Protein AF-A0A924Y2N8-F1 (afdb_monomer_lite)

Sequence (508 aa):
LATGGPGIVYGKSTNSTINTGTAAGAVYRQGAWYANGEFVQVHPTAVPGEDKLRLISESVRGEGGRVWVPKKAGDTRQGQDIPEGEREYFLEEKYPKYGNLVPRDIATREIFAKCVDEKRGVFGQNQVYLDVTHIDRRQLDLKLRGVLEIYEKFVGDDPRDVPMRIFPAVHYSMGGLWVNNGLDSSVPRHMTNIEGLFAAGECDYQYHGANRLGANSLLSCLTTGQLAGPEICKYADGLESHPDGTDPEFAKQEAVRTKEYEHIKGMNGSENPFEIWRELGTVMTENMTVVRYNDRLENTLSKLDELDARYEKSSVSDAAGWTNQTIPFTRQLKNMLTLARVMTKGALLRDESRGAHYKPAFPDRDDANYLKTTVAEHSSEGPTIRYEEVDISQVTPRQRKYTTDTPAKKAEPVQISLNGHKNGTNGHSNGHANGHANGYANGTNGYSNGAVPISVPGEEVLVGGGTGENDPLTTAPSAPPRDGGGGTAQSEKSPNMADIKPGMGGAN

Structure (mmCIF, N/CA/C/O backbone):
data_AF-A0A924Y2N8-F1
#
_entry.id   AF-A0A924Y2N8-F1
#
loop_
_atom_site.group_PDB
_atom_site.id
_atom_site.type_symbol
_atom_site.label_atom_id
_atom_site.label_alt_id
_atom_site.label_comp_id
_atom_site.label_asym_id
_atom_site.label_entity_id
_atom_site.label_seq_id
_atom_site.pdbx_PDB_ins_code
_atom_site.Cartn_x
_atom_site.Cartn_y
_atom_site.Cartn_z
_atom_site.occupancy
_atom_site.B_iso_or_equiv
_atom_site.auth_seq_id
_atom_site.auth_comp_id
_atom_site.auth_asym_id
_atom_site.auth_atom_id
_atom_site.pdbx_PDB_model_num
ATOM 1 N N . LEU A 1 1 ? 10.412 -10.629 -11.865 1.00 97.75 1 LEU A N 1
ATOM 2 C CA . LEU A 1 1 ? 10.396 -9.690 -10.722 1.00 97.75 1 LEU A CA 1
ATOM 3 C C . LEU A 1 1 ? 9.519 -10.257 -9.615 1.00 97.75 1 LEU A C 1
ATOM 5 O O . LEU A 1 1 ? 8.433 -10.731 -9.909 1.00 97.75 1 LEU A O 1
ATOM 9 N N . ALA A 1 2 ? 9.999 -10.234 -8.371 1.00 97.44 2 ALA A N 1
ATOM 10 C CA . ALA A 1 2 ? 9.260 -10.682 -7.183 1.00 97.44 2 ALA A CA 1
ATOM 11 C C . ALA A 1 2 ? 9.586 -9.777 -5.979 1.00 97.44 2 ALA A C 1
ATOM 13 O O . ALA A 1 2 ? 10.074 -10.219 -4.945 1.00 97.44 2 ALA A O 1
ATOM 14 N N . THR A 1 3 ? 9.423 -8.463 -6.158 1.00 97.56 3 THR A N 1
ATOM 15 C CA . THR A 1 3 ? 10.052 -7.431 -5.308 1.00 97.56 3 THR A CA 1
ATOM 16 C C . THR A 1 3 ? 9.145 -6.847 -4.222 1.00 97.56 3 THR A C 1
ATOM 18 O O . THR A 1 3 ? 9.501 -5.846 -3.604 1.00 97.56 3 THR A O 1
ATOM 21 N N . GLY A 1 4 ? 7.968 -7.437 -3.996 1.00 97.31 4 GLY A N 1
ATOM 22 C CA . GLY A 1 4 ? 6.973 -6.923 -3.050 1.00 97.31 4 GLY A CA 1
ATOM 23 C C . GLY A 1 4 ? 6.252 -5.651 -3.525 1.00 97.31 4 GLY A C 1
ATOM 24 O O . GLY A 1 4 ? 6.492 -5.163 -4.632 1.00 97.31 4 GLY A O 1
ATOM 25 N N . GLY A 1 5 ? 5.364 -5.119 -2.677 1.00 96.88 5 GLY A N 1
ATOM 26 C CA . GLY A 1 5 ? 4.555 -3.930 -2.979 1.00 96.88 5 GLY A CA 1
ATOM 27 C C . GLY A 1 5 ? 5.225 -2.579 -2.654 1.00 96.88 5 GLY A C 1
ATOM 28 O O . GLY A 1 5 ? 6.220 -2.542 -1.923 1.00 96.88 5 GLY A O 1
ATOM 29 N N . PRO A 1 6 ? 4.676 -1.451 -3.156 1.00 97.81 6 PRO A N 1
ATOM 30 C CA . PRO A 1 6 ? 5.147 -0.076 -2.918 1.00 97.81 6 PRO A CA 1
ATOM 31 C C . PRO A 1 6 ? 4.654 0.549 -1.594 1.00 97.81 6 PRO A C 1
ATOM 33 O O . PRO A 1 6 ? 4.263 1.716 -1.548 1.00 97.81 6 PRO A O 1
ATOM 36 N N . GLY A 1 7 ? 4.658 -0.201 -0.489 1.00 97.38 7 GLY A N 1
ATOM 37 C CA . GLY A 1 7 ? 4.086 0.253 0.788 1.00 97.38 7 GLY A CA 1
ATOM 38 C C . GLY A 1 7 ? 4.710 1.525 1.384 1.00 97.38 7 GLY A C 1
ATOM 39 O O . GLY A 1 7 ? 4.066 2.196 2.189 1.00 97.38 7 GLY A O 1
ATOM 40 N N . ILE A 1 8 ? 5.942 1.861 1.000 1.00 96.56 8 ILE A N 1
ATOM 41 C CA . ILE A 1 8 ? 6.696 3.027 1.492 1.00 96.56 8 ILE A CA 1
ATOM 42 C C . ILE A 1 8 ? 6.362 4.322 0.729 1.00 96.56 8 ILE A C 1
ATOM 44 O O . ILE A 1 8 ? 6.705 5.408 1.190 1.00 96.56 8 ILE A O 1
ATOM 48 N N . VAL A 1 9 ? 5.579 4.250 -0.356 1.00 98.38 9 VAL A N 1
ATOM 49 C CA . VAL A 1 9 ? 4.967 5.442 -0.983 1.00 98.38 9 VAL A CA 1
ATOM 50 C C . VAL A 1 9 ? 4.051 6.188 -0.002 1.00 98.38 9 VAL A C 1
ATOM 52 O O . VAL A 1 9 ? 3.904 7.400 -0.089 1.00 98.38 9 VAL A O 1
ATOM 55 N N . TYR A 1 10 ? 3.486 5.478 0.976 1.00 98.06 10 TYR A N 1
ATOM 56 C CA . TYR A 1 10 ? 2.621 6.023 2.026 1.00 98.06 10 TYR A CA 1
ATOM 57 C C . TYR A 1 10 ? 3.399 6.424 3.293 1.00 98.06 10 TYR A C 1
ATOM 59 O O . TYR A 1 10 ? 2.823 6.573 4.366 1.00 98.06 10 TYR A O 1
ATOM 67 N N . GLY A 1 11 ? 4.727 6.562 3.212 1.00 96.12 11 GLY A N 1
ATOM 68 C CA . GLY A 1 11 ? 5.559 6.852 4.376 1.00 96.12 11 GLY A CA 1
ATOM 69 C C . GLY A 1 11 ? 5.599 5.668 5.345 1.00 96.12 11 GLY A C 1
ATOM 70 O O . GLY A 1 11 ? 6.003 4.560 4.979 1.00 96.12 11 GLY A O 1
ATOM 71 N N . LYS A 1 12 ? 5.173 5.885 6.596 1.00 95.12 12 LYS A N 1
ATOM 72 C CA . LYS A 1 12 ? 5.093 4.811 7.594 1.00 95.12 12 LYS A CA 1
ATOM 73 C C . LYS A 1 12 ? 3.901 3.903 7.299 1.00 95.12 12 LYS A C 1
ATOM 75 O O . LYS A 1 12 ? 2.748 4.302 7.415 1.00 95.12 12 LYS A O 1
ATOM 80 N N . SER A 1 13 ? 4.185 2.640 7.006 1.00 96.50 13 SER A N 1
ATOM 81 C CA . SER A 1 13 ? 3.173 1.599 6.823 1.00 96.50 13 SER A CA 1
ATOM 82 C C . SER A 1 13 ? 3.551 0.328 7.581 1.00 96.50 13 SER A C 1
ATOM 84 O O . SER A 1 13 ? 4.582 0.273 8.256 1.00 96.50 13 SER A O 1
ATOM 86 N N . THR A 1 14 ? 2.714 -0.709 7.502 1.00 96.88 14 THR A N 1
ATOM 87 C CA . THR A 1 14 ? 3.050 -2.013 8.103 1.00 96.88 14 THR A CA 1
ATOM 88 C C . THR A 1 14 ? 4.091 -2.800 7.296 1.00 96.88 14 THR A C 1
ATOM 90 O O . THR A 1 14 ? 4.603 -3.820 7.770 1.00 96.88 14 THR A O 1
ATOM 93 N N . ASN A 1 15 ? 4.448 -2.318 6.102 1.00 96.81 15 ASN A N 1
ATOM 94 C CA . ASN A 1 15 ? 5.445 -2.925 5.223 1.00 96.81 15 ASN A CA 1
ATOM 95 C C . ASN A 1 15 ? 6.866 -2.766 5.777 1.00 96.81 15 ASN A C 1
ATOM 97 O O . ASN A 1 15 ? 7.114 -1.989 6.700 1.00 96.81 15 ASN A O 1
ATOM 101 N N . SER A 1 16 ? 7.814 -3.554 5.268 1.00 95.38 16 SER A N 1
ATOM 102 C CA . SER A 1 16 ? 9.229 -3.315 5.565 1.00 95.38 16 SER A CA 1
ATOM 103 C C . SER A 1 16 ? 9.684 -2.000 4.927 1.00 95.38 16 SER A C 1
ATOM 105 O O . SER A 1 16 ? 9.137 -1.579 3.910 1.00 95.38 16 SER A O 1
ATOM 107 N N . THR A 1 17 ? 10.707 -1.358 5.488 1.00 94.69 17 THR A N 1
ATOM 108 C CA . THR A 1 17 ? 11.260 -0.095 4.962 1.00 94.69 17 THR A CA 1
ATOM 109 C C . THR A 1 17 ? 11.869 -0.244 3.563 1.00 94.69 17 THR A C 1
ATOM 111 O O . THR A 1 17 ? 12.031 0.742 2.854 1.00 94.69 17 THR A O 1
ATOM 114 N N . ILE A 1 18 ? 12.136 -1.477 3.125 1.00 95.31 18 ILE A N 1
ATOM 115 C CA . ILE A 1 18 ? 12.630 -1.799 1.778 1.00 95.31 18 ILE A CA 1
ATOM 116 C C . ILE A 1 18 ? 11.519 -1.905 0.715 1.00 95.31 18 ILE A C 1
ATOM 118 O O . ILE A 1 18 ? 11.816 -2.018 -0.473 1.00 95.31 18 ILE A O 1
ATOM 122 N N . ASN A 1 19 ? 10.238 -1.865 1.104 1.00 97.69 19 ASN A N 1
ATOM 123 C CA . ASN A 1 19 ? 9.084 -1.982 0.202 1.00 97.69 19 ASN A CA 1
ATOM 124 C C . ASN A 1 19 ? 8.782 -0.660 -0.531 1.00 97.69 19 ASN A C 1
ATOM 126 O O . ASN A 1 19 ? 7.714 -0.065 -0.387 1.00 97.69 19 ASN A O 1
ATOM 130 N N . THR A 1 20 ? 9.741 -0.182 -1.322 1.00 97.81 20 THR A N 1
ATOM 131 C CA . THR A 1 20 ? 9.647 1.094 -2.055 1.00 97.81 20 THR A CA 1
ATOM 132 C C . THR A 1 20 ? 8.954 0.969 -3.409 1.00 97.81 20 THR A C 1
ATOM 134 O O . THR A 1 20 ? 8.624 1.972 -4.032 1.00 97.81 20 THR A O 1
ATOM 137 N N . GLY A 1 21 ? 8.754 -0.257 -3.906 1.00 97.94 21 GLY A N 1
ATOM 138 C CA . GLY A 1 21 ? 8.247 -0.497 -5.260 1.00 97.94 21 GLY A CA 1
ATOM 139 C C . GLY A 1 21 ? 9.227 -0.103 -6.368 1.00 97.94 21 GLY A C 1
ATOM 140 O O . GLY A 1 21 ? 8.851 -0.087 -7.537 1.00 97.94 21 GLY A O 1
ATOM 141 N N . THR A 1 22 ? 10.489 0.196 -6.036 1.00 97.88 22 THR A N 1
ATOM 142 C CA . THR A 1 22 ? 11.454 0.763 -6.988 1.00 97.88 22 THR A CA 1
ATOM 143 C C . THR A 1 22 ? 11.669 -0.081 -8.242 1.00 97.88 22 THR A C 1
ATOM 145 O O . THR A 1 22 ? 11.878 0.490 -9.305 1.00 97.88 22 THR A O 1
ATOM 148 N N . ALA A 1 23 ? 11.634 -1.414 -8.149 1.00 97.88 23 ALA A N 1
ATOM 149 C CA . ALA A 1 23 ? 11.826 -2.275 -9.313 1.00 97.88 23 ALA A CA 1
ATOM 150 C C . ALA A 1 23 ? 10.631 -2.186 -10.271 1.00 97.88 23 ALA A C 1
ATOM 152 O O . ALA A 1 23 ? 10.827 -1.989 -11.465 1.00 97.88 23 ALA A O 1
ATOM 153 N N . ALA A 1 24 ? 9.406 -2.243 -9.734 1.00 98.31 24 ALA A N 1
ATOM 154 C CA . ALA A 1 24 ? 8.182 -2.067 -10.510 1.00 98.31 24 ALA A CA 1
ATOM 155 C C . ALA A 1 24 ? 8.110 -0.666 -11.136 1.00 98.31 24 ALA A C 1
ATOM 157 O O . ALA A 1 24 ? 7.835 -0.541 -12.324 1.00 98.31 24 ALA A O 1
ATOM 158 N N . GLY A 1 25 ? 8.438 0.381 -10.372 1.00 98.06 25 GLY A N 1
ATOM 159 C CA . GLY A 1 25 ? 8.488 1.750 -10.890 1.00 98.06 25 GLY A CA 1
ATOM 160 C C . GLY A 1 25 ? 9.553 1.943 -11.976 1.00 98.06 25 GLY A C 1
ATOM 161 O O . GLY A 1 25 ? 9.305 2.641 -12.955 1.00 98.06 25 GLY A O 1
ATOM 162 N N . ALA A 1 26 ? 10.712 1.289 -11.851 1.00 97.31 26 ALA A N 1
ATOM 163 C CA . ALA A 1 26 ? 11.774 1.368 -12.850 1.00 97.31 26 ALA A CA 1
ATOM 164 C C . ALA A 1 26 ? 11.371 0.725 -14.185 1.00 97.31 26 ALA A C 1
ATOM 166 O O . ALA A 1 26 ? 11.562 1.352 -15.223 1.00 97.31 26 ALA A O 1
ATOM 167 N N . VAL A 1 27 ? 10.789 -0.482 -14.173 1.00 98.12 27 VAL A N 1
ATOM 168 C CA . VAL A 1 27 ? 10.334 -1.128 -15.420 1.00 98.12 27 VAL A CA 1
ATOM 169 C C . VAL A 1 27 ? 9.072 -0.476 -15.981 1.00 98.12 27 VAL A C 1
ATOM 171 O O . VAL A 1 27 ? 8.928 -0.399 -17.196 1.00 98.12 27 VAL A O 1
ATOM 174 N N . TYR A 1 28 ? 8.206 0.087 -15.130 1.00 98.56 28 TYR A N 1
ATOM 175 C CA . TYR A 1 28 ? 7.072 0.898 -15.582 1.00 98.56 28 TYR A CA 1
ATOM 176 C C . TYR A 1 28 ? 7.543 2.089 -16.424 1.00 98.56 28 TYR A C 1
ATOM 178 O O . TYR A 1 28 ? 7.062 2.303 -17.532 1.00 98.56 28 TYR A O 1
ATOM 186 N N . ARG A 1 29 ? 8.577 2.804 -15.962 1.00 96.62 29 ARG A N 1
ATOM 187 C CA . ARG A 1 29 ? 9.219 3.892 -16.726 1.00 96.62 29 ARG A CA 1
ATOM 188 C C . ARG A 1 29 ? 9.881 3.430 -18.030 1.00 96.62 29 ARG A C 1
ATOM 190 O O . ARG A 1 29 ? 10.204 4.266 -18.865 1.00 96.62 29 ARG A O 1
ATOM 197 N N . GLN A 1 30 ? 10.096 2.128 -18.202 1.00 95.69 30 GLN A N 1
ATOM 198 C CA . GLN A 1 30 ? 10.613 1.517 -19.431 1.00 95.69 30 GLN A CA 1
ATOM 199 C C . GLN A 1 30 ? 9.498 0.946 -20.323 1.00 95.69 30 GLN A C 1
ATOM 201 O O . GLN A 1 30 ? 9.792 0.316 -21.332 1.00 95.69 30 GLN A O 1
ATOM 206 N N . GLY A 1 31 ? 8.228 1.174 -19.975 1.00 97.50 31 GLY A N 1
ATOM 207 C CA . GLY A 1 31 ? 7.075 0.758 -20.772 1.00 97.50 31 GLY A CA 1
ATOM 208 C C . GLY A 1 31 ? 6.345 -0.476 -20.248 1.00 97.50 31 GLY A C 1
ATOM 209 O O . GLY A 1 31 ? 5.371 -0.894 -20.872 1.00 97.50 31 GLY A O 1
ATOM 210 N N . ALA A 1 32 ? 6.748 -1.054 -19.109 1.00 98.50 32 ALA A N 1
ATOM 211 C CA . ALA A 1 32 ? 5.931 -2.080 -18.468 1.00 98.50 32 ALA A CA 1
ATOM 212 C C . ALA A 1 32 ? 4.605 -1.460 -18.011 1.00 98.50 32 ALA A C 1
ATOM 214 O O . ALA A 1 32 ? 4.573 -0.336 -17.512 1.00 98.50 32 ALA A O 1
ATOM 215 N N . TRP A 1 33 ? 3.506 -2.183 -18.154 1.00 98.69 33 TRP A N 1
ATOM 216 C CA . TRP A 1 33 ? 2.199 -1.720 -17.707 1.00 98.69 33 TRP A CA 1
ATOM 217 C C . TRP A 1 33 ? 2.013 -1.957 -16.205 1.00 98.69 33 TRP A C 1
ATOM 219 O O . TRP A 1 33 ? 2.546 -2.911 -15.632 1.00 98.69 33 TRP A O 1
ATOM 229 N N . TYR A 1 34 ? 1.231 -1.094 -15.555 1.00 98.81 34 TYR A N 1
ATOM 230 C CA . TYR A 1 34 ? 0.896 -1.210 -14.133 1.00 98.81 34 TYR A CA 1
ATOM 231 C C . TYR A 1 34 ? -0.618 -1.252 -13.961 1.00 98.81 34 TYR A C 1
ATOM 233 O O . TYR A 1 34 ? -1.324 -0.380 -14.457 1.00 98.81 34 TYR A O 1
ATOM 241 N N . ALA A 1 35 ? -1.136 -2.253 -13.264 1.00 98.62 35 ALA A N 1
ATOM 242 C CA . ALA A 1 35 ? -2.562 -2.505 -13.171 1.00 98.62 35 ALA A CA 1
ATOM 243 C C . ALA A 1 35 ? -3.096 -2.304 -11.750 1.00 98.62 35 ALA A C 1
ATOM 245 O O . ALA A 1 35 ? -2.445 -2.660 -10.766 1.00 98.62 35 ALA A O 1
ATOM 246 N N . ASN A 1 36 ? -4.314 -1.762 -11.655 1.00 98.56 36 ASN A N 1
ATOM 247 C CA . ASN A 1 36 ? -5.095 -1.633 -10.423 1.00 98.56 36 ASN A CA 1
ATOM 248 C C . ASN A 1 36 ? -4.374 -0.897 -9.273 1.00 98.56 36 ASN A C 1
ATOM 250 O O . ASN A 1 36 ? -4.609 -1.189 -8.097 1.00 98.56 36 ASN A O 1
ATOM 254 N N . GLY A 1 37 ? -3.489 0.055 -9.588 1.00 98.19 37 GLY A N 1
ATOM 255 C CA . GLY A 1 37 ? -2.670 0.755 -8.590 1.00 98.19 37 GLY A CA 1
ATOM 256 C C . GLY A 1 37 ? -3.466 1.510 -7.524 1.00 98.19 37 GLY A C 1
ATOM 257 O O . GLY A 1 37 ? -2.992 1.718 -6.413 1.00 98.19 37 GLY A O 1
ATOM 258 N N . GLU A 1 38 ? -4.708 1.875 -7.808 1.00 98.50 38 GLU A N 1
ATOM 259 C CA . GLU A 1 38 ? -5.607 2.495 -6.847 1.00 98.50 38 GLU A CA 1
ATOM 260 C C . GLU A 1 38 ? -6.108 1.537 -5.755 1.00 98.50 38 GLU A C 1
ATOM 262 O O . GLU A 1 38 ? -6.600 1.996 -4.720 1.00 98.50 38 GLU A O 1
ATOM 267 N N . PHE A 1 39 ? -6.010 0.220 -5.940 1.00 98.25 39 PHE A N 1
ATOM 268 C CA . PHE A 1 39 ? -6.428 -0.745 -4.930 1.00 98.25 39 PHE A CA 1
ATOM 269 C C . PHE A 1 39 ? -5.285 -1.008 -3.944 1.00 98.25 39 PHE A C 1
ATOM 271 O O . PHE A 1 39 ? -4.454 -1.901 -4.118 1.00 98.25 39 PHE A O 1
ATOM 278 N N . VAL A 1 40 ? -5.306 -0.261 -2.839 1.00 97.25 40 VAL A N 1
ATOM 279 C CA . VAL A 1 40 ? -4.398 -0.420 -1.696 1.00 97.25 40 VAL A CA 1
ATOM 280 C C . VAL A 1 40 ? -5.204 -0.762 -0.452 1.00 97.25 40 VAL A C 1
ATOM 282 O O . VAL A 1 40 ? -6.149 -0.061 -0.098 1.00 97.25 40 VAL A O 1
ATOM 285 N N . GLN A 1 41 ? -4.850 -1.860 0.213 1.00 96.75 41 GLN A N 1
ATOM 286 C CA . GLN A 1 41 ? -5.519 -2.311 1.425 1.00 96.75 41 GLN A CA 1
ATOM 287 C C . GLN A 1 41 ? -4.888 -1.684 2.664 1.00 96.75 41 GLN A C 1
ATOM 289 O O . GLN A 1 41 ? -3.676 -1.744 2.895 1.00 96.75 41 GLN A O 1
ATOM 294 N N . VAL A 1 42 ? -5.768 -1.170 3.513 1.00 96.44 42 VAL A N 1
ATOM 295 C CA . VAL A 1 42 ? -5.465 -0.692 4.856 1.00 96.44 42 VAL A CA 1
ATOM 296 C C . VAL A 1 42 ? -5.861 -1.787 5.849 1.00 96.44 42 VAL A C 1
ATOM 298 O O . VAL A 1 42 ? -6.962 -2.334 5.782 1.00 96.44 42 VAL A O 1
ATOM 301 N N . HIS A 1 43 ? -4.952 -2.150 6.751 1.00 95.56 43 HIS A N 1
ATOM 302 C CA . HIS A 1 43 ? -5.251 -3.040 7.867 1.00 95.56 43 HIS A CA 1
ATOM 303 C C . HIS A 1 43 ? -5.876 -2.234 9.008 1.00 95.56 43 HIS A C 1
ATOM 305 O O . HIS A 1 43 ? -5.340 -1.174 9.315 1.00 95.56 43 HIS A O 1
ATOM 311 N N . PRO A 1 44 ? -6.948 -2.705 9.669 1.00 94.94 44 PRO A N 1
ATOM 312 C CA . PRO A 1 44 ? -7.624 -1.940 10.722 1.00 94.94 44 PRO A CA 1
ATOM 313 C C . PRO A 1 44 ? -6.817 -1.824 12.020 1.00 94.94 44 PRO A C 1
ATOM 315 O O . PRO A 1 44 ? -7.066 -0.925 12.815 1.00 94.94 44 PRO A O 1
ATOM 318 N N . THR A 1 45 ? -5.880 -2.747 12.255 1.00 95.38 45 THR A N 1
ATOM 319 C CA . THR A 1 45 ? -5.187 -2.885 13.541 1.00 95.38 45 THR A CA 1
ATOM 320 C C . THR A 1 45 ? -3.670 -2.791 13.372 1.00 95.38 45 THR A C 1
ATOM 322 O O . THR A 1 45 ? -3.001 -3.766 13.014 1.00 95.38 45 THR A O 1
ATOM 325 N N . ALA A 1 46 ? -3.123 -1.604 13.610 1.00 96.06 46 ALA A N 1
ATOM 326 C CA . ALA A 1 46 ? -1.693 -1.341 13.691 1.00 96.06 46 ALA A CA 1
ATOM 327 C C . ALA A 1 46 ? -1.364 -0.466 14.905 1.00 96.06 46 ALA A C 1
ATOM 329 O O . ALA A 1 46 ? -2.239 0.207 15.448 1.00 96.06 46 ALA A O 1
ATOM 330 N N . VAL A 1 47 ? -0.097 -0.485 15.315 1.00 94.12 47 VAL A N 1
ATOM 331 C CA . VAL A 1 47 ? 0.441 0.332 16.410 1.00 94.12 47 VAL A CA 1
ATOM 332 C C . VAL A 1 47 ? 1.649 1.133 15.932 1.00 94.12 47 VAL A C 1
ATOM 334 O O . VAL A 1 47 ? 2.321 0.727 14.970 1.00 94.12 47 VAL A O 1
ATOM 337 N N . PRO A 1 48 ? 1.913 2.298 16.546 1.00 88.38 48 PRO A N 1
ATOM 338 C CA . PRO A 1 48 ? 2.950 3.183 16.060 1.00 88.38 48 PRO A CA 1
ATOM 339 C C . PRO A 1 48 ? 4.328 2.631 16.424 1.00 88.38 48 PRO A C 1
ATOM 341 O O . PRO A 1 48 ? 4.493 1.859 17.363 1.00 88.38 48 PRO A O 1
ATOM 344 N N . GLY A 1 49 ? 5.337 3.076 15.689 1.00 86.62 49 GLY A N 1
ATOM 345 C CA . GLY A 1 49 ? 6.698 3.087 16.195 1.00 86.62 49 GLY A CA 1
ATOM 346 C C . GLY A 1 49 ? 7.601 3.970 15.342 1.00 86.62 49 GLY A C 1
ATOM 347 O O . GLY A 1 49 ? 7.145 4.660 14.418 1.00 86.62 49 GLY A O 1
ATOM 348 N N . GLU A 1 50 ? 8.877 4.021 15.710 1.00 85.56 50 GLU A N 1
ATOM 349 C CA . GLU A 1 50 ? 9.787 5.070 15.238 1.00 85.56 50 GLU A CA 1
ATOM 350 C C . GLU A 1 50 ? 10.122 4.958 13.747 1.00 85.56 50 GLU A C 1
ATOM 352 O O . GLU A 1 50 ? 10.042 5.953 13.029 1.00 85.56 50 GLU A O 1
ATOM 357 N N . ASP A 1 51 ? 10.400 3.751 13.267 1.00 87.25 51 ASP A N 1
ATOM 358 C CA . ASP A 1 51 ? 10.740 3.417 11.878 1.00 87.25 51 ASP A CA 1
ATOM 359 C C . ASP A 1 51 ? 9.501 3.121 11.009 1.00 87.25 51 ASP A C 1
ATOM 361 O O . ASP A 1 51 ? 9.282 3.777 9.992 1.00 87.25 51 ASP A O 1
ATOM 365 N N . LYS A 1 52 ? 8.660 2.160 11.412 1.00 93.44 52 LYS A N 1
ATOM 366 C CA . LYS A 1 52 ? 7.475 1.689 10.668 1.00 93.44 52 LYS A CA 1
ATOM 367 C C . LYS A 1 52 ? 6.242 1.517 11.558 1.00 93.44 52 LYS A C 1
ATOM 369 O O . LYS A 1 52 ? 6.293 1.710 12.768 1.00 93.44 52 LYS A O 1
ATOM 374 N N . LEU A 1 53 ? 5.115 1.107 10.985 1.00 95.19 53 LEU A N 1
ATOM 375 C CA . LEU A 1 53 ? 3.942 0.706 11.766 1.00 95.19 53 LEU A CA 1
ATOM 376 C C . LEU A 1 53 ? 3.991 -0.798 12.026 1.00 95.19 53 LEU A C 1
ATOM 378 O O . LEU A 1 53 ? 4.418 -1.575 11.168 1.00 95.19 53 LEU A O 1
ATOM 382 N N . ARG A 1 54 ? 3.590 -1.232 13.220 1.00 94.25 54 ARG A N 1
ATOM 383 C CA . ARG A 1 54 ? 3.576 -2.657 13.569 1.00 94.25 54 ARG A CA 1
ATOM 384 C C . ARG A 1 54 ? 2.170 -3.184 13.405 1.00 94.25 54 ARG A C 1
ATOM 386 O O . ARG A 1 54 ? 1.213 -2.599 13.899 1.00 94.25 54 ARG A O 1
ATOM 393 N N . LEU A 1 55 ? 2.056 -4.293 12.693 1.00 94.50 55 LEU A N 1
ATOM 394 C CA . LEU A 1 55 ? 0.796 -4.991 12.527 1.00 94.50 55 LEU A CA 1
ATOM 395 C C . LEU A 1 55 ? 0.407 -5.673 13.842 1.00 94.50 55 LEU A C 1
ATOM 397 O O . LEU A 1 55 ? 1.201 -6.431 14.393 1.00 94.50 55 LEU A O 1
ATOM 401 N N . ILE A 1 56 ? -0.839 -5.490 14.274 1.00 95.81 56 ILE A N 1
ATOM 402 C CA . ILE A 1 56 ? -1.473 -6.388 15.242 1.00 95.81 56 ILE A CA 1
ATOM 403 C C . ILE A 1 56 ? -2.305 -7.381 14.441 1.00 95.81 56 ILE A C 1
ATOM 405 O O . ILE A 1 56 ? -3.169 -6.975 13.666 1.00 95.81 56 ILE A O 1
ATOM 409 N N . SER A 1 57 ? -1.993 -8.672 14.571 1.00 92.69 57 SER A N 1
ATOM 410 C CA . SER A 1 57 ? -2.598 -9.739 13.769 1.00 92.69 57 SER A CA 1
ATOM 411 C C . SER A 1 57 ? -4.125 -9.690 13.816 1.00 92.69 57 SER A C 1
ATOM 413 O O . SER A 1 57 ? -4.725 -9.574 14.882 1.00 92.69 57 SER A O 1
ATOM 415 N N . GLU A 1 58 ? -4.770 -9.875 12.662 1.00 91.62 58 GLU A N 1
ATOM 416 C CA . GLU A 1 58 ? -6.226 -10.048 12.570 1.00 91.62 58 GLU A CA 1
ATOM 417 C C . GLU A 1 58 ? -6.737 -11.217 13.424 1.00 91.62 58 GLU A C 1
ATOM 419 O O . GLU A 1 58 ? -7.886 -11.196 13.862 1.00 91.62 58 GLU A O 1
ATOM 424 N N . SER A 1 59 ? -5.864 -12.181 13.738 1.00 91.69 59 SER A N 1
ATOM 425 C CA . SER A 1 59 ? -6.171 -13.282 14.659 1.00 91.69 59 SER A CA 1
ATOM 426 C C . SER A 1 59 ? -6.614 -12.781 16.034 1.00 91.69 59 SER A C 1
ATOM 428 O O . SER A 1 59 ? -7.404 -13.451 16.676 1.00 91.69 59 SER A O 1
ATOM 430 N N . VAL A 1 60 ? -6.196 -11.585 16.467 1.00 96.12 60 VAL A N 1
ATOM 431 C CA . VAL A 1 60 ? -6.666 -11.001 17.733 1.00 96.12 60 VAL A CA 1
ATOM 432 C C . VAL A 1 60 ? -8.180 -10.771 17.708 1.00 96.12 60 VAL A C 1
ATOM 434 O O . VAL A 1 60 ? -8.866 -11.171 18.641 1.00 96.12 60 VAL A O 1
ATOM 437 N N . ARG A 1 61 ? -8.726 -10.199 16.623 1.00 95.44 61 ARG A N 1
ATOM 438 C CA . ARG A 1 61 ? -10.189 -10.097 16.433 1.00 95.44 61 ARG A CA 1
ATOM 439 C C . ARG A 1 61 ? -10.815 -11.483 16.241 1.00 95.44 61 ARG A C 1
ATOM 441 O O . ARG A 1 61 ? -11.881 -11.752 16.783 1.00 95.44 61 ARG A O 1
ATOM 448 N N . GLY A 1 62 ? -10.129 -12.356 15.496 1.00 93.06 62 GLY A N 1
ATOM 449 C CA . GLY A 1 62 ? -10.504 -13.758 15.259 1.00 93.06 62 GLY A CA 1
ATOM 450 C C . GLY A 1 62 ? -10.748 -14.568 16.533 1.00 93.06 62 GLY A C 1
ATOM 451 O O . GLY A 1 62 ? -11.679 -15.363 16.593 1.00 93.06 62 GLY A O 1
ATOM 452 N N . GLU A 1 63 ? -9.934 -14.324 17.553 1.00 95.94 63 GLU A N 1
ATOM 453 C CA . GLU A 1 63 ? -9.950 -15.020 18.840 1.00 95.94 63 GLU A CA 1
ATOM 454 C C . GLU A 1 63 ? -10.802 -14.307 19.901 1.00 95.94 63 GLU A C 1
ATOM 456 O O . GLU A 1 63 ? -10.676 -14.594 21.086 1.00 95.94 63 GLU A O 1
ATOM 461 N N . GLY A 1 64 ? -11.691 -13.399 19.485 1.00 95.38 64 GLY A N 1
ATOM 462 C CA . GLY A 1 64 ? -12.657 -12.740 20.369 1.00 95.38 64 GLY A CA 1
ATOM 463 C C . GLY A 1 64 ? -12.299 -11.311 20.769 1.00 95.38 64 GLY A C 1
ATOM 464 O O . GLY A 1 64 ? -13.047 -10.700 21.521 1.00 95.38 64 GLY A O 1
ATOM 465 N N . GLY A 1 65 ? -11.206 -10.739 20.258 1.00 97.62 65 GLY A N 1
ATOM 466 C CA . GLY A 1 65 ? -10.854 -9.344 20.518 1.00 97.62 65 GLY A CA 1
ATOM 467 C C . GLY A 1 65 ? -11.955 -8.372 20.081 1.00 97.62 65 GLY A C 1
ATOM 468 O O . GLY A 1 65 ? -12.445 -8.440 18.948 1.00 97.62 65 GLY A O 1
ATOM 469 N N . ARG A 1 66 ? -12.322 -7.453 20.979 1.00 97.75 66 ARG A N 1
ATOM 470 C CA . ARG A 1 66 ? -13.451 -6.528 20.808 1.00 97.75 66 ARG A CA 1
ATOM 471 C C . ARG A 1 66 ? -12.975 -5.113 20.520 1.00 97.75 66 ARG A C 1
ATOM 473 O O . ARG A 1 66 ? -12.128 -4.597 21.245 1.00 97.75 66 ARG A O 1
ATOM 480 N N . VAL A 1 67 ? -13.504 -4.479 19.475 1.00 98.12 67 VAL A N 1
ATOM 481 C CA . VAL A 1 67 ? -13.110 -3.118 19.082 1.00 98.12 67 VAL A CA 1
ATOM 482 C C . VAL A 1 67 ? -14.104 -2.099 19.623 1.00 98.12 67 VAL A C 1
ATOM 484 O O . VAL A 1 67 ? -15.307 -2.238 19.400 1.00 98.12 67 VAL A O 1
ATOM 487 N N . TRP A 1 68 ? -13.613 -1.062 20.306 1.00 98.31 68 TRP A N 1
ATOM 488 C CA . TRP A 1 68 ? -14.477 -0.042 20.898 1.00 98.31 68 TRP A CA 1
ATOM 489 C C . TRP A 1 68 ? -13.849 1.353 20.975 1.00 98.31 68 TRP A C 1
ATOM 491 O O . TRP A 1 68 ? -12.632 1.528 20.893 1.00 98.31 68 TRP A O 1
ATOM 501 N N . VAL A 1 69 ? -14.711 2.358 21.144 1.00 97.94 69 VAL A N 1
ATOM 502 C CA . VAL A 1 69 ? -14.347 3.755 21.444 1.00 97.94 69 VAL A CA 1
ATOM 503 C C . VAL A 1 69 ? -15.113 4.264 22.668 1.00 97.94 69 VAL A C 1
ATOM 505 O O . VAL A 1 69 ? -16.202 3.755 22.955 1.00 97.94 69 VAL A O 1
ATOM 508 N N . PRO A 1 70 ? -14.601 5.272 23.396 1.00 97.19 70 PRO A N 1
ATOM 509 C CA . PRO A 1 70 ? -15.381 5.945 24.429 1.00 97.19 70 PRO A CA 1
ATOM 510 C C . PRO A 1 70 ? -16.664 6.557 23.842 1.00 97.19 70 PRO A C 1
ATOM 512 O O . PRO A 1 70 ? -16.665 7.121 22.742 1.00 97.19 70 PRO A O 1
ATOM 515 N N . LYS A 1 71 ? -17.784 6.481 24.569 1.00 95.81 71 LYS A N 1
ATOM 516 C CA . LYS A 1 71 ? -19.033 7.181 24.199 1.00 95.81 71 LYS A CA 1
ATOM 517 C C . LYS A 1 71 ? -18.868 8.697 24.193 1.00 95.81 71 LYS A C 1
ATOM 519 O O . LYS A 1 71 ? -19.441 9.381 23.350 1.00 95.81 71 LYS A O 1
ATOM 524 N N . LYS A 1 72 ? -18.049 9.218 25.104 1.00 93.62 72 LYS A N 1
ATOM 525 C CA . LYS A 1 72 ? -17.743 10.642 25.214 1.00 93.62 72 LYS A CA 1
ATOM 526 C C . LYS A 1 72 ? -16.561 11.014 24.312 1.00 93.62 72 LYS A C 1
ATOM 528 O O . LYS A 1 72 ? -15.470 10.476 24.467 1.00 93.62 72 LYS A O 1
ATOM 533 N N . ALA A 1 73 ? -16.760 11.970 23.406 1.00 92.88 73 ALA A N 1
ATOM 534 C CA . ALA A 1 73 ? -15.665 12.552 22.629 1.00 92.88 73 ALA A CA 1
ATOM 535 C C . ALA A 1 73 ? -14.661 13.281 23.544 1.00 92.88 73 ALA A C 1
ATOM 537 O O . ALA A 1 73 ? -15.061 13.956 24.496 1.00 92.88 73 ALA A O 1
ATOM 538 N N . GLY A 1 74 ? -13.364 13.150 23.250 1.00 90.38 74 GLY A N 1
ATOM 539 C CA . GLY A 1 74 ? -12.294 13.773 24.037 1.00 90.38 74 GLY A CA 1
ATOM 540 C C . GLY A 1 74 ? -12.082 13.168 25.430 1.00 90.38 74 GLY A C 1
ATOM 541 O O . GLY A 1 74 ? -11.604 13.865 26.322 1.00 90.38 74 GLY A O 1
ATOM 542 N N . ASP A 1 75 ? -12.459 11.904 25.646 1.00 93.75 75 ASP A N 1
ATOM 543 C CA . ASP A 1 75 ? -12.144 11.203 26.894 1.00 93.75 75 ASP A CA 1
ATOM 544 C C . ASP A 1 75 ? -10.624 11.099 27.105 1.00 93.75 75 ASP A C 1
ATOM 546 O O . ASP A 1 75 ? -9.872 10.784 26.177 1.00 93.75 75 ASP A O 1
ATOM 550 N N . THR A 1 76 ? -10.181 11.385 28.329 1.00 94.06 76 THR A N 1
ATOM 551 C CA . THR A 1 76 ? -8.767 11.410 28.725 1.00 94.06 76 THR A CA 1
ATOM 552 C C . THR A 1 76 ? -8.382 10.271 29.665 1.00 94.06 76 THR A C 1
ATOM 554 O O . THR A 1 76 ? -7.221 10.184 30.064 1.00 94.06 76 THR A O 1
ATOM 557 N N . ARG A 1 77 ? -9.330 9.402 30.039 1.00 95.69 77 ARG A N 1
ATOM 558 C CA . ARG A 1 77 ? -9.066 8.225 30.879 1.00 95.69 77 ARG A CA 1
ATOM 559 C C . ARG A 1 77 ? -8.370 7.121 30.086 1.00 95.69 77 ARG A C 1
ATOM 561 O O . ARG A 1 77 ? -8.544 7.011 28.874 1.00 95.69 77 ARG A O 1
ATOM 568 N N . GLN A 1 78 ? -7.607 6.282 30.784 1.00 94.44 78 GLN A N 1
ATOM 569 C CA . GLN A 1 78 ? -7.037 5.072 30.193 1.00 94.44 78 GLN A CA 1
ATOM 570 C C . GLN A 1 78 ? -8.133 4.036 29.925 1.00 94.44 78 GLN A C 1
ATOM 572 O O . GLN A 1 78 ? -9.192 4.059 30.551 1.00 94.44 78 GLN A O 1
ATOM 577 N N . GLY A 1 79 ? -7.875 3.099 29.008 1.00 93.62 79 GLY A N 1
ATOM 578 C CA . GLY A 1 79 ? -8.891 2.148 28.547 1.00 93.62 79 GLY A CA 1
ATOM 579 C C . GLY A 1 79 ? -9.476 1.287 29.671 1.00 93.62 79 GLY A C 1
ATOM 580 O O . GLY A 1 79 ? -10.686 1.061 29.708 1.00 93.62 79 GLY A O 1
ATOM 581 N N . GLN A 1 80 ? -8.637 0.864 30.622 1.00 94.31 80 GLN A N 1
ATOM 582 C CA . GLN A 1 80 ? -9.051 0.090 31.795 1.00 94.31 80 GLN A CA 1
ATOM 583 C C . GLN A 1 80 ? -9.931 0.879 32.780 1.00 94.31 80 GLN A C 1
ATOM 585 O O . GLN A 1 80 ? -10.732 0.277 33.491 1.00 94.31 80 GLN A O 1
ATOM 590 N N . ASP A 1 81 ? -9.840 2.213 32.776 1.00 96.00 81 ASP A N 1
ATOM 591 C CA . ASP A 1 81 ? -10.571 3.097 33.696 1.00 96.00 81 ASP A CA 1
ATOM 592 C C . ASP A 1 81 ? -11.940 3.532 33.143 1.00 96.00 81 ASP A C 1
ATOM 594 O O . ASP A 1 81 ? -12.700 4.230 33.820 1.00 96.00 81 ASP A O 1
ATOM 598 N N . ILE A 1 82 ? -12.267 3.156 31.901 1.00 96.81 82 ILE A N 1
ATOM 599 C CA . ILE A 1 82 ? -13.557 3.451 31.269 1.00 96.81 82 ILE A CA 1
ATOM 600 C C . ILE A 1 82 ? -14.511 2.276 31.538 1.00 96.81 82 ILE A C 1
ATOM 602 O O . ILE A 1 82 ? -14.263 1.177 31.027 1.00 96.81 82 ILE A O 1
ATOM 606 N N . PRO A 1 83 ? -15.610 2.467 32.294 1.00 96.44 83 PRO A N 1
ATOM 607 C CA . PRO A 1 83 ? -16.581 1.407 32.570 1.00 96.44 83 PRO A CA 1
ATOM 608 C C . PRO A 1 83 ? -17.232 0.869 31.292 1.00 96.44 83 PRO A C 1
ATOM 610 O O . PRO A 1 83 ? -17.452 1.627 30.350 1.00 96.44 83 PRO A O 1
ATOM 613 N N . GLU A 1 84 ? -17.620 -0.411 31.266 1.00 95.94 84 GLU A N 1
ATOM 614 C CA . GLU A 1 84 ? -18.202 -1.049 30.069 1.00 95.94 84 GLU A CA 1
ATOM 615 C C . GLU A 1 84 ? -19.427 -0.297 29.516 1.00 95.94 84 GLU A C 1
ATOM 617 O O . GLU A 1 84 ? -19.547 -0.114 28.308 1.00 95.94 84 GLU A O 1
ATOM 622 N N . GLY A 1 85 ? -20.287 0.246 30.387 1.00 97.12 85 GLY A N 1
ATOM 623 C CA . GLY A 1 85 ? -21.453 1.042 29.978 1.00 97.12 85 GLY A CA 1
ATOM 624 C C . GLY A 1 85 ? -21.115 2.338 29.222 1.00 97.12 85 GLY A C 1
ATOM 625 O O . GLY A 1 85 ? -21.968 2.874 28.508 1.00 97.12 85 GLY A O 1
ATOM 626 N N . GLU A 1 86 ? -19.876 2.820 29.327 1.00 97.56 86 GLU A N 1
ATOM 627 C CA . GLU A 1 86 ? -19.359 4.022 28.661 1.00 97.56 86 GLU A CA 1
ATOM 628 C C . GLU A 1 86 ? -18.552 3.704 27.388 1.00 97.56 86 GLU A C 1
ATOM 630 O O . GLU A 1 86 ? -18.070 4.620 26.717 1.00 97.56 86 GLU A O 1
ATOM 635 N N . ARG A 1 87 ? -18.441 2.421 27.019 1.00 97.81 87 ARG A N 1
ATOM 636 C CA . ARG A 1 87 ? -17.794 1.943 25.790 1.00 97.81 87 ARG A CA 1
ATOM 637 C C . ARG A 1 87 ? -18.840 1.728 24.696 1.00 97.81 87 ARG A C 1
ATOM 639 O O . ARG A 1 87 ? -19.954 1.289 24.978 1.00 97.81 87 ARG A O 1
ATOM 646 N N . GLU A 1 88 ? -18.496 2.042 23.452 1.00 97.69 88 GLU A N 1
ATOM 647 C CA . GLU A 1 88 ? -19.294 1.679 22.272 1.00 97.69 88 GLU A CA 1
ATOM 648 C C . GLU A 1 88 ? -18.552 0.628 21.451 1.00 97.69 88 GLU A C 1
ATOM 650 O O . GLU A 1 88 ? -17.477 0.907 20.911 1.00 97.69 88 GLU A O 1
ATOM 655 N N . TYR A 1 89 ? -19.156 -0.552 21.314 1.00 97.69 89 TYR A N 1
ATOM 656 C CA . TYR A 1 89 ? -18.627 -1.665 20.526 1.00 97.69 89 TYR A CA 1
ATOM 657 C C . TYR A 1 89 ? -19.174 -1.577 19.099 1.00 97.69 89 TYR A C 1
ATOM 659 O O . TYR A 1 89 ? -19.917 -2.435 18.627 1.00 97.69 89 TYR A O 1
ATOM 667 N N . PHE A 1 90 ? -18.823 -0.493 18.409 1.00 96.56 90 PHE A N 1
ATOM 668 C CA . PHE A 1 90 ? -19.473 -0.043 17.173 1.00 96.56 90 PHE A CA 1
ATOM 669 C C . PHE A 1 90 ? -19.514 -1.088 16.041 1.00 96.56 90 PHE A C 1
ATOM 671 O O . PHE A 1 90 ? -20.447 -1.078 15.239 1.00 96.56 90 PHE A O 1
ATOM 678 N N . LEU A 1 91 ? -18.545 -2.011 15.962 1.00 96.44 91 LEU A N 1
ATOM 679 C CA . LEU A 1 91 ? -18.587 -3.112 14.988 1.00 96.44 91 LEU A CA 1
ATOM 680 C C . LEU A 1 91 ? -19.636 -4.170 15.350 1.00 96.44 91 LEU A C 1
ATOM 682 O O . LEU A 1 91 ? -20.342 -4.657 14.471 1.00 96.44 91 LEU A O 1
ATOM 686 N N . GLU A 1 92 ? -19.745 -4.519 16.630 1.00 95.81 92 GLU A N 1
ATOM 687 C CA . GLU A 1 92 ? -20.742 -5.465 17.146 1.00 95.81 92 GLU A CA 1
ATOM 688 C C . GLU A 1 92 ? -22.154 -4.884 17.037 1.00 95.81 92 GLU A C 1
ATOM 690 O O . GLU A 1 92 ? -23.068 -5.576 16.598 1.00 95.81 92 GLU A O 1
ATOM 695 N N . GLU A 1 93 ? -22.312 -3.597 17.353 1.00 94.50 93 GLU A N 1
ATOM 696 C CA . GLU A 1 93 ? -23.594 -2.891 17.287 1.00 94.50 93 GLU A CA 1
ATOM 697 C C . GLU A 1 93 ? -24.093 -2.730 15.843 1.00 94.50 93 GLU A C 1
ATOM 699 O O . GLU A 1 93 ? -25.264 -2.978 15.555 1.00 94.50 93 GLU A O 1
ATOM 704 N N . LYS A 1 94 ? -23.207 -2.350 14.910 1.00 93.75 94 LYS A N 1
ATOM 705 C CA . LYS A 1 94 ? -23.578 -2.106 13.507 1.00 93.75 94 LYS A CA 1
ATOM 706 C C . LYS A 1 94 ? -23.665 -3.383 12.667 1.00 93.75 94 LYS A C 1
ATOM 708 O O . LYS A 1 94 ? -24.430 -3.429 11.704 1.00 93.75 94 LYS A O 1
ATOM 713 N N . TYR A 1 95 ? -22.888 -4.414 13.005 1.00 93.62 95 TYR A N 1
ATOM 714 C CA . TYR A 1 95 ? -22.798 -5.662 12.242 1.00 93.62 95 TYR A CA 1
ATOM 715 C C . TYR A 1 95 ? -23.008 -6.892 13.139 1.00 93.62 95 TYR A C 1
ATOM 717 O O . TYR A 1 95 ? -22.116 -7.734 13.217 1.00 93.62 95 TYR A O 1
ATOM 725 N N . PRO A 1 96 ? -24.184 -7.086 13.761 1.00 89.31 96 PRO A N 1
ATOM 726 C CA . PRO A 1 96 ? -24.398 -8.094 14.812 1.00 89.31 96 PRO A CA 1
ATOM 727 C C . PRO A 1 96 ? -24.050 -9.534 14.402 1.00 89.31 96 PRO A C 1
ATOM 729 O O . PRO A 1 96 ? -23.639 -10.345 15.226 1.00 89.31 96 PRO A O 1
ATOM 732 N N . LYS A 1 97 ? -24.166 -9.865 13.111 1.00 87.25 97 LYS A N 1
ATOM 733 C CA . LYS A 1 97 ? -23.816 -11.187 12.572 1.00 87.25 97 LYS A CA 1
ATOM 734 C C . LYS A 1 97 ? -22.309 -11.452 12.509 1.00 87.25 97 LYS A C 1
ATOM 736 O O . LYS A 1 97 ? -21.884 -12.593 12.670 1.00 87.25 97 LYS A O 1
ATOM 741 N N . TYR A 1 98 ? -21.522 -10.432 12.179 1.00 87.44 98 TYR A N 1
ATOM 742 C CA . TYR A 1 98 ? -20.079 -10.559 11.952 1.00 87.44 98 TYR A CA 1
ATOM 743 C C . TYR A 1 98 ? -19.265 -10.020 13.133 1.00 87.44 98 TYR A C 1
ATOM 745 O O . TYR A 1 98 ? -18.166 -10.506 13.389 1.00 87.44 98 TYR A O 1
ATOM 753 N N . GLY A 1 99 ? -19.786 -9.018 13.839 1.00 92.12 99 GLY A N 1
ATOM 754 C CA . GLY A 1 99 ? -19.118 -8.279 14.900 1.00 92.12 99 GLY A CA 1
ATOM 755 C C . GLY A 1 99 ? -17.727 -7.823 14.480 1.00 92.12 99 GLY A C 1
ATOM 756 O O . GLY A 1 99 ? -17.529 -7.234 13.416 1.00 92.12 99 GLY A O 1
ATOM 757 N N . ASN A 1 100 ? -16.727 -8.173 15.283 1.00 92.69 100 ASN A N 1
ATOM 758 C CA . ASN A 1 100 ? -15.332 -7.841 15.005 1.00 92.69 100 ASN A CA 1
ATOM 759 C C . ASN A 1 100 ? -14.720 -8.631 13.832 1.00 92.69 100 ASN A C 1
ATOM 761 O O . ASN A 1 100 ? -13.576 -8.363 13.478 1.00 92.69 100 ASN A O 1
ATOM 765 N N . LEU A 1 101 ? -15.444 -9.559 13.193 1.00 90.94 101 LEU A N 1
ATOM 766 C CA . LEU A 1 101 ? -14.993 -10.340 12.028 1.00 90.94 101 LEU A CA 1
ATOM 767 C C . LEU A 1 101 ? -15.463 -9.766 10.684 1.00 90.94 101 LEU A C 1
ATOM 769 O O . LEU A 1 101 ? -15.378 -10.439 9.654 1.00 90.94 101 LEU A O 1
ATOM 773 N N . VAL A 1 102 ? -15.962 -8.527 10.665 1.00 90.25 102 VAL A N 1
ATOM 774 C CA . VAL A 1 102 ? -16.211 -7.823 9.403 1.00 90.25 102 VAL A CA 1
ATOM 775 C C . VAL A 1 102 ? -14.930 -7.734 8.553 1.00 90.25 102 VAL A C 1
ATOM 777 O O . VAL A 1 102 ? -13.816 -7.704 9.097 1.00 90.25 102 VAL A O 1
ATOM 780 N N . PRO A 1 103 ? -15.063 -7.665 7.213 1.00 88.62 103 PRO A N 1
ATOM 781 C CA . PRO A 1 103 ? -13.938 -7.428 6.316 1.00 88.62 103 PRO A CA 1
ATOM 782 C C . PRO A 1 103 ? -13.096 -6.217 6.721 1.00 88.62 103 PRO A C 1
ATOM 784 O O . PRO A 1 103 ? -13.616 -5.225 7.234 1.00 88.62 103 PRO A O 1
ATOM 787 N N . ARG A 1 104 ? -11.793 -6.281 6.429 1.00 88.81 104 ARG A N 1
ATOM 788 C CA . ARG A 1 104 ? -10.823 -5.227 6.770 1.00 88.81 104 ARG A CA 1
ATOM 789 C C . ARG A 1 104 ? -11.245 -3.848 6.274 1.00 88.81 104 ARG A C 1
ATOM 791 O O . ARG A 1 104 ? -11.150 -2.896 7.034 1.00 88.81 104 ARG A O 1
ATOM 798 N N . ASP A 1 105 ? -11.752 -3.751 5.045 1.00 86.81 105 ASP A N 1
ATOM 799 C CA . ASP A 1 105 ? -12.206 -2.485 4.468 1.00 86.81 105 ASP A CA 1
ATOM 800 C C . ASP A 1 105 ? -13.387 -1.885 5.250 1.00 86.81 105 ASP A C 1
ATOM 802 O O . ASP A 1 105 ? -13.414 -0.678 5.475 1.00 86.81 105 ASP A O 1
ATOM 806 N N . ILE A 1 106 ? -14.312 -2.719 5.741 1.00 90.56 106 ILE A N 1
ATOM 807 C CA . ILE A 1 106 ? -15.406 -2.274 6.615 1.00 90.56 106 ILE A CA 1
ATOM 808 C C . ILE A 1 106 ? -14.853 -1.819 7.963 1.00 90.56 106 ILE A C 1
ATOM 810 O O . ILE A 1 106 ? -15.094 -0.679 8.345 1.00 90.56 106 ILE A O 1
ATOM 814 N N . ALA A 1 107 ? -14.082 -2.664 8.658 1.00 93.50 107 ALA A N 1
ATOM 815 C CA . ALA A 1 107 ? -13.522 -2.320 9.969 1.00 93.50 107 ALA A CA 1
ATOM 816 C C . ALA A 1 107 ? -12.744 -0.996 9.922 1.00 93.50 107 ALA A C 1
ATOM 818 O O . ALA A 1 107 ? -12.945 -0.121 10.758 1.00 93.50 107 ALA A O 1
ATOM 819 N N . THR A 1 108 ? -11.896 -0.830 8.908 1.00 93.94 108 THR A N 1
ATOM 820 C CA . THR A 1 108 ? -11.113 0.383 8.694 1.00 93.94 108 THR A CA 1
ATOM 821 C C . THR A 1 108 ? -11.988 1.612 8.437 1.00 93.94 108 THR A C 1
ATOM 823 O O . THR A 1 108 ? -11.705 2.660 9.015 1.00 93.94 108 THR A O 1
ATOM 826 N N . ARG A 1 109 ? -13.041 1.513 7.609 1.00 93.88 109 ARG A N 1
ATOM 827 C CA . ARG A 1 109 ? -13.963 2.639 7.366 1.00 93.88 109 ARG A CA 1
ATOM 828 C C . ARG A 1 109 ? -14.722 3.041 8.626 1.00 93.88 109 ARG A C 1
ATOM 830 O O . ARG A 1 109 ? -14.856 4.230 8.884 1.00 93.88 109 ARG A O 1
ATOM 837 N N . GLU A 1 110 ? -15.179 2.078 9.423 1.00 95.56 110 GLU A N 1
ATOM 838 C CA . GLU A 1 110 ? -15.864 2.390 10.682 1.00 95.56 110 GLU A CA 1
ATOM 839 C C . GLU A 1 110 ? -14.923 3.040 11.697 1.00 95.56 110 GLU A C 1
ATOM 841 O O . GLU A 1 110 ? -15.289 4.034 12.316 1.00 95.56 110 GLU A O 1
ATOM 846 N N . ILE A 1 111 ? -13.689 2.536 11.828 1.00 96.50 111 ILE A N 1
ATOM 847 C CA . ILE A 1 111 ? -12.671 3.171 12.676 1.00 96.50 111 ILE A CA 1
ATOM 848 C C . ILE A 1 111 ? -12.416 4.609 12.211 1.00 96.50 111 ILE A C 1
ATOM 850 O O . ILE A 1 111 ? -12.402 5.525 13.031 1.00 96.50 111 ILE A O 1
ATOM 854 N N . PHE A 1 112 ? -12.263 4.817 10.900 1.00 94.44 112 PHE A N 1
ATOM 855 C CA . PHE A 1 112 ? -12.082 6.148 10.329 1.00 94.44 112 PHE A CA 1
ATOM 856 C C . PHE A 1 112 ? -13.260 7.069 10.668 1.00 94.44 112 PHE A C 1
ATOM 858 O O . PHE A 1 112 ? -13.028 8.168 11.159 1.00 94.44 112 PHE A O 1
ATOM 865 N N . ALA A 1 113 ? -14.505 6.614 10.504 1.00 94.75 113 ALA A N 1
ATOM 866 C CA . ALA A 1 113 ? -15.690 7.403 10.840 1.00 94.75 113 ALA A CA 1
ATOM 867 C C . ALA A 1 113 ? -15.729 7.789 12.331 1.00 94.75 113 ALA A C 1
ATOM 869 O O . ALA A 1 113 ? -15.926 8.956 12.671 1.00 94.75 113 ALA A O 1
ATOM 870 N N . LYS A 1 114 ? -15.448 6.843 13.240 1.00 96.44 114 LYS A N 1
ATOM 871 C CA . LYS A 1 114 ? -15.416 7.120 14.688 1.00 96.44 114 LYS A CA 1
ATOM 872 C C . LYS A 1 114 ? -14.335 8.123 15.079 1.00 96.44 114 LYS A C 1
ATOM 874 O O . LYS A 1 114 ? -14.568 9.017 15.895 1.00 96.44 114 LYS A O 1
ATOM 879 N N . CYS A 1 115 ? -13.150 7.993 14.502 1.00 94.38 115 CYS A N 1
ATOM 880 C CA . CYS A 1 115 ? -12.015 8.836 14.845 1.00 94.38 115 CYS A CA 1
ATOM 881 C C . CYS A 1 115 ? -12.058 10.212 14.170 1.00 94.38 115 CYS A C 1
ATOM 883 O O . CYS A 1 115 ? -11.795 11.228 14.813 1.00 94.38 115 CYS A O 1
ATOM 885 N N . VAL A 1 116 ? -12.358 10.250 12.872 1.00 91.62 116 VAL A N 1
ATOM 886 C CA . VAL A 1 116 ? -12.202 11.438 12.026 1.00 91.62 116 VAL A CA 1
ATOM 887 C C . VAL A 1 116 ? -13.495 12.233 11.931 1.00 91.62 116 VAL A C 1
ATOM 889 O O . VAL A 1 116 ? -13.431 13.454 12.084 1.00 91.62 116 VAL A O 1
ATOM 892 N N . ASP A 1 117 ? -14.637 11.575 11.743 1.00 92.19 117 ASP A N 1
ATOM 893 C CA . ASP A 1 117 ? -15.919 12.261 11.553 1.00 92.19 117 ASP A CA 1
ATOM 894 C C . ASP A 1 117 ? -16.577 12.563 12.906 1.00 92.19 117 ASP A C 1
ATOM 896 O O . ASP A 1 117 ? -16.967 13.698 13.171 1.00 92.19 117 ASP A O 1
ATOM 900 N N . GLU A 1 118 ? -16.618 11.577 13.810 1.00 94.88 118 GLU A N 1
ATOM 901 C CA . GLU A 1 118 ? -17.232 11.726 15.140 1.00 94.88 118 GLU A CA 1
ATOM 902 C C . GLU A 1 118 ? -16.278 12.296 16.208 1.00 94.88 118 GLU A C 1
ATOM 904 O O . GLU A 1 118 ? -16.731 12.679 17.285 1.00 94.88 118 GLU A O 1
ATOM 909 N N . LYS A 1 119 ? -14.964 12.370 15.938 1.00 95.06 119 LYS A N 1
ATOM 910 C CA . LYS A 1 119 ? -13.929 12.856 16.883 1.00 95.06 119 LYS A CA 1
ATOM 911 C C . LYS A 1 119 ? -13.899 12.101 18.222 1.00 95.06 119 LYS A C 1
ATOM 913 O O . LYS A 1 119 ? -13.631 12.678 19.277 1.00 95.06 119 LYS A O 1
ATOM 918 N N . ARG A 1 120 ? -14.154 10.792 18.182 1.00 95.31 120 ARG A N 1
ATOM 919 C CA . ARG A 1 120 ? -14.238 9.912 19.362 1.00 95.31 120 ARG A CA 1
ATOM 920 C C . ARG A 1 120 ? -13.062 8.959 19.525 1.00 95.31 120 ARG A C 1
ATOM 922 O O . ARG A 1 120 ? -13.129 8.018 20.311 1.00 95.31 120 ARG A O 1
ATOM 929 N N . GLY A 1 121 ? -11.985 9.193 18.789 1.00 94.88 121 GLY A N 1
ATOM 930 C CA . GLY A 1 121 ? -10.778 8.405 18.955 1.00 94.88 121 GLY A CA 1
ATOM 931 C C . GLY A 1 121 ? -10.099 8.643 20.310 1.00 94.88 121 GLY A C 1
ATOM 932 O O . GLY A 1 121 ? -10.314 9.659 20.981 1.00 94.88 121 GLY A O 1
ATOM 933 N N . VAL A 1 122 ? -9.300 7.666 20.729 1.00 94.75 122 VAL A N 1
ATOM 934 C CA . VAL A 1 122 ? -8.628 7.620 22.034 1.00 94.75 122 VAL A CA 1
ATOM 935 C C . VAL A 1 122 ? -7.734 8.847 22.212 1.00 94.75 122 VAL A C 1
ATOM 937 O O . VAL A 1 122 ? -6.895 9.130 21.360 1.00 94.75 122 VAL A O 1
ATOM 940 N N . PHE A 1 123 ? -7.923 9.600 23.300 1.00 92.44 123 PHE A N 1
ATOM 941 C CA . PHE A 1 123 ? -7.217 10.865 23.561 1.00 92.44 123 PHE A CA 1
ATOM 942 C C . PHE A 1 123 ? -7.324 11.895 22.417 1.00 92.44 123 PHE A C 1
ATOM 944 O O . PHE A 1 123 ? -6.419 12.703 22.211 1.00 92.44 123 PHE A O 1
ATOM 951 N N . GLY A 1 124 ? -8.406 11.844 21.631 1.00 88.00 124 GLY A N 1
ATOM 952 C CA . GLY A 1 124 ? -8.596 12.691 20.448 1.00 88.00 124 GLY A CA 1
ATOM 953 C C . GLY A 1 124 ? -7.722 12.313 19.245 1.00 88.00 124 GLY A C 1
ATOM 954 O O . GLY A 1 124 ? -7.720 13.034 18.249 1.00 88.00 124 GLY A O 1
ATOM 955 N N . GLN A 1 125 ? -6.986 11.201 19.315 1.00 91.62 125 GLN A N 1
ATOM 956 C CA . GLN A 1 125 ? -6.148 10.687 18.231 1.00 91.62 125 GLN A CA 1
ATOM 957 C C . GLN A 1 125 ? -6.948 9.780 17.298 1.00 91.62 125 GLN A C 1
ATOM 959 O O . GLN A 1 125 ? -8.012 9.288 17.660 1.00 91.62 125 GLN A O 1
ATOM 964 N N . ASN A 1 126 ? -6.420 9.485 16.108 1.00 92.38 126 ASN A N 1
ATOM 965 C CA . ASN A 1 126 ? -7.019 8.503 15.200 1.00 92.38 126 ASN A CA 1
ATOM 966 C C . ASN A 1 126 ? -6.748 7.060 15.665 1.00 92.38 126 ASN A C 1
ATOM 968 O O . ASN A 1 126 ? -6.075 6.303 14.976 1.00 92.38 126 ASN A O 1
ATOM 972 N N . GLN A 1 127 ? -7.210 6.710 16.865 1.00 95.56 127 GLN A N 1
ATOM 973 C CA . GLN A 1 127 ? -7.007 5.417 17.513 1.00 95.56 127 GLN A CA 1
ATOM 974 C C . GLN A 1 127 ? -8.299 4.930 18.168 1.00 95.56 127 GLN A C 1
ATOM 976 O O . GLN A 1 127 ? -9.095 5.725 18.662 1.00 95.56 127 GLN A O 1
ATOM 981 N N . VAL A 1 128 ? -8.473 3.613 18.218 1.00 97.69 128 VAL A N 1
ATOM 982 C CA . VAL A 1 128 ? -9.551 2.923 18.942 1.00 97.69 128 VAL A CA 1
ATOM 983 C C . VAL A 1 128 ? -8.947 1.861 19.855 1.00 97.69 128 VAL A C 1
ATOM 985 O O . VAL A 1 128 ? -7.758 1.549 19.741 1.00 97.69 128 VAL A O 1
ATOM 988 N N . TYR A 1 129 ? -9.750 1.281 20.742 1.00 98.25 129 TYR A N 1
ATOM 989 C CA . TYR A 1 129 ? -9.309 0.158 21.560 1.00 98.25 129 TYR A CA 1
ATOM 990 C C . TYR A 1 129 ? -9.602 -1.182 20.883 1.00 98.25 129 TYR A C 1
ATOM 992 O O . TYR A 1 129 ? -10.656 -1.358 20.276 1.00 98.25 129 TYR A O 1
ATOM 1000 N N . LEU A 1 130 ? -8.674 -2.129 21.023 1.00 98.25 130 LEU A N 1
ATOM 1001 C CA . LEU A 1 130 ? -8.840 -3.554 20.748 1.00 98.25 130 LEU A CA 1
ATOM 1002 C C . LEU A 1 130 ? -8.601 -4.325 22.045 1.00 98.25 130 LEU A C 1
ATOM 1004 O O . LEU A 1 130 ? -7.479 -4.412 22.541 1.00 98.25 130 LEU A O 1
ATOM 1008 N N . ASP A 1 131 ? -9.676 -4.870 22.592 1.00 98.12 131 ASP A N 1
ATOM 1009 C CA . ASP A 1 131 ? -9.726 -5.395 23.947 1.00 98.12 131 ASP A CA 1
ATOM 1010 C C . ASP A 1 131 ? -9.788 -6.922 23.957 1.00 98.12 131 ASP A C 1
ATOM 1012 O O . ASP A 1 131 ? -10.703 -7.525 23.392 1.00 98.12 131 ASP A O 1
ATOM 1016 N N . VAL A 1 132 ? -8.811 -7.532 24.624 1.00 98.06 132 VAL A N 1
ATOM 1017 C CA . VAL A 1 132 ? -8.735 -8.974 24.888 1.00 98.06 132 VAL A CA 1
ATOM 1018 C C . VAL A 1 132 ? -8.724 -9.295 26.384 1.00 98.06 132 VAL A C 1
ATOM 1020 O O . VAL A 1 132 ? -8.636 -10.460 26.745 1.00 98.06 132 VAL A O 1
ATOM 1023 N N . THR A 1 133 ? -8.858 -8.292 27.256 1.00 97.12 133 THR A N 1
ATOM 1024 C CA . THR A 1 133 ? -8.737 -8.431 28.724 1.00 97.12 133 THR A CA 1
ATOM 1025 C C . THR A 1 133 ? -9.817 -9.330 29.335 1.00 97.12 133 THR A C 1
ATOM 1027 O O . THR A 1 133 ? -9.652 -9.888 30.414 1.00 97.12 133 THR A O 1
ATOM 1030 N N . HIS A 1 134 ? -10.926 -9.510 28.617 1.00 96.50 134 HIS A N 1
ATOM 1031 C CA . HIS A 1 134 ? -12.028 -10.399 28.975 1.00 96.50 134 HIS A CA 1
ATOM 1032 C C . HIS A 1 134 ? -11.764 -11.881 28.644 1.00 96.50 134 HIS A C 1
ATOM 1034 O O . HIS A 1 134 ? -12.561 -12.741 29.017 1.00 96.50 134 HIS A O 1
ATOM 1040 N N . ILE A 1 135 ? -10.688 -12.187 27.915 1.00 97.56 135 ILE A N 1
ATOM 1041 C CA . ILE A 1 135 ? -10.303 -13.547 27.535 1.00 97.56 135 ILE A CA 1
ATOM 1042 C C . ILE A 1 135 ? -9.340 -14.088 28.591 1.00 97.56 135 ILE A C 1
ATOM 1044 O O . ILE A 1 135 ? -8.433 -13.392 29.043 1.00 97.56 135 ILE A O 1
ATOM 1048 N N . ASP A 1 136 ? -9.516 -15.354 28.965 1.00 97.31 136 ASP A N 1
ATOM 1049 C CA . ASP A 1 136 ? -8.637 -16.026 29.917 1.00 97.31 136 ASP A CA 1
ATOM 1050 C C . ASP A 1 136 ? -7.156 -15.925 29.495 1.00 97.31 136 ASP A C 1
ATOM 1052 O O . ASP A 1 136 ? -6.782 -16.255 28.363 1.00 97.31 136 ASP A O 1
ATOM 1056 N N . ARG A 1 137 ? -6.295 -15.497 30.431 1.00 96.75 137 ARG A N 1
ATOM 1057 C CA . ARG A 1 137 ? -4.859 -15.271 30.186 1.00 96.75 137 ARG A CA 1
ATOM 1058 C C . ARG A 1 137 ? -4.169 -16.492 29.574 1.00 96.75 137 ARG A C 1
ATOM 1060 O O . ARG A 1 137 ? -3.369 -16.341 28.653 1.00 96.75 137 ARG A O 1
ATOM 1067 N N . ARG A 1 138 ? -4.503 -17.711 30.017 1.00 96.56 138 ARG A N 1
ATOM 1068 C CA . ARG A 1 138 ? -3.899 -18.935 29.469 1.00 96.56 138 ARG A CA 1
ATOM 1069 C C . ARG A 1 138 ? -4.327 -19.165 28.019 1.00 96.56 138 ARG A C 1
ATOM 1071 O O . ARG A 1 138 ? -3.513 -19.626 27.221 1.00 96.56 138 ARG A O 1
ATOM 1078 N N . GLN A 1 139 ? -5.569 -18.851 27.651 1.00 96.75 139 GLN A N 1
ATOM 1079 C CA . GLN A 1 139 ? -5.999 -18.911 26.248 1.00 96.75 139 GLN A CA 1
ATOM 1080 C C . GLN A 1 139 ? -5.249 -17.896 25.379 1.00 96.75 139 GLN A C 1
ATOM 1082 O O . GLN A 1 139 ? -4.808 -18.247 24.280 1.00 96.75 139 GLN A O 1
ATOM 1087 N N . LEU A 1 140 ? -5.050 -16.677 25.887 1.00 97.06 140 LEU A N 1
ATOM 1088 C CA . LEU A 1 140 ? -4.254 -15.652 25.211 1.00 97.06 140 LEU A CA 1
ATOM 1089 C C . LEU A 1 140 ? -2.809 -16.110 24.992 1.00 97.06 140 LEU A C 1
ATOM 1091 O O . LEU A 1 140 ? -2.292 -15.986 23.882 1.00 97.06 140 LEU A O 1
ATOM 1095 N N . ASP A 1 141 ? -2.182 -16.722 25.995 1.00 96.12 141 ASP A N 1
ATOM 1096 C CA . ASP A 1 141 ? -0.806 -17.219 25.882 1.00 96.12 141 ASP A CA 1
ATOM 1097 C C . ASP A 1 141 ? -0.665 -18.392 24.906 1.00 96.12 141 ASP A C 1
ATOM 1099 O O . ASP A 1 141 ? 0.348 -18.529 24.219 1.00 96.12 141 ASP A O 1
ATOM 1103 N N . LEU A 1 142 ? -1.687 -19.241 24.798 1.00 96.50 142 LEU A N 1
ATOM 1104 C CA . LEU A 1 142 ? -1.664 -20.361 23.860 1.00 96.50 142 LEU A CA 1
ATOM 1105 C C . LEU A 1 142 ? -1.847 -19.917 22.406 1.00 96.50 142 LEU A C 1
ATOM 1107 O O . LEU A 1 142 ? -1.259 -20.523 21.511 1.00 96.50 142 LEU A O 1
ATOM 1111 N N . LYS A 1 143 ? -2.671 -18.892 22.158 1.00 95.62 143 LYS A N 1
ATOM 1112 C CA . LYS A 1 143 ? -3.098 -18.528 20.797 1.00 95.62 143 LYS A CA 1
ATOM 1113 C C . LYS A 1 143 ? -2.480 -17.244 20.255 1.00 95.62 143 LYS A C 1
ATOM 1115 O O . LYS A 1 143 ? -2.259 -17.137 19.052 1.00 95.62 143 LYS A O 1
ATOM 1120 N N . LEU A 1 144 ? -2.230 -16.263 21.119 1.00 96.94 144 LEU A N 1
ATOM 1121 C CA . LEU A 1 144 ? -1.883 -14.892 20.739 1.00 96.94 144 LEU A CA 1
ATOM 1122 C C . LEU A 1 144 ? -0.565 -14.394 21.348 1.00 96.94 144 LEU A C 1
ATOM 1124 O O . LEU A 1 144 ? -0.168 -13.276 21.034 1.00 96.94 144 LEU A O 1
ATOM 1128 N N . ARG A 1 145 ? 0.149 -15.195 22.155 1.00 95.81 145 ARG A N 1
ATOM 1129 C CA . ARG A 1 145 ? 1.368 -14.766 22.873 1.00 95.81 145 ARG A CA 1
ATOM 1130 C C . ARG A 1 145 ? 2.304 -13.892 22.041 1.00 95.81 145 ARG A C 1
ATOM 1132 O O . ARG A 1 145 ? 2.600 -12.781 22.455 1.00 95.81 145 ARG A O 1
ATOM 1139 N N . GLY A 1 146 ? 2.687 -14.345 20.846 1.00 94.56 146 GLY A N 1
ATOM 1140 C CA . GLY A 1 146 ? 3.636 -13.608 20.007 1.00 94.56 146 GLY A CA 1
ATOM 1141 C C . GLY A 1 146 ? 3.155 -12.211 19.593 1.00 94.56 146 GLY A C 1
ATOM 1142 O O . GLY A 1 146 ? 3.952 -11.281 19.563 1.00 94.56 146 GLY A O 1
ATOM 1143 N N . VAL A 1 147 ? 1.860 -12.019 19.304 1.00 94.50 147 VAL A N 1
ATOM 1144 C CA . VAL A 1 147 ? 1.339 -10.681 18.961 1.00 94.50 147 VAL A CA 1
ATOM 1145 C C . VAL A 1 147 ? 1.182 -9.795 20.198 1.00 94.50 147 VAL A C 1
ATOM 1147 O O . VAL A 1 147 ? 1.398 -8.588 20.100 1.00 94.50 147 VAL A O 1
ATOM 1150 N N . LEU A 1 148 ? 0.861 -10.376 21.358 1.00 96.00 148 LEU A N 1
ATOM 1151 C CA . LEU A 1 148 ? 0.750 -9.615 22.604 1.00 96.00 148 LEU A CA 1
ATOM 1152 C C . LEU A 1 148 ? 2.128 -9.159 23.109 1.00 96.00 148 LEU A C 1
ATOM 1154 O O . LEU A 1 148 ? 2.277 -8.002 23.480 1.00 96.00 148 LEU A O 1
ATOM 1158 N N . GLU A 1 149 ? 3.147 -10.019 23.019 1.00 94.81 149 GLU A N 1
ATOM 1159 C CA . GLU A 1 149 ? 4.545 -9.680 23.334 1.00 94.81 149 GLU A CA 1
ATOM 1160 C C . GLU A 1 149 ? 5.099 -8.588 22.407 1.00 94.81 149 GLU A C 1
ATOM 1162 O O . GLU A 1 149 ? 5.872 -7.736 22.840 1.00 94.81 149 GLU A O 1
ATOM 1167 N N . ILE A 1 150 ? 4.696 -8.567 21.128 1.00 92.62 150 ILE A N 1
ATOM 1168 C CA . ILE A 1 150 ? 5.036 -7.463 20.216 1.00 92.62 150 ILE A CA 1
ATOM 1169 C C . ILE A 1 150 ? 4.455 -6.150 20.745 1.00 92.62 150 ILE A C 1
ATOM 1171 O O . ILE A 1 150 ? 5.167 -5.148 20.790 1.00 92.62 150 ILE A O 1
ATOM 1175 N N . TYR A 1 151 ? 3.179 -6.137 21.135 1.00 95.00 151 TYR A N 1
ATOM 1176 C CA . TYR A 1 151 ? 2.560 -4.926 21.669 1.00 95.00 151 TYR A CA 1
ATOM 1177 C C . TYR A 1 151 ? 3.266 -4.470 22.953 1.00 95.00 151 TYR A C 1
ATOM 1179 O O . TYR A 1 151 ? 3.684 -3.318 23.031 1.00 95.00 151 TYR A O 1
ATOM 1187 N N . GLU A 1 152 ? 3.490 -5.380 23.900 1.00 95.12 152 GLU A N 1
ATOM 1188 C CA . GLU A 1 152 ? 4.195 -5.104 25.157 1.00 95.12 152 GLU A CA 1
ATOM 1189 C C . GLU A 1 152 ? 5.598 -4.535 24.910 1.00 95.12 152 GLU A C 1
ATOM 1191 O O . GLU A 1 152 ? 5.958 -3.496 25.455 1.00 95.12 152 GLU A O 1
ATOM 1196 N N . LYS A 1 153 ? 6.369 -5.140 24.000 1.00 92.69 153 LYS A N 1
ATOM 1197 C CA . LYS A 1 153 ? 7.728 -4.693 23.676 1.00 92.69 153 LYS A CA 1
ATOM 1198 C C . LYS A 1 153 ? 7.786 -3.280 23.089 1.00 92.69 153 LYS A C 1
ATOM 1200 O O . LYS A 1 153 ? 8.742 -2.559 23.359 1.00 92.69 153 LYS A O 1
ATOM 1205 N N . PHE A 1 154 ? 6.836 -2.910 22.227 1.00 91.00 154 PHE A N 1
ATOM 1206 C CA . PHE A 1 154 ? 6.888 -1.633 21.498 1.00 91.00 154 PHE A CA 1
ATOM 1207 C C . PHE A 1 154 ? 6.062 -0.515 22.136 1.00 91.00 154 PHE A C 1
ATOM 1209 O O . PHE A 1 154 ? 6.361 0.653 21.899 1.00 91.00 154 PHE A O 1
ATOM 1216 N N . VAL A 1 155 ? 5.028 -0.852 22.907 1.00 92.50 155 VAL A N 1
ATOM 1217 C CA . VAL A 1 155 ? 4.136 0.122 23.552 1.00 92.50 155 VAL A CA 1
ATOM 1218 C C . VAL A 1 155 ? 4.391 0.211 25.056 1.00 92.50 155 VAL A C 1
ATOM 1220 O O . VAL A 1 155 ? 4.220 1.284 25.624 1.00 92.50 155 VAL A O 1
ATOM 1223 N N . GLY A 1 156 ? 4.849 -0.874 25.685 1.00 93.88 156 GLY A N 1
ATOM 1224 C CA . GLY A 1 156 ? 5.148 -0.930 27.118 1.00 93.88 156 GLY A CA 1
ATOM 1225 C C . GLY A 1 156 ? 3.981 -1.360 28.011 1.00 93.88 156 GLY A C 1
ATOM 1226 O O . GLY A 1 156 ? 4.181 -1.461 29.217 1.00 93.88 156 GLY A O 1
ATOM 1227 N N . ASP A 1 157 ? 2.797 -1.641 27.451 1.00 94.88 157 ASP A N 1
ATOM 1228 C CA . ASP A 1 157 ? 1.631 -2.125 28.209 1.00 94.88 157 ASP A CA 1
ATOM 1229 C C . ASP A 1 157 ? 1.352 -3.610 27.892 1.00 94.88 157 ASP A C 1
ATOM 1231 O O . ASP A 1 157 ? 1.467 -4.009 26.733 1.00 94.88 157 ASP A O 1
ATOM 1235 N N . ASP A 1 158 ? 0.931 -4.421 28.876 1.00 96.50 158 ASP A N 1
ATOM 1236 C CA . ASP A 1 158 ? 0.495 -5.817 28.657 1.00 96.50 158 ASP A CA 1
ATOM 1237 C C . ASP A 1 158 ? -0.973 -5.852 28.176 1.00 96.50 158 ASP A C 1
ATOM 1239 O O . ASP A 1 158 ? -1.882 -5.515 28.947 1.00 96.50 158 ASP A O 1
ATOM 1243 N N . PRO A 1 159 ? -1.253 -6.311 26.937 1.00 97.00 159 PRO A N 1
ATOM 1244 C CA . PRO A 1 159 ? -2.614 -6.411 26.405 1.00 97.00 159 PRO A CA 1
ATOM 1245 C C . PRO A 1 159 ? -3.572 -7.295 27.206 1.00 97.00 159 PRO A C 1
ATOM 1247 O O . PRO A 1 159 ? -4.784 -7.247 26.991 1.00 97.00 159 PRO A O 1
ATOM 1250 N N . ARG A 1 160 ? -3.035 -8.166 28.068 1.00 96.12 160 ARG A N 1
ATOM 1251 C CA . ARG A 1 160 ? -3.832 -9.048 28.928 1.00 96.12 160 ARG A CA 1
ATOM 1252 C C . ARG A 1 160 ? -4.539 -8.275 30.036 1.00 96.12 160 ARG A C 1
ATOM 1254 O O . ARG A 1 160 ? -5.591 -8.721 30.482 1.00 96.12 160 ARG A O 1
ATOM 1261 N N . ASP A 1 161 ? -3.992 -7.127 30.432 1.00 95.94 161 ASP A N 1
ATOM 1262 C CA . ASP A 1 161 ? -4.546 -6.282 31.494 1.00 95.94 161 ASP A CA 1
ATOM 1263 C C . ASP A 1 161 ? -5.086 -4.950 30.958 1.00 95.94 161 ASP A C 1
ATOM 1265 O O . ASP A 1 161 ? -5.992 -4.364 31.552 1.00 95.94 161 ASP A O 1
ATOM 1269 N N . VAL A 1 162 ? -4.554 -4.468 29.829 1.00 96.62 162 VAL A N 1
ATOM 1270 C CA . VAL A 1 162 ? -4.901 -3.166 29.249 1.00 96.62 162 VAL A CA 1
ATOM 1271 C C . VAL A 1 162 ? -5.384 -3.324 27.801 1.00 96.62 162 VAL A C 1
ATOM 1273 O O . VAL A 1 162 ? -4.690 -3.931 26.986 1.00 96.62 162 VAL A O 1
ATOM 1276 N N . PRO A 1 163 ? -6.535 -2.740 27.414 1.00 97.44 163 PRO A N 1
ATOM 1277 C CA . PRO A 1 163 ? -6.978 -2.734 26.021 1.00 97.44 163 PRO A CA 1
ATOM 1278 C C . PRO A 1 163 ? -5.952 -2.059 25.097 1.00 97.44 163 PRO A C 1
ATOM 1280 O O . PRO A 1 163 ? -5.521 -0.930 25.340 1.00 97.44 163 PRO A O 1
ATOM 1283 N N . MET A 1 164 ? -5.593 -2.721 23.995 1.00 97.62 164 MET A N 1
ATOM 1284 C CA . MET A 1 164 ? -4.605 -2.201 23.048 1.00 97.62 164 MET A CA 1
ATOM 1285 C C . MET A 1 164 ? -5.134 -0.970 22.318 1.00 97.62 164 MET A C 1
ATOM 1287 O O . MET A 1 164 ? -6.265 -0.976 21.841 1.00 97.62 164 MET A O 1
ATOM 1291 N N . ARG A 1 165 ? -4.299 0.054 22.133 1.00 96.81 165 ARG A N 1
ATOM 1292 C CA . ARG A 1 165 ? -4.608 1.196 21.259 1.00 96.81 165 ARG A CA 1
ATOM 1293 C C . ARG A 1 165 ? -4.154 0.885 19.843 1.00 96.81 165 ARG A C 1
ATOM 1295 O O . ARG A 1 165 ? -2.968 0.674 19.610 1.00 96.81 165 ARG A O 1
ATOM 1302 N N . ILE A 1 166 ? -5.086 0.866 18.901 1.00 97.00 166 ILE A N 1
ATOM 1303 C CA . ILE A 1 166 ? -4.840 0.489 17.508 1.00 97.00 166 ILE A CA 1
ATOM 1304 C C . ILE A 1 166 ? -5.366 1.544 16.538 1.00 97.00 166 ILE A C 1
ATOM 1306 O O . ILE A 1 166 ? -6.281 2.301 16.859 1.00 97.00 166 ILE A O 1
ATOM 1310 N N . PHE A 1 167 ? -4.824 1.561 15.324 1.00 95.56 167 PHE A N 1
ATOM 1311 C CA . PHE A 1 167 ? -5.327 2.400 14.240 1.00 95.56 167 PHE A CA 1
ATOM 1312 C C . PHE A 1 167 ? -5.143 1.766 12.858 1.00 95.56 167 PHE A C 1
ATOM 1314 O O . PHE A 1 167 ? -4.332 0.843 12.709 1.00 95.56 167 PHE A O 1
ATOM 1321 N N . PRO A 1 168 ? -5.861 2.256 11.829 1.00 95.50 168 PRO A N 1
ATOM 1322 C CA . PRO A 1 168 ? -5.723 1.728 10.487 1.00 95.50 168 PRO A CA 1
ATOM 1323 C C . PRO A 1 168 ? -4.422 2.167 9.806 1.00 95.50 168 PRO A C 1
ATOM 1325 O O . PRO A 1 168 ? -4.052 3.336 9.856 1.00 95.50 168 PRO A O 1
ATOM 1328 N N . ALA A 1 169 ? -3.754 1.247 9.111 1.00 96.31 169 ALA A N 1
ATOM 1329 C CA . ALA A 1 169 ? -2.483 1.503 8.433 1.00 96.31 169 ALA A CA 1
ATOM 1330 C C . ALA A 1 169 ? -2.379 0.784 7.085 1.00 96.31 169 ALA A C 1
ATOM 1332 O O . ALA A 1 169 ? -2.865 -0.338 6.937 1.00 96.31 169 ALA A O 1
ATOM 1333 N N . VAL A 1 170 ? -1.697 1.391 6.107 1.00 97.62 170 VAL A N 1
ATOM 1334 C CA . VAL A 1 170 ? -1.416 0.750 4.810 1.00 97.62 170 VAL A CA 1
ATOM 1335 C C . VAL A 1 170 ? -0.682 -0.577 5.020 1.00 97.62 170 VAL A C 1
ATOM 1337 O O . VA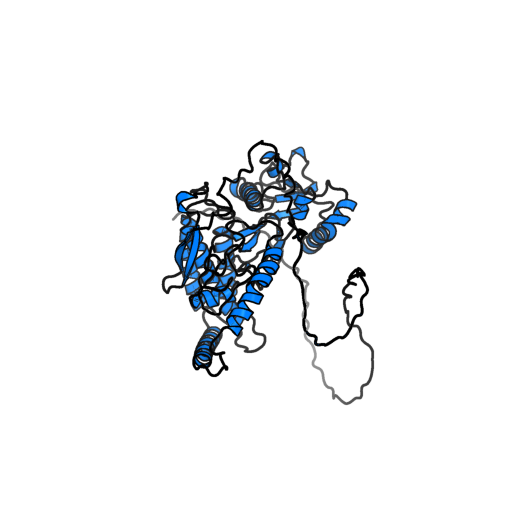L A 1 170 ? 0.234 -0.687 5.848 1.00 97.62 170 VAL A O 1
ATOM 1340 N N . HIS A 1 171 ? -1.111 -1.607 4.290 1.00 96.81 171 HIS A N 1
ATOM 1341 C CA . HIS A 1 171 ? -0.656 -2.971 4.539 1.00 96.81 171 HIS A CA 1
ATOM 1342 C C . HIS A 1 171 ? -0.343 -3.795 3.305 1.00 96.81 171 HIS A C 1
ATOM 1344 O O . HIS A 1 171 ? 0.621 -4.547 3.343 1.00 96.81 171 HIS A O 1
ATOM 1350 N N . TYR A 1 172 ? -1.133 -3.684 2.242 1.00 97.44 172 TYR A N 1
ATOM 1351 C CA . TYR A 1 172 ? -0.936 -4.522 1.065 1.00 97.44 172 TYR A CA 1
ATOM 1352 C C . TYR A 1 172 ? -1.343 -3.784 -0.201 1.00 97.44 172 TYR A C 1
ATOM 1354 O O . TYR A 1 172 ? -2.354 -3.078 -0.200 1.00 97.44 172 TYR A O 1
ATOM 1362 N N . SER A 1 173 ? -0.582 -3.975 -1.271 1.00 97.56 173 SER A N 1
ATOM 1363 C CA . SER A 1 173 ? -0.907 -3.429 -2.591 1.00 97.56 173 SER A CA 1
ATOM 1364 C C . SER A 1 173 ? -1.536 -4.528 -3.437 1.00 97.56 173 SER A C 1
ATOM 1366 O O . SER A 1 173 ? -0.897 -5.538 -3.703 1.00 97.56 173 SER A O 1
ATOM 1368 N N . MET A 1 174 ? -2.812 -4.373 -3.803 1.00 98.00 174 MET A N 1
ATOM 1369 C CA . MET A 1 174 ? -3.454 -5.317 -4.723 1.00 98.00 174 MET A CA 1
ATOM 1370 C C . MET A 1 174 ? -3.080 -5.024 -6.172 1.00 98.00 174 MET A C 1
ATOM 1372 O O . MET A 1 174 ? -3.061 -5.943 -6.981 1.00 98.00 174 MET A O 1
ATOM 1376 N N . GLY A 1 175 ? -2.820 -3.755 -6.492 1.00 97.69 175 GLY A N 1
ATOM 1377 C CA . GLY A 1 175 ? -2.229 -3.362 -7.762 1.00 97.69 175 GLY A CA 1
ATOM 1378 C C . GLY A 1 175 ? -0.738 -3.676 -7.836 1.00 97.69 175 GLY A C 1
ATOM 1379 O O . GLY A 1 175 ? -0.047 -3.740 -6.818 1.00 97.69 175 GLY A O 1
ATOM 1380 N N . GLY A 1 176 ? -0.243 -3.819 -9.060 1.00 98.25 176 GLY A N 1
ATOM 1381 C CA . GLY A 1 176 ? 1.126 -4.228 -9.351 1.00 98.25 176 GLY A CA 1
ATOM 1382 C C . GLY A 1 176 ? 1.436 -4.130 -10.840 1.00 98.25 176 GLY A C 1
ATOM 1383 O O . GLY A 1 176 ? 0.671 -3.554 -11.610 1.00 98.25 176 GLY A O 1
ATOM 1384 N N . LEU A 1 177 ? 2.555 -4.710 -11.265 1.00 98.69 177 LEU A N 1
ATOM 1385 C CA . LEU A 1 177 ? 2.851 -4.889 -12.683 1.00 98.69 177 LEU A CA 1
ATOM 1386 C C . LEU A 1 177 ? 1.755 -5.727 -13.337 1.00 98.69 177 LEU A C 1
ATOM 1388 O O . LEU A 1 177 ? 1.324 -6.745 -12.787 1.00 98.69 177 LEU A O 1
ATOM 1392 N N . TRP A 1 178 ? 1.318 -5.290 -14.514 1.00 98.44 178 TRP A N 1
ATOM 1393 C CA . TRP A 1 178 ? 0.429 -6.082 -15.344 1.00 98.44 178 TRP A CA 1
ATOM 1394 C C . TRP A 1 178 ? 1.166 -7.329 -15.831 1.00 98.44 178 TRP A C 1
ATOM 1396 O O . TRP A 1 178 ? 2.340 -7.280 -16.197 1.00 98.44 178 TRP A O 1
ATOM 1406 N N . VAL A 1 179 ? 0.452 -8.443 -15.846 1.00 97.94 179 VAL A N 1
ATOM 1407 C CA . VAL A 1 179 ? 0.913 -9.737 -16.334 1.00 97.94 179 VAL A CA 1
ATOM 1408 C C . VAL A 1 179 ? -0.194 -10.427 -17.117 1.00 97.94 179 VAL A C 1
ATOM 1410 O O . VAL A 1 179 ? -1.379 -10.253 -16.810 1.00 97.94 179 VAL A O 1
ATOM 1413 N N . ASN A 1 180 ? 0.189 -11.268 -18.075 1.00 95.94 180 ASN A N 1
ATOM 1414 C CA . ASN A 1 180 ? -0.733 -12.180 -18.722 1.00 95.94 180 ASN A CA 1
ATOM 1415 C C . ASN A 1 180 ? -1.328 -13.128 -17.674 1.00 95.94 180 ASN A C 1
ATOM 1417 O O . ASN A 1 180 ? -0.626 -13.916 -17.029 1.00 95.94 180 ASN A O 1
ATOM 1421 N N . ASN A 1 181 ? -2.646 -13.054 -17.531 1.00 90.50 181 ASN A N 1
ATOM 1422 C CA . ASN A 1 181 ? -3.410 -13.813 -16.551 1.00 90.50 181 ASN A CA 1
ATOM 1423 C C . ASN A 1 181 ? -3.729 -15.251 -17.011 1.00 90.50 181 ASN A C 1
ATOM 1425 O O . ASN A 1 181 ? -4.335 -16.022 -16.262 1.00 90.50 181 ASN A O 1
ATOM 1429 N N . GLY A 1 182 ? -3.294 -15.622 -18.221 1.00 88.69 182 GLY A N 1
ATOM 1430 C CA . GLY A 1 182 ? -3.481 -16.945 -18.807 1.00 88.69 182 GLY A CA 1
ATOM 1431 C C . GLY A 1 182 ? -4.777 -17.119 -19.593 1.00 88.69 182 GLY A C 1
ATOM 1432 O O . GLY A 1 182 ? -5.100 -18.261 -19.925 1.00 88.69 182 GLY A O 1
ATOM 1433 N N . LEU A 1 183 ? -5.505 -16.028 -19.868 1.00 86.62 183 LEU A N 1
ATOM 1434 C CA . LEU A 1 183 ? -6.605 -16.016 -20.839 1.00 86.62 183 LEU A CA 1
ATOM 1435 C C . LEU A 1 183 ? -6.082 -16.102 -22.274 1.00 86.62 183 LEU A C 1
ATOM 1437 O O . LEU A 1 183 ? -6.658 -16.815 -23.092 1.00 86.62 183 LEU A O 1
ATOM 1441 N N . ASP A 1 184 ? -4.971 -15.424 -22.560 1.00 88.56 184 ASP A N 1
ATOM 1442 C CA . ASP A 1 184 ? -4.214 -15.642 -23.784 1.00 88.56 184 ASP A CA 1
ATOM 1443 C C . ASP A 1 184 ? -3.190 -16.755 -23.540 1.00 88.56 184 ASP A C 1
ATOM 1445 O O . ASP A 1 184 ? -2.207 -16.575 -22.818 1.00 88.56 184 ASP A O 1
ATOM 1449 N N . SER A 1 185 ? -3.448 -17.931 -24.113 1.00 88.62 185 SER A N 1
ATOM 1450 C CA . SER A 1 185 ? -2.557 -19.088 -24.014 1.00 88.62 185 SER A CA 1
ATOM 1451 C C . SER A 1 185 ? -1.359 -19.026 -24.963 1.00 88.62 185 SER A C 1
ATOM 1453 O O . SER A 1 185 ? -0.506 -19.907 -24.887 1.00 88.62 185 SER A O 1
ATOM 1455 N N . SER A 1 186 ? -1.309 -18.053 -25.883 1.00 89.56 186 SER A N 1
ATOM 1456 C CA . SER A 1 186 ? -0.158 -17.852 -26.777 1.00 89.56 186 SER A CA 1
ATOM 1457 C C . SER A 1 186 ? 1.000 -17.130 -26.085 1.00 89.56 186 SER A C 1
ATOM 1459 O O . SER A 1 186 ? 2.147 -17.247 -26.508 1.00 89.56 186 SER A O 1
ATOM 1461 N N . VAL A 1 187 ? 0.705 -16.439 -24.985 1.00 92.81 187 VAL A N 1
ATOM 1462 C CA . VAL A 1 187 ? 1.673 -15.723 -24.160 1.00 92.81 187 VAL A CA 1
ATOM 1463 C C . VAL A 1 187 ? 1.897 -16.516 -22.865 1.00 92.81 187 VAL A C 1
ATOM 1465 O O . VAL A 1 187 ? 0.921 -16.964 -22.256 1.00 92.81 187 VAL A O 1
ATOM 1468 N N . PRO A 1 188 ? 3.140 -16.691 -22.382 1.00 95.62 188 PRO A N 1
ATOM 1469 C CA . PRO A 1 188 ? 3.390 -17.336 -21.096 1.00 95.62 188 PRO A CA 1
ATOM 1470 C C . PRO A 1 188 ? 2.620 -16.663 -19.956 1.00 95.62 188 PRO A C 1
ATOM 1472 O O . PRO A 1 188 ? 2.469 -15.435 -19.915 1.00 95.62 188 PRO A O 1
ATOM 1475 N N . ARG A 1 189 ? 2.127 -17.453 -18.998 1.00 95.44 189 ARG A N 1
ATOM 1476 C CA . ARG A 1 189 ? 1.466 -16.877 -17.814 1.00 95.44 189 ARG A CA 1
ATOM 1477 C C . ARG A 1 189 ? 2.478 -16.084 -16.999 1.00 95.44 189 ARG A C 1
ATOM 1479 O O . ARG A 1 189 ? 3.647 -16.450 -16.937 1.00 95.44 189 ARG A O 1
ATOM 1486 N N . HIS A 1 190 ? 2.019 -15.031 -16.328 1.00 97.06 190 HIS A N 1
ATOM 1487 C CA . HIS A 1 190 ? 2.865 -14.165 -15.502 1.00 97.06 190 HIS A CA 1
ATOM 1488 C C . HIS A 1 190 ? 3.928 -13.340 -16.257 1.00 97.06 190 HIS A C 1
ATOM 1490 O O . HIS A 1 190 ? 4.667 -12.588 -15.615 1.00 97.06 190 HIS A O 1
ATOM 1496 N N . MET A 1 191 ? 3.999 -13.420 -17.591 1.00 97.94 191 MET A N 1
ATOM 1497 C CA . MET A 1 191 ? 4.814 -12.503 -18.388 1.00 97.94 191 MET A CA 1
ATOM 1498 C C . MET A 1 191 ? 4.120 -11.143 -18.479 1.00 97.94 191 MET A C 1
ATOM 1500 O O . MET A 1 191 ? 2.904 -11.066 -18.636 1.00 97.94 191 MET A O 1
ATOM 1504 N N . THR A 1 192 ? 4.878 -10.064 -18.337 1.00 98.19 192 THR A N 1
ATOM 1505 C CA . THR A 1 192 ? 4.393 -8.695 -18.540 1.00 98.19 192 THR A CA 1
ATOM 1506 C C . THR A 1 192 ? 4.207 -8.405 -20.034 1.00 98.19 192 THR A C 1
ATOM 1508 O O . THR A 1 192 ? 4.456 -9.261 -20.879 1.00 98.19 192 THR A O 1
ATOM 1511 N N . ASN A 1 193 ? 3.806 -7.182 -20.384 1.00 97.19 193 ASN A N 1
ATOM 1512 C CA . ASN A 1 193 ? 3.802 -6.729 -21.779 1.00 97.19 193 ASN A CA 1
ATOM 1513 C C . ASN A 1 193 ? 5.217 -6.555 -22.365 1.00 97.19 193 ASN A C 1
ATOM 1515 O O . ASN A 1 193 ? 5.356 -6.393 -23.573 1.00 97.19 193 ASN A O 1
ATOM 1519 N N . ILE A 1 194 ? 6.256 -6.561 -21.523 1.00 97.19 194 ILE A N 1
ATOM 1520 C CA . ILE A 1 194 ? 7.643 -6.658 -21.968 1.00 97.19 194 ILE A CA 1
ATOM 1521 C C . ILE A 1 194 ? 7.988 -8.143 -22.072 1.00 97.19 194 ILE A C 1
ATOM 1523 O O . ILE A 1 194 ? 7.991 -8.868 -21.072 1.00 97.19 194 ILE A O 1
ATOM 1527 N N . GLU A 1 195 ? 8.280 -8.581 -23.291 1.00 94.81 195 GLU A N 1
ATOM 1528 C CA . GLU A 1 195 ? 8.668 -9.953 -23.595 1.00 94.81 195 GLU A CA 1
ATOM 1529 C C . GLU A 1 195 ? 9.908 -10.378 -22.786 1.00 94.81 195 GLU A C 1
ATOM 1531 O O . GLU A 1 195 ? 10.865 -9.622 -22.615 1.00 94.81 195 GLU A O 1
ATOM 1536 N N . GLY A 1 196 ? 9.848 -11.576 -22.199 1.00 95.06 196 GLY A N 1
ATOM 1537 C CA . GLY A 1 196 ? 10.880 -12.109 -21.306 1.00 95.06 196 GLY A CA 1
ATOM 1538 C C . GLY A 1 196 ? 10.899 -11.527 -19.886 1.00 95.06 196 GLY A C 1
ATOM 1539 O O . GLY A 1 196 ? 11.610 -12.051 -19.025 1.00 95.06 196 GLY A O 1
ATOM 1540 N N . LEU A 1 197 ? 10.098 -10.500 -19.582 1.00 97.56 197 LEU A N 1
ATOM 1541 C CA . LEU A 1 197 ? 9.959 -9.971 -18.226 1.00 97.56 197 LEU A CA 1
ATOM 1542 C C . LEU A 1 197 ? 8.732 -10.576 -17.541 1.00 97.56 197 LEU A C 1
ATOM 1544 O O . LEU A 1 197 ? 7.601 -10.314 -17.931 1.00 97.56 197 LEU A O 1
ATOM 1548 N N . PHE A 1 198 ? 8.949 -11.331 -16.466 1.00 98.38 198 PHE A N 1
ATOM 1549 C CA . PHE A 1 198 ? 7.881 -11.925 -15.651 1.00 98.38 198 PHE A CA 1
ATOM 1550 C C . PHE A 1 198 ? 7.692 -11.179 -14.328 1.00 98.38 198 PHE A C 1
ATOM 1552 O O . PHE A 1 198 ? 8.650 -10.596 -13.808 1.00 98.38 198 PHE A O 1
ATOM 1559 N N . ALA A 1 199 ? 6.502 -11.244 -13.728 1.00 98.12 199 ALA A N 1
ATOM 1560 C CA . ALA A 1 199 ? 6.241 -10.740 -12.376 1.00 98.12 199 ALA A CA 1
ATOM 1561 C C . ALA A 1 199 ? 5.406 -11.719 -11.528 1.00 98.12 199 ALA A C 1
ATOM 1563 O O . ALA A 1 199 ? 4.501 -12.382 -12.035 1.00 98.12 199 ALA A O 1
ATOM 1564 N N . ALA A 1 200 ? 5.735 -11.816 -10.237 1.00 97.38 200 ALA A N 1
ATOM 1565 C CA . ALA A 1 200 ? 5.092 -12.724 -9.290 1.00 97.38 200 ALA A CA 1
ATOM 1566 C C . ALA A 1 200 ? 5.062 -12.152 -7.861 1.00 97.38 200 ALA A C 1
ATOM 1568 O O . ALA A 1 200 ? 5.974 -11.440 -7.432 1.00 97.38 200 ALA A O 1
ATOM 1569 N N . GLY A 1 201 ? 4.048 -12.529 -7.087 1.00 96.88 201 GLY A N 1
ATOM 1570 C CA . GLY A 1 201 ? 3.868 -12.103 -5.700 1.00 96.88 201 GLY A CA 1
ATOM 1571 C C . GLY A 1 201 ? 3.233 -10.716 -5.612 1.00 96.88 201 GLY A C 1
ATOM 1572 O O . GLY A 1 201 ? 2.536 -10.281 -6.514 1.00 96.88 201 GLY A O 1
ATOM 1573 N N . GLU A 1 202 ? 3.465 -9.977 -4.525 1.00 97.94 202 GLU A N 1
ATOM 1574 C CA . GLU A 1 202 ? 2.827 -8.656 -4.336 1.00 97.94 202 GLU A CA 1
ATOM 1575 C C . GLU A 1 202 ? 3.247 -7.597 -5.377 1.00 97.94 202 GLU A C 1
ATOM 1577 O O . GLU A 1 202 ? 2.634 -6.541 -5.458 1.00 97.94 202 GLU A O 1
ATOM 1582 N N . CYS A 1 203 ? 4.275 -7.845 -6.196 1.00 96.75 203 CYS A N 1
ATOM 1583 C CA . CYS A 1 203 ? 4.586 -6.927 -7.290 1.00 96.75 203 CYS A CA 1
ATOM 1584 C C . CYS A 1 203 ? 3.724 -7.144 -8.548 1.00 96.75 203 CYS A C 1
ATOM 1586 O O . CYS A 1 203 ? 3.904 -6.379 -9.491 1.00 96.75 203 CYS A O 1
ATOM 1588 N N . ASP A 1 204 ? 2.838 -8.150 -8.590 1.00 96.38 204 ASP A N 1
ATOM 1589 C CA . ASP A 1 204 ? 1.828 -8.353 -9.643 1.00 96.38 204 ASP A CA 1
ATOM 1590 C C . ASP A 1 204 ? 0.410 -7.960 -9.174 1.00 96.38 204 ASP A C 1
ATOM 1592 O O . ASP A 1 204 ? 0.177 -7.758 -7.983 1.00 96.38 204 ASP A O 1
ATOM 1596 N N . TYR A 1 205 ? -0.531 -7.808 -10.114 1.00 96.12 205 TYR A N 1
ATOM 1597 C CA . TYR A 1 205 ? -1.893 -7.314 -9.838 1.00 96.12 205 TYR A CA 1
ATOM 1598 C C . TYR A 1 205 ? -2.989 -8.396 -9.723 1.00 96.12 205 TYR A C 1
ATOM 1600 O O . TYR A 1 205 ? -4.143 -8.091 -9.405 1.00 96.12 205 TYR A O 1
ATOM 1608 N N . GLN A 1 206 ? -2.692 -9.645 -10.089 1.00 91.75 206 GLN A N 1
ATOM 1609 C CA . GLN A 1 206 ? -3.678 -10.494 -10.770 1.00 91.75 206 GLN A CA 1
ATOM 1610 C C . GLN A 1 206 ? -4.794 -11.025 -9.852 1.00 91.75 206 GLN A C 1
ATOM 1612 O O . GLN A 1 206 ? -5.967 -11.014 -10.221 1.00 91.75 206 GLN A O 1
ATOM 1617 N N . TYR A 1 207 ? -4.455 -11.530 -8.662 1.00 92.69 207 TYR A N 1
ATOM 1618 C CA . TYR A 1 207 ? -5.353 -12.441 -7.926 1.00 92.69 207 TYR A CA 1
ATOM 1619 C C . TYR A 1 207 ? -6.276 -11.782 -6.897 1.00 92.69 207 TYR A C 1
ATOM 1621 O O . TYR A 1 207 ? -7.214 -12.420 -6.416 1.00 92.69 207 TYR A O 1
ATOM 1629 N N . HIS A 1 208 ? -6.021 -10.529 -6.516 1.00 95.31 208 HIS A N 1
ATOM 1630 C CA . HIS A 1 208 ? -6.666 -9.932 -5.335 1.00 95.31 208 HIS A CA 1
ATOM 1631 C C . HIS A 1 208 ? -7.784 -8.944 -5.663 1.00 95.31 208 HIS A C 1
ATOM 1633 O O . HIS A 1 208 ? -8.546 -8.561 -4.766 1.00 95.31 208 HIS A O 1
ATOM 1639 N N . GLY A 1 209 ? -7.896 -8.543 -6.933 1.00 94.62 209 GLY A N 1
ATOM 1640 C CA . GLY A 1 209 ? -8.867 -7.558 -7.395 1.00 94.62 209 GLY A CA 1
ATOM 1641 C C . GLY A 1 209 ? -8.874 -6.312 -6.507 1.00 94.62 209 GLY A C 1
ATOM 1642 O O . GLY A 1 209 ? -7.832 -5.777 -6.141 1.00 94.62 209 GLY A O 1
ATOM 1643 N N . ALA A 1 210 ? -10.063 -5.873 -6.101 1.00 95.56 210 ALA A N 1
ATOM 1644 C CA . ALA A 1 210 ? -10.215 -4.657 -5.307 1.00 95.56 210 ALA A CA 1
ATOM 1645 C C . ALA A 1 210 ? -10.006 -4.831 -3.791 1.00 95.56 210 ALA A C 1
ATOM 1647 O O . ALA A 1 210 ? -10.015 -3.840 -3.060 1.00 95.56 210 ALA A O 1
ATOM 1648 N N . ASN A 1 211 ? -9.886 -6.062 -3.278 1.00 93.25 211 ASN A N 1
ATOM 1649 C CA . ASN A 1 211 ? -9.659 -6.301 -1.852 1.00 93.25 211 ASN A CA 1
ATOM 1650 C C . ASN A 1 211 ? -9.134 -7.716 -1.574 1.00 93.25 211 ASN A C 1
ATOM 1652 O O . ASN A 1 211 ? -9.884 -8.693 -1.648 1.00 93.25 211 ASN A O 1
ATOM 1656 N N . ARG A 1 212 ? -7.887 -7.800 -1.106 1.00 94.12 212 ARG A N 1
ATOM 1657 C CA . ARG A 1 212 ? -7.253 -9.049 -0.673 1.00 94.12 212 ARG A CA 1
ATOM 1658 C C . ARG A 1 212 ? -7.977 -9.685 0.519 1.00 94.12 212 ARG A C 1
ATOM 1660 O O . ARG A 1 212 ? -8.304 -9.001 1.491 1.00 94.12 212 ARG A O 1
ATOM 1667 N N . LEU A 1 213 ? -8.146 -11.005 0.506 1.00 87.75 213 LEU A N 1
ATOM 1668 C CA . LEU A 1 213 ? -8.544 -11.756 1.702 1.00 87.75 213 LEU A CA 1
ATOM 1669 C C . LEU A 1 213 ? -7.373 -11.884 2.696 1.00 87.75 213 LEU A C 1
ATOM 1671 O O . LEU A 1 213 ? -6.197 -11.893 2.315 1.00 87.75 213 LEU A O 1
ATOM 1675 N N . GLY A 1 214 ? -7.686 -11.974 3.992 1.00 82.19 214 GLY A N 1
ATOM 1676 C CA . GLY A 1 214 ? -6.701 -12.320 5.022 1.00 82.19 214 GLY A CA 1
ATOM 1677 C C . GLY A 1 214 ? -5.998 -13.643 4.686 1.00 82.19 214 GLY A C 1
ATOM 1678 O O . GLY A 1 214 ? -6.590 -14.498 4.041 1.00 82.19 214 GLY A O 1
ATOM 1679 N N . ALA A 1 215 ? -4.724 -13.784 5.064 1.00 84.94 215 ALA A N 1
ATOM 1680 C CA . ALA A 1 215 ? -3.853 -14.936 4.761 1.00 84.94 215 ALA A CA 1
ATOM 1681 C C . ALA A 1 215 ? -3.545 -15.240 3.270 1.00 84.94 215 ALA A C 1
ATOM 1683 O O . ALA A 1 215 ? -2.566 -15.931 2.993 1.00 84.94 215 ALA A O 1
ATOM 1684 N N . ASN A 1 216 ? -4.273 -14.672 2.301 1.00 92.25 216 ASN A N 1
ATOM 1685 C CA . ASN A 1 216 ? -4.067 -14.992 0.882 1.00 92.25 216 ASN A CA 1
ATOM 1686 C C . ASN A 1 216 ? -2.782 -14.429 0.252 1.00 92.25 216 ASN A C 1
ATOM 1688 O O . ASN A 1 216 ? -2.413 -14.896 -0.818 1.00 92.25 216 ASN A O 1
ATOM 1692 N N . SER A 1 217 ? -2.086 -13.461 0.862 1.00 91.19 217 SER A N 1
ATOM 1693 C CA . SER A 1 217 ? -0.858 -12.894 0.269 1.00 91.19 217 SER A CA 1
ATOM 1694 C C . SER A 1 217 ? 0.279 -13.915 0.177 1.00 91.19 217 SER A C 1
ATOM 1696 O O . SER A 1 217 ? 0.948 -14.008 -0.847 1.00 91.19 217 SER A O 1
ATOM 1698 N N . LEU A 1 218 ? 0.493 -14.713 1.228 1.00 93.25 218 LEU A N 1
ATOM 1699 C CA . LEU A 1 218 ? 1.530 -15.751 1.221 1.00 93.25 218 LEU A CA 1
ATOM 1700 C C . LEU A 1 218 ? 1.158 -16.890 0.271 1.00 93.25 218 LEU A C 1
ATOM 1702 O O . LEU A 1 218 ? 2.004 -17.361 -0.486 1.00 93.25 218 LEU A O 1
ATOM 1706 N N . LEU A 1 219 ? -0.124 -17.271 0.252 1.00 95.25 219 LEU A N 1
ATOM 1707 C CA . LEU A 1 219 ? -0.638 -18.237 -0.713 1.00 95.25 219 LEU A CA 1
ATOM 1708 C C . LEU A 1 219 ? -0.438 -17.748 -2.153 1.00 95.25 219 LEU A C 1
ATOM 1710 O O . LEU A 1 219 ? 0.010 -18.529 -2.990 1.00 95.25 219 LEU A O 1
ATOM 1714 N N . SER A 1 220 ? -0.709 -16.471 -2.447 1.00 93.94 220 SER A N 1
ATOM 1715 C CA . SER A 1 220 ? -0.465 -15.922 -3.782 1.00 93.94 220 SER A CA 1
ATOM 1716 C C . SER A 1 220 ? 1.020 -15.910 -4.123 1.00 93.94 220 SER A C 1
ATOM 1718 O O . SER A 1 220 ? 1.358 -16.267 -5.240 1.00 93.94 220 SER A O 1
ATOM 1720 N N . CYS A 1 221 ? 1.925 -15.597 -3.188 1.00 94.81 221 CYS A N 1
ATOM 1721 C CA . CYS A 1 221 ? 3.368 -15.688 -3.452 1.00 94.81 221 CYS A CA 1
ATOM 1722 C C . CYS A 1 221 ? 3.793 -17.112 -3.846 1.00 94.81 221 CYS A C 1
ATOM 1724 O O . CYS A 1 221 ? 4.509 -17.288 -4.827 1.00 94.81 221 CYS A O 1
ATOM 1726 N N . LEU A 1 222 ? 3.310 -18.134 -3.130 1.00 96.00 222 LEU A N 1
ATOM 1727 C CA . LEU A 1 222 ? 3.597 -19.532 -3.467 1.00 96.00 222 LEU A CA 1
ATOM 1728 C C . LEU A 1 222 ? 2.978 -19.932 -4.812 1.00 96.00 222 LEU A C 1
ATOM 1730 O O . LEU A 1 222 ? 3.648 -20.536 -5.643 1.00 96.00 222 LEU A O 1
ATOM 1734 N N . THR A 1 223 ? 1.719 -19.559 -5.037 1.00 95.31 223 THR A N 1
ATOM 1735 C CA . THR A 1 223 ? 0.970 -19.911 -6.252 1.00 95.31 223 THR A CA 1
ATOM 1736 C C . THR A 1 223 ? 1.580 -19.253 -7.487 1.00 95.31 223 THR A C 1
ATOM 1738 O O . THR A 1 223 ? 1.875 -19.928 -8.465 1.00 95.31 223 THR A O 1
ATOM 1741 N N . THR A 1 224 ? 1.824 -17.943 -7.436 1.00 95.88 224 THR A N 1
ATOM 1742 C CA . THR A 1 224 ? 2.448 -17.188 -8.535 1.00 95.88 224 THR A CA 1
ATOM 1743 C C . THR A 1 224 ? 3.858 -17.692 -8.822 1.00 95.88 224 THR A C 1
ATOM 1745 O O . THR A 1 224 ? 4.211 -17.836 -9.984 1.00 95.88 224 THR A O 1
ATOM 1748 N N . GLY A 1 225 ? 4.640 -18.063 -7.801 1.00 95.62 225 GLY A N 1
ATOM 1749 C CA . GLY A 1 225 ? 5.943 -18.705 -7.989 1.00 95.62 225 GLY A CA 1
ATOM 1750 C C . GLY A 1 225 ? 5.847 -20.073 -8.676 1.00 95.62 225 GLY A C 1
ATOM 1751 O O . GLY A 1 225 ? 6.607 -20.349 -9.602 1.00 95.62 225 GLY A O 1
ATOM 1752 N N . GLN A 1 226 ? 4.885 -20.910 -8.272 1.00 95.94 226 GLN A N 1
ATOM 1753 C CA . GLN A 1 226 ? 4.637 -22.221 -8.887 1.00 95.94 226 GLN A CA 1
ATOM 1754 C C . GLN A 1 226 ? 4.121 -22.127 -10.326 1.00 95.94 226 GLN A C 1
ATOM 1756 O O . GLN A 1 226 ? 4.387 -23.028 -11.117 1.00 95.94 226 GLN A O 1
ATOM 1761 N N . LEU A 1 227 ? 3.388 -21.065 -10.666 1.00 94.81 227 LEU A N 1
ATOM 1762 C CA . LEU A 1 227 ? 2.891 -20.831 -12.020 1.00 94.81 227 LEU A CA 1
ATOM 1763 C C . LEU A 1 227 ? 3.957 -20.183 -12.905 1.00 94.81 227 LEU A C 1
ATOM 1765 O O . LEU A 1 227 ? 4.225 -20.682 -13.990 1.00 94.81 227 LEU A O 1
ATOM 1769 N N . ALA A 1 228 ? 4.588 -19.103 -12.444 1.00 95.94 228 ALA A N 1
ATOM 1770 C CA . ALA A 1 228 ? 5.566 -18.354 -13.225 1.00 95.94 228 ALA A CA 1
ATOM 1771 C C . ALA A 1 228 ? 6.869 -19.137 -13.438 1.00 95.94 228 ALA A C 1
ATOM 1773 O O . ALA A 1 228 ? 7.442 -19.062 -14.515 1.00 95.94 228 ALA A O 1
ATOM 1774 N N . GLY A 1 229 ? 7.338 -19.906 -12.448 1.00 96.44 229 GLY A N 1
ATOM 1775 C CA . GLY A 1 229 ? 8.614 -20.629 -12.529 1.00 96.44 229 GLY A CA 1
ATOM 1776 C C . GLY A 1 229 ? 8.721 -21.561 -13.746 1.00 96.44 229 GLY A C 1
ATOM 1777 O O . GLY A 1 229 ? 9.619 -21.372 -14.566 1.00 96.44 229 GLY A O 1
ATOM 1778 N N . PRO A 1 230 ? 7.801 -22.529 -13.920 1.00 96.19 230 PRO A N 1
ATOM 1779 C CA . PRO A 1 230 ? 7.790 -23.399 -15.094 1.00 96.19 230 PRO A CA 1
ATOM 1780 C C . PRO A 1 230 ? 7.609 -22.642 -16.414 1.00 96.19 230 PRO A C 1
ATOM 1782 O O . PRO A 1 230 ? 8.187 -23.039 -17.419 1.00 96.19 230 PRO A O 1
ATOM 1785 N N . GLU A 1 231 ? 6.821 -21.566 -16.426 1.00 96.69 231 GLU A N 1
ATOM 1786 C CA . GLU A 1 231 ? 6.599 -20.745 -17.624 1.00 96.69 231 GLU A CA 1
ATOM 1787 C C . GLU A 1 231 ? 7.864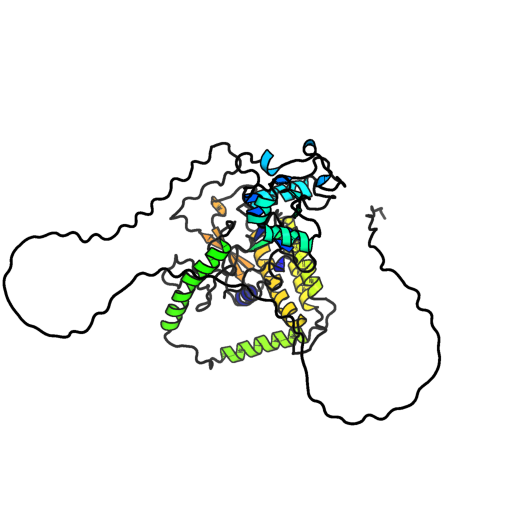 -19.982 -18.032 1.00 96.69 231 GLU A C 1
ATOM 1789 O O . GLU A 1 231 ? 8.179 -19.929 -19.216 1.00 96.69 231 GLU A O 1
ATOM 1794 N N . ILE A 1 232 ? 8.641 -19.485 -17.064 1.00 96.94 232 ILE A N 1
ATOM 1795 C CA . ILE A 1 232 ? 9.956 -18.874 -17.298 1.00 96.94 232 ILE A CA 1
ATOM 1796 C C . ILE A 1 232 ? 10.918 -19.896 -17.911 1.00 96.94 232 ILE A C 1
ATOM 1798 O O . ILE A 1 232 ? 11.588 -19.575 -18.889 1.00 96.94 232 ILE A O 1
ATOM 1802 N N . CYS A 1 233 ? 10.979 -21.120 -17.371 1.00 96.25 233 CYS A N 1
ATOM 1803 C CA . CYS A 1 233 ? 11.837 -22.175 -17.921 1.00 96.25 233 CYS A CA 1
ATOM 1804 C C . CYS A 1 233 ? 11.443 -22.524 -19.360 1.00 96.25 233 CYS A C 1
ATOM 1806 O O . CYS A 1 233 ? 12.292 -22.491 -20.240 1.00 96.25 233 CYS A O 1
ATOM 1808 N N . LYS A 1 234 ? 10.152 -22.774 -19.619 1.00 95.38 234 LYS A N 1
ATOM 1809 C CA . LYS A 1 234 ? 9.656 -23.068 -20.975 1.00 95.38 234 LYS A CA 1
ATOM 1810 C C . LYS A 1 234 ? 9.930 -21.930 -21.953 1.00 95.38 234 LYS A C 1
ATOM 1812 O O . LYS A 1 234 ? 10.303 -22.194 -23.088 1.00 95.38 234 LYS A O 1
ATOM 1817 N N . TYR A 1 235 ? 9.711 -20.686 -21.524 1.00 95.44 235 TYR A N 1
ATOM 1818 C CA . TYR A 1 235 ? 9.990 -19.512 -22.342 1.00 95.44 235 TYR A CA 1
ATOM 1819 C C . TYR A 1 235 ? 11.477 -19.452 -22.694 1.00 95.44 235 TYR A C 1
ATOM 1821 O O . TYR A 1 235 ? 11.807 -19.335 -23.866 1.00 95.44 235 TYR A O 1
ATOM 1829 N N . ALA A 1 236 ? 12.360 -19.601 -21.701 1.00 95.00 236 ALA A N 1
ATOM 1830 C CA . ALA A 1 236 ? 13.801 -19.588 -21.913 1.00 95.00 236 ALA A CA 1
ATOM 1831 C C . ALA A 1 236 ? 14.258 -20.725 -22.841 1.00 95.00 236 ALA A C 1
ATOM 1833 O O . ALA A 1 236 ? 14.974 -20.452 -23.797 1.00 95.00 236 ALA A O 1
ATOM 1834 N N . ASP A 1 237 ? 13.813 -21.962 -22.604 1.00 95.19 237 ASP A N 1
ATOM 1835 C CA . ASP A 1 237 ? 14.153 -23.139 -23.420 1.00 95.19 237 ASP A CA 1
ATOM 1836 C C . ASP A 1 237 ? 13.609 -23.044 -24.858 1.00 95.19 237 ASP A C 1
ATOM 1838 O O . ASP A 1 237 ? 14.133 -23.686 -25.767 1.00 95.19 237 ASP A O 1
ATOM 1842 N N . GLY A 1 238 ? 12.537 -22.272 -25.059 1.00 94.44 238 GLY A N 1
ATOM 1843 C CA . GLY A 1 238 ? 11.893 -22.057 -26.353 1.00 94.44 238 GLY A CA 1
ATOM 1844 C C . GLY A 1 238 ? 12.489 -20.923 -27.189 1.00 94.44 238 GLY A C 1
ATOM 1845 O O . GLY A 1 238 ? 12.033 -20.720 -28.313 1.00 94.44 238 GLY A O 1
ATOM 1846 N N . LEU A 1 239 ? 13.470 -20.175 -26.673 1.00 93.88 239 LEU A N 1
ATOM 1847 C CA . LEU A 1 239 ? 14.124 -19.108 -27.430 1.00 93.88 239 LEU A CA 1
ATOM 1848 C C . LEU A 1 239 ? 14.965 -19.689 -28.575 1.00 93.88 239 LEU A C 1
ATOM 1850 O O . LEU A 1 239 ? 15.736 -20.625 -28.380 1.00 93.88 239 LEU A O 1
ATOM 1854 N N . GLU A 1 240 ? 14.885 -19.084 -29.764 1.00 92.06 240 GLU A N 1
ATOM 1855 C CA . GLU A 1 240 ? 15.735 -19.470 -30.905 1.00 92.06 240 GLU A CA 1
ATOM 1856 C C . GLU A 1 240 ? 17.225 -19.217 -30.630 1.00 92.06 240 GLU A C 1
ATOM 1858 O O . GLU A 1 240 ? 18.100 -19.933 -31.119 1.00 92.06 240 GLU A O 1
ATOM 1863 N N . SER A 1 241 ? 17.513 -18.187 -29.835 1.00 89.38 241 SER A N 1
ATOM 1864 C CA . SER A 1 241 ? 18.856 -17.822 -29.405 1.00 89.38 241 SER A CA 1
ATOM 1865 C C . SER A 1 241 ? 18.821 -17.227 -28.006 1.00 89.38 241 SER A C 1
ATOM 1867 O O . SER A 1 241 ? 17.905 -16.477 -27.667 1.00 89.38 241 SER A O 1
ATOM 1869 N N . HIS A 1 242 ? 19.858 -17.501 -27.221 1.00 87.31 242 HIS A N 1
ATOM 1870 C CA . HIS A 1 242 ? 20.029 -16.905 -25.902 1.00 87.31 242 HIS A CA 1
ATOM 1871 C C . HIS A 1 242 ? 20.978 -15.704 -25.976 1.00 87.31 242 HIS A C 1
ATOM 1873 O O . HIS A 1 242 ? 21.977 -15.779 -26.697 1.00 87.31 242 HIS A O 1
ATOM 1879 N N . PRO A 1 243 ? 20.727 -14.627 -25.208 1.00 82.81 243 PRO A N 1
ATOM 1880 C CA . PRO A 1 243 ? 21.690 -13.544 -25.067 1.00 82.81 243 PRO A CA 1
ATOM 1881 C C . PRO A 1 243 ? 23.021 -14.076 -24.518 1.00 82.81 243 PRO A C 1
ATOM 1883 O O . PRO A 1 243 ? 23.051 -14.718 -23.470 1.00 82.81 243 PRO A O 1
ATOM 1886 N N . ASP A 1 244 ? 24.123 -13.779 -25.201 1.00 85.62 244 ASP A N 1
ATOM 1887 C CA . ASP A 1 244 ? 25.483 -14.178 -24.806 1.00 85.62 244 ASP A CA 1
ATOM 1888 C C . ASP A 1 244 ? 26.229 -13.076 -24.025 1.00 85.62 244 ASP A C 1
ATOM 1890 O O . ASP A 1 244 ? 27.411 -13.207 -23.706 1.00 85.62 244 ASP A O 1
ATOM 1894 N N . GLY A 1 245 ? 25.530 -11.979 -23.711 1.00 81.31 245 GLY A N 1
ATOM 1895 C CA . GLY A 1 245 ? 26.082 -10.813 -23.022 1.00 81.31 245 GLY A CA 1
ATOM 1896 C C . GLY A 1 245 ? 26.849 -9.842 -23.923 1.00 81.31 245 GLY A C 1
ATOM 1897 O O . GLY A 1 245 ? 27.373 -8.854 -23.414 1.00 81.31 245 GLY A O 1
ATOM 1898 N N . THR A 1 246 ? 26.913 -10.081 -25.238 1.00 87.62 246 THR A N 1
ATOM 1899 C CA . THR A 1 246 ? 27.622 -9.208 -26.193 1.00 87.62 246 THR A CA 1
ATOM 1900 C C . THR A 1 246 ? 26.718 -8.191 -26.890 1.00 87.62 246 THR A C 1
ATOM 1902 O O . THR A 1 246 ? 27.213 -7.358 -27.652 1.00 87.62 246 THR A O 1
ATOM 1905 N N . ASP A 1 247 ? 25.410 -8.221 -26.608 1.00 88.06 247 ASP A N 1
ATOM 1906 C CA . ASP A 1 247 ? 24.445 -7.274 -27.165 1.00 88.06 247 ASP A CA 1
ATOM 1907 C C . ASP A 1 247 ? 24.880 -5.821 -26.863 1.00 88.06 247 ASP A C 1
ATOM 1909 O O . ASP A 1 247 ? 25.027 -5.455 -25.688 1.00 88.06 247 ASP A O 1
ATOM 1913 N N . PRO A 1 248 ? 25.079 -4.967 -27.890 1.00 92.75 248 PRO A N 1
ATOM 1914 C CA . PRO A 1 248 ? 25.425 -3.558 -27.705 1.00 92.75 248 PRO A CA 1
ATOM 1915 C C . PRO A 1 248 ? 24.450 -2.785 -26.804 1.00 92.75 248 PRO A C 1
ATOM 1917 O O . PRO A 1 248 ? 24.828 -1.764 -26.217 1.00 92.75 248 PRO A O 1
ATOM 1920 N N . GLU A 1 249 ? 23.209 -3.259 -26.664 1.00 90.69 249 GLU A N 1
ATOM 1921 C CA . GLU A 1 249 ? 22.217 -2.687 -25.762 1.00 90.69 249 GLU A CA 1
ATOM 1922 C C . GLU A 1 249 ? 22.656 -2.768 -24.291 1.00 90.69 249 GLU A C 1
ATOM 1924 O O . GLU A 1 249 ? 22.374 -1.832 -23.541 1.00 90.69 249 GLU A O 1
ATOM 1929 N N . PHE A 1 250 ? 23.422 -3.789 -23.871 1.00 91.31 250 PHE A N 1
ATOM 1930 C CA . PHE A 1 250 ? 23.958 -3.862 -22.502 1.00 91.31 250 PHE A CA 1
ATOM 1931 C C . PHE A 1 250 ? 24.870 -2.672 -22.195 1.00 91.31 250 PHE A C 1
ATOM 1933 O O . PHE A 1 250 ? 24.628 -1.940 -21.233 1.00 91.31 250 PHE A O 1
ATOM 1940 N N . ALA A 1 251 ? 25.867 -2.423 -23.050 1.00 92.25 251 ALA A N 1
ATOM 1941 C CA . ALA A 1 251 ? 26.797 -1.305 -22.885 1.00 92.25 251 ALA A CA 1
ATOM 1942 C C . ALA A 1 251 ? 26.072 0.051 -22.954 1.00 92.25 251 ALA A C 1
ATOM 1944 O O . ALA A 1 251 ? 26.372 0.982 -22.200 1.00 92.25 251 ALA A O 1
ATOM 1945 N N . LYS A 1 252 ? 25.066 0.166 -23.830 1.00 94.94 252 LYS A N 1
ATOM 1946 C CA . LYS A 1 252 ? 24.226 1.363 -23.930 1.00 94.94 252 LYS A CA 1
ATOM 1947 C C . LYS A 1 252 ? 23.422 1.604 -22.650 1.00 94.94 252 LYS A C 1
ATOM 1949 O O . LYS A 1 252 ? 23.420 2.730 -22.149 1.00 94.94 252 LYS A O 1
ATOM 1954 N N . GLN A 1 253 ? 22.762 0.585 -22.098 1.00 93.00 253 GLN A N 1
ATOM 1955 C CA . GLN A 1 253 ? 21.985 0.727 -20.865 1.00 93.00 253 GLN A CA 1
ATOM 1956 C C . GLN A 1 253 ? 22.875 0.962 -19.644 1.00 93.00 253 GLN A C 1
ATOM 1958 O O . GLN A 1 253 ? 22.521 1.788 -18.802 1.00 93.00 253 GLN A O 1
ATOM 1963 N N . GLU A 1 254 ? 24.048 0.332 -19.567 1.00 94.38 254 GLU A N 1
ATOM 1964 C CA . GLU A 1 254 ? 25.049 0.614 -18.533 1.00 94.38 254 GLU A CA 1
ATOM 1965 C C . GLU A 1 254 ? 25.490 2.084 -18.567 1.00 94.38 254 GLU A C 1
ATOM 1967 O O . GLU A 1 254 ? 25.513 2.749 -17.527 1.00 94.38 254 GLU A O 1
ATOM 1972 N N . ALA A 1 255 ? 25.747 2.637 -19.758 1.00 96.12 255 ALA A N 1
ATOM 1973 C CA . ALA A 1 255 ? 26.078 4.051 -19.914 1.00 96.12 255 ALA A CA 1
ATOM 1974 C C . ALA A 1 255 ? 24.927 4.970 -19.468 1.00 96.12 255 ALA A C 1
ATOM 1976 O O . ALA A 1 255 ? 25.173 6.000 -18.837 1.00 96.12 255 ALA A O 1
ATOM 1977 N N . VAL A 1 256 ? 23.668 4.609 -19.749 1.00 95.38 256 VAL A N 1
ATOM 1978 C CA . VAL A 1 256 ? 22.494 5.356 -19.259 1.00 95.38 256 VAL A CA 1
ATOM 1979 C C . VAL A 1 256 ? 22.403 5.296 -17.732 1.00 95.38 256 VAL A C 1
ATOM 1981 O O . VAL A 1 256 ? 22.274 6.342 -17.097 1.00 95.38 256 VAL A O 1
ATOM 1984 N N . ARG A 1 257 ? 22.521 4.108 -17.120 1.00 94.06 257 ARG A N 1
ATOM 1985 C CA . ARG A 1 257 ? 22.442 3.960 -15.654 1.00 94.06 257 ARG A CA 1
ATOM 1986 C C . ARG A 1 257 ? 23.599 4.653 -14.938 1.00 94.06 257 ARG A C 1
ATOM 1988 O O . ARG A 1 257 ? 23.382 5.261 -13.894 1.00 94.06 257 ARG A O 1
ATOM 1995 N N . THR A 1 258 ? 24.797 4.614 -15.515 1.00 94.75 258 THR A N 1
ATOM 1996 C CA . THR A 1 258 ? 25.966 5.337 -15.000 1.00 94.75 258 THR A CA 1
ATOM 1997 C C . THR A 1 258 ? 25.735 6.845 -15.039 1.00 94.75 258 THR A C 1
ATOM 1999 O O . THR A 1 258 ? 25.977 7.525 -14.047 1.00 94.75 258 THR A O 1
ATOM 2002 N N . LYS A 1 259 ? 25.186 7.380 -16.140 1.00 96.44 259 LYS A N 1
ATOM 2003 C CA . LYS A 1 259 ? 24.833 8.807 -16.234 1.00 96.44 259 LYS A CA 1
ATOM 2004 C C . LYS A 1 259 ? 23.785 9.219 -15.205 1.00 96.44 259 LYS A C 1
ATOM 2006 O O . LYS A 1 259 ? 23.932 10.271 -14.595 1.00 96.44 259 LYS A O 1
ATOM 2011 N N . GLU A 1 260 ? 22.750 8.408 -14.989 1.00 94.00 260 GLU A N 1
ATOM 2012 C CA . GLU A 1 260 ? 21.746 8.675 -13.950 1.00 94.00 260 GLU A CA 1
ATOM 2013 C C . GLU A 1 260 ? 22.353 8.652 -12.542 1.00 94.00 260 GLU A C 1
ATOM 2015 O O . GLU A 1 260 ? 22.028 9.503 -11.716 1.00 94.00 260 GLU A O 1
ATOM 2020 N N . TYR A 1 261 ? 23.243 7.697 -12.268 1.00 93.75 261 TYR A N 1
ATOM 2021 C CA . TYR A 1 261 ? 23.947 7.609 -10.992 1.00 93.75 261 TYR A CA 1
ATOM 2022 C C . TYR A 1 261 ? 24.827 8.839 -10.744 1.00 93.75 261 TYR A C 1
ATOM 2024 O O . TYR A 1 261 ? 24.708 9.469 -9.695 1.00 93.75 261 TYR A O 1
ATOM 2032 N N . GLU A 1 262 ? 25.665 9.217 -11.714 1.00 93.94 262 GLU A N 1
ATOM 2033 C CA . GLU A 1 262 ? 26.525 10.401 -11.600 1.00 93.94 262 GLU A CA 1
ATOM 2034 C C . GLU A 1 262 ? 25.706 11.696 -11.538 1.00 93.94 262 GLU A C 1
ATOM 2036 O O . GLU A 1 262 ? 26.081 12.618 -10.817 1.00 93.94 262 GLU A O 1
ATOM 2041 N N . HIS A 1 263 ? 24.550 11.752 -12.210 1.00 94.88 263 HIS A N 1
ATOM 2042 C CA . HIS A 1 263 ? 23.613 12.860 -12.058 1.00 94.88 263 HIS A CA 1
ATOM 2043 C C . HIS A 1 263 ? 23.117 12.975 -10.613 1.00 94.88 263 HIS A C 1
ATOM 2045 O O . HIS A 1 263 ? 23.285 14.037 -10.022 1.00 94.88 263 HIS A O 1
ATOM 2051 N N . ILE A 1 264 ? 22.587 11.892 -10.023 1.00 95.25 264 ILE A N 1
ATOM 2052 C CA . ILE A 1 264 ? 22.098 11.888 -8.630 1.00 95.25 264 ILE A CA 1
ATOM 2053 C C . ILE A 1 264 ? 23.218 12.254 -7.653 1.00 95.25 264 ILE A C 1
ATOM 2055 O O . ILE A 1 264 ? 23.024 13.059 -6.748 1.00 95.25 264 ILE A O 1
ATOM 2059 N N . LYS A 1 265 ? 24.406 11.682 -7.848 1.00 93.75 265 LYS A N 1
ATOM 2060 C CA . LYS A 1 265 ? 25.590 11.963 -7.032 1.00 93.75 265 LYS A CA 1
ATOM 2061 C C . LYS A 1 265 ? 26.043 13.424 -7.131 1.00 93.75 265 LYS A C 1
ATOM 2063 O O . LYS A 1 265 ? 26.571 13.960 -6.164 1.00 93.75 265 LYS A O 1
ATOM 2068 N N . GLY A 1 266 ? 25.850 14.058 -8.287 1.00 93.88 266 GLY A N 1
ATOM 2069 C CA . GLY A 1 266 ? 26.169 15.465 -8.524 1.00 93.88 266 GLY A CA 1
ATOM 2070 C C . GLY A 1 266 ? 25.092 16.454 -8.067 1.00 93.88 266 GLY A C 1
ATOM 2071 O O . GLY A 1 266 ? 25.307 17.660 -8.187 1.00 93.88 266 GLY A O 1
ATOM 2072 N N . MET A 1 267 ? 23.944 15.985 -7.566 1.00 95.44 267 MET A N 1
ATOM 2073 C CA . MET A 1 267 ? 22.856 16.855 -7.118 1.00 95.44 267 MET A CA 1
ATOM 2074 C C . MET A 1 267 ? 23.275 17.667 -5.887 1.00 95.44 267 MET A C 1
ATOM 2076 O O . MET A 1 267 ? 23.540 17.122 -4.815 1.00 95.44 267 MET A O 1
ATOM 2080 N N . ASN A 1 268 ? 23.304 18.988 -6.041 1.00 95.19 268 ASN A N 1
ATOM 2081 C CA . ASN A 1 268 ? 23.788 19.941 -5.042 1.00 95.19 268 ASN A CA 1
ATOM 2082 C C . ASN A 1 268 ? 22.784 21.076 -4.773 1.00 95.19 268 ASN A C 1
ATOM 2084 O O . ASN A 1 268 ? 23.181 22.195 -4.448 1.00 95.19 268 ASN A O 1
ATOM 2088 N N . GLY A 1 269 ? 21.488 20.798 -4.944 1.00 95.56 269 GLY A N 1
ATOM 2089 C CA . GLY A 1 269 ? 20.429 21.770 -4.700 1.00 95.56 269 GLY A CA 1
ATOM 2090 C C . GLY A 1 269 ? 20.149 22.001 -3.210 1.00 95.56 269 GLY A C 1
ATOM 2091 O O . GLY A 1 269 ? 20.986 21.731 -2.347 1.00 95.56 269 GLY A O 1
ATOM 2092 N N . SER A 1 270 ? 18.965 22.533 -2.903 1.00 96.06 270 SER A N 1
ATOM 2093 C CA . SER A 1 270 ? 18.558 22.936 -1.547 1.00 96.06 270 SER A CA 1
ATOM 2094 C C . SER A 1 270 ? 17.555 21.993 -0.879 1.00 96.06 270 SER A C 1
ATOM 2096 O O . SER A 1 270 ? 17.257 22.166 0.299 1.00 96.06 270 SER A O 1
ATOM 2098 N N . GLU A 1 271 ? 16.992 21.036 -1.614 1.00 97.88 271 GLU A N 1
ATOM 2099 C CA . GLU A 1 271 ? 15.960 20.135 -1.096 1.00 97.88 271 GLU A CA 1
ATOM 2100 C C . GLU A 1 271 ? 16.571 18.879 -0.471 1.00 97.88 271 GLU A C 1
ATOM 2102 O O . GLU A 1 271 ? 17.600 18.375 -0.920 1.00 97.88 271 GLU A O 1
ATOM 2107 N N . ASN A 1 272 ? 15.919 18.331 0.553 1.00 96.56 272 ASN A N 1
ATOM 2108 C CA . ASN A 1 272 ? 16.318 17.059 1.147 1.00 96.56 272 ASN A CA 1
ATOM 2109 C C . ASN A 1 272 ? 15.411 15.935 0.609 1.00 96.56 272 ASN A C 1
ATOM 2111 O O . ASN A 1 272 ? 14.201 15.977 0.854 1.00 96.56 272 ASN A O 1
ATOM 2115 N N . PRO A 1 273 ? 15.957 14.898 -0.058 1.00 96.81 273 PRO A N 1
ATOM 2116 C CA . PRO A 1 273 ? 15.145 13.815 -0.614 1.00 96.81 273 PRO A CA 1
ATOM 2117 C C . PRO A 1 273 ? 14.332 13.066 0.457 1.00 96.81 273 PRO A C 1
ATOM 2119 O O . PRO A 1 273 ? 13.218 12.617 0.190 1.00 96.81 273 PRO A O 1
ATOM 2122 N N . PHE A 1 274 ? 14.826 12.961 1.693 1.00 96.19 274 PHE A N 1
ATOM 2123 C CA . PHE A 1 274 ? 14.084 12.325 2.785 1.00 96.19 274 PHE A CA 1
ATOM 2124 C C . PHE A 1 274 ? 12.877 13.154 3.239 1.00 96.19 274 PHE A C 1
ATOM 2126 O O . PHE A 1 274 ? 11.854 12.575 3.600 1.00 96.19 274 PHE A O 1
ATOM 2133 N N . GLU A 1 275 ? 12.961 14.486 3.187 1.00 97.50 275 GLU A N 1
ATOM 2134 C CA . GLU A 1 275 ? 11.823 15.359 3.506 1.00 97.50 275 GLU A CA 1
ATOM 2135 C C . GLU A 1 275 ? 10.767 15.319 2.399 1.00 97.50 275 GLU A C 1
ATOM 2137 O O . GLU A 1 275 ? 9.582 15.186 2.698 1.00 97.50 275 GLU A O 1
ATOM 2142 N N . ILE A 1 276 ? 11.187 15.303 1.127 1.00 98.62 276 ILE A N 1
ATOM 2143 C CA . ILE A 1 276 ? 10.276 15.086 -0.011 1.00 98.62 276 ILE A CA 1
ATOM 2144 C C . ILE A 1 276 ? 9.529 13.756 0.154 1.00 98.62 276 ILE A C 1
ATOM 2146 O O . ILE A 1 276 ? 8.317 13.695 -0.039 1.00 98.62 276 ILE A O 1
ATOM 2150 N N . TRP A 1 277 ? 10.226 12.684 0.545 1.00 98.25 277 TRP A N 1
ATOM 2151 C CA . TRP A 1 277 ? 9.592 11.390 0.803 1.00 98.25 277 TRP A CA 1
ATOM 2152 C C . TRP A 1 277 ? 8.613 11.420 1.987 1.00 98.25 277 TRP A C 1
ATOM 2154 O O . TRP A 1 277 ? 7.536 10.828 1.901 1.00 98.25 277 TRP A O 1
ATOM 2164 N N . ARG A 1 278 ? 8.956 12.096 3.091 1.00 98.12 278 ARG A N 1
ATOM 2165 C CA . ARG A 1 278 ? 8.043 12.245 4.238 1.00 98.12 278 ARG A CA 1
ATOM 2166 C C . ARG A 1 278 ? 6.768 12.965 3.825 1.00 98.12 278 ARG A C 1
ATOM 2168 O O . ARG A 1 278 ? 5.677 12.514 4.162 1.00 98.12 278 ARG A O 1
ATOM 2175 N N . GLU A 1 279 ? 6.910 14.038 3.057 1.00 98.69 279 GLU A N 1
ATOM 2176 C CA . GLU A 1 279 ? 5.787 14.811 2.538 1.00 98.69 279 GLU A CA 1
ATOM 2177 C C . GLU A 1 279 ? 4.939 14.004 1.548 1.00 98.69 279 GLU A C 1
ATOM 2179 O O . GLU A 1 279 ? 3.714 13.988 1.672 1.00 98.69 279 GLU A O 1
ATOM 2184 N N . LEU A 1 280 ? 5.573 13.249 0.641 1.00 98.81 280 LEU A N 1
ATOM 2185 C CA . LEU A 1 280 ? 4.895 12.274 -0.217 1.00 98.81 280 LEU A CA 1
ATOM 2186 C C . LEU A 1 280 ? 4.061 11.293 0.619 1.00 98.81 280 LEU A C 1
ATOM 2188 O O . LEU A 1 280 ? 2.882 11.083 0.335 1.00 98.81 280 LEU A O 1
ATOM 2192 N N . GLY A 1 281 ? 4.657 10.722 1.668 1.00 98.31 281 GLY A N 1
ATOM 2193 C CA . GLY A 1 281 ? 3.992 9.772 2.554 1.00 98.31 281 GLY A CA 1
ATOM 2194 C C . GLY A 1 281 ? 2.764 10.356 3.252 1.00 98.31 281 GLY A C 1
ATOM 2195 O O . GLY A 1 281 ? 1.726 9.691 3.307 1.00 98.31 281 GLY A O 1
ATOM 2196 N N . THR A 1 282 ? 2.854 11.601 3.727 1.00 97.94 282 THR A N 1
ATOM 2197 C CA . THR A 1 282 ? 1.724 12.339 4.313 1.00 97.94 282 THR A CA 1
ATOM 2198 C C . THR A 1 282 ? 0.607 12.529 3.292 1.00 97.94 282 THR A C 1
ATOM 2200 O O . THR A 1 282 ? -0.515 12.077 3.521 1.00 97.94 282 THR A O 1
ATOM 2203 N N . VAL A 1 283 ? 0.923 13.100 2.125 1.00 98.44 283 VAL A N 1
ATOM 2204 C CA . VAL A 1 283 ? -0.058 13.399 1.070 1.00 98.44 283 VAL A CA 1
ATOM 2205 C C . VAL A 1 283 ? -0.769 12.129 0.591 1.00 98.44 283 VAL A C 1
ATOM 2207 O O . VAL A 1 283 ? -1.994 12.116 0.446 1.00 98.44 283 VAL A O 1
ATOM 2210 N N . MET A 1 284 ? -0.026 11.039 0.383 1.00 98.69 284 MET A N 1
ATOM 2211 C CA . MET A 1 284 ? -0.598 9.757 -0.036 1.00 98.69 284 MET A CA 1
ATOM 2212 C C . MET A 1 284 ? -1.435 9.113 1.076 1.00 98.69 284 MET A C 1
ATOM 2214 O O . MET A 1 284 ? -2.494 8.550 0.801 1.00 98.69 284 MET A O 1
ATOM 2218 N N . THR A 1 285 ? -1.015 9.211 2.339 1.00 96.62 285 THR A N 1
ATOM 2219 C CA . THR A 1 285 ? -1.790 8.672 3.468 1.00 96.62 285 THR A CA 1
ATOM 2220 C C . THR A 1 285 ? -3.120 9.401 3.643 1.00 96.62 285 THR A C 1
ATOM 2222 O O . THR A 1 285 ? -4.149 8.758 3.856 1.00 96.62 285 THR A O 1
ATOM 2225 N N . GLU A 1 286 ? -3.121 10.725 3.507 1.00 95.31 286 GLU A N 1
ATOM 2226 C CA . GLU A 1 286 ? -4.311 11.559 3.686 1.00 95.31 286 GLU A CA 1
ATOM 2227 C C . GLU A 1 286 ? -5.341 11.391 2.563 1.00 95.31 286 GLU A C 1
ATOM 2229 O O . GLU A 1 286 ? -6.543 11.430 2.829 1.00 95.31 286 GLU A O 1
ATOM 2234 N N . ASN A 1 287 ? -4.887 11.190 1.321 1.00 97.81 287 ASN A N 1
ATOM 2235 C CA . ASN A 1 287 ? -5.757 11.292 0.142 1.00 97.81 287 ASN A CA 1
ATOM 2236 C C . ASN A 1 287 ? -5.954 9.973 -0.620 1.00 97.81 287 ASN A C 1
ATOM 2238 O O . ASN A 1 287 ? -6.894 9.853 -1.405 1.00 97.81 287 ASN A O 1
ATOM 2242 N N . MET A 1 288 ? -5.099 8.970 -0.390 1.00 97.44 288 MET A N 1
ATOM 2243 C CA . MET A 1 288 ? -5.058 7.718 -1.158 1.00 97.44 288 MET A CA 1
ATOM 2244 C C . MET A 1 288 ? -5.229 6.455 -0.299 1.00 97.44 288 MET A C 1
ATOM 2246 O O . MET A 1 288 ? -4.847 5.359 -0.708 1.00 97.44 288 MET A O 1
ATOM 2250 N N . THR A 1 289 ? -5.854 6.575 0.878 1.00 94.81 289 THR A N 1
ATOM 2251 C CA . THR A 1 289 ? -6.110 5.439 1.783 1.00 94.81 289 THR A CA 1
ATOM 2252 C C . THR A 1 289 ? -7.599 5.086 1.886 1.00 94.81 289 THR A C 1
ATOM 2254 O O . THR A 1 289 ? -8.163 4.556 0.926 1.00 94.81 289 THR A O 1
ATOM 2257 N N . VAL A 1 290 ? -8.224 5.334 3.045 1.00 93.06 290 VAL A N 1
ATOM 2258 C CA . VAL A 1 290 ? -9.533 4.794 3.456 1.00 93.06 290 VAL A CA 1
ATOM 2259 C C . VAL A 1 290 ? -10.702 5.438 2.718 1.00 93.06 290 VAL A C 1
ATOM 2261 O O . VAL A 1 290 ? -11.630 4.742 2.314 1.00 93.06 290 VAL A O 1
ATOM 2264 N N . VAL A 1 291 ? -10.665 6.760 2.569 1.00 95.25 291 VAL A N 1
ATOM 2265 C CA . VAL A 1 291 ? -11.721 7.563 1.946 1.00 95.25 291 VAL A CA 1
ATOM 2266 C C . VAL A 1 291 ? -11.064 8.524 0.972 1.00 95.25 291 VAL A C 1
ATOM 2268 O O . VAL A 1 291 ? -10.035 9.115 1.294 1.00 95.25 291 VAL A O 1
ATOM 2271 N N . ARG A 1 292 ? -11.642 8.664 -0.221 1.00 97.81 292 ARG A N 1
ATOM 2272 C CA . ARG A 1 292 ? -11.057 9.453 -1.308 1.00 97.81 292 ARG A CA 1
ATOM 2273 C C . ARG A 1 292 ? -12.083 10.419 -1.878 1.00 97.81 292 ARG A C 1
ATOM 2275 O O . ARG A 1 292 ? -13.262 10.089 -1.979 1.00 97.81 292 ARG A O 1
ATOM 2282 N N . TYR A 1 293 ? -11.615 11.599 -2.264 1.00 98.25 293 TYR A N 1
ATOM 2283 C CA . TYR A 1 293 ? -12.436 12.676 -2.813 1.00 98.25 293 TYR A CA 1
ATOM 2284 C C . TYR A 1 293 ? -11.766 13.215 -4.079 1.00 98.25 293 TYR A C 1
ATOM 2286 O O . TYR A 1 293 ? -10.552 13.406 -4.076 1.00 98.25 293 TYR A O 1
ATOM 2294 N N . ASN A 1 294 ? -12.525 13.421 -5.160 1.00 98.50 294 ASN A N 1
ATOM 2295 C CA . ASN A 1 294 ? -11.951 13.765 -6.469 1.00 98.50 294 ASN A CA 1
ATOM 2296 C C . ASN A 1 294 ? -11.164 15.081 -6.440 1.00 98.50 294 ASN A C 1
ATOM 2298 O O . ASN A 1 294 ? -10.045 15.113 -6.939 1.00 98.50 294 ASN A O 1
ATOM 2302 N N . ASP A 1 295 ? -11.677 16.109 -5.764 1.00 98.38 295 ASP A N 1
ATOM 2303 C CA . ASP A 1 295 ? -10.987 17.389 -5.553 1.00 98.38 295 ASP A CA 1
ATOM 2304 C C . ASP A 1 295 ? -9.629 17.205 -4.853 1.00 98.38 295 ASP A C 1
ATOM 2306 O O . ASP A 1 295 ? -8.611 17.773 -5.251 1.00 98.38 295 ASP A O 1
ATOM 2310 N N . ARG A 1 296 ? -9.573 16.348 -3.829 1.00 98.44 296 ARG A N 1
ATOM 2311 C CA . ARG A 1 296 ? -8.325 16.029 -3.125 1.00 98.44 296 ARG A CA 1
ATOM 2312 C C . ARG A 1 296 ? -7.370 15.193 -3.967 1.00 98.44 296 ARG A C 1
ATOM 2314 O O . ARG A 1 296 ? -6.160 15.379 -3.863 1.00 98.44 296 ARG A O 1
ATOM 2321 N N . LEU A 1 297 ? -7.884 14.285 -4.794 1.00 98.75 297 LEU A N 1
ATOM 2322 C CA . LEU A 1 297 ? -7.076 13.482 -5.716 1.00 98.75 297 LEU A CA 1
ATOM 2323 C C . LEU A 1 297 ? -6.459 14.351 -6.821 1.00 98.75 297 LEU A C 1
ATOM 2325 O O . LEU A 1 297 ? -5.283 14.183 -7.133 1.00 98.75 297 LEU A O 1
ATOM 2329 N N . GLU A 1 298 ? -7.206 15.315 -7.361 1.00 98.56 298 GLU A N 1
ATOM 2330 C CA . GLU A 1 298 ? -6.692 16.315 -8.306 1.00 98.56 298 GLU A CA 1
ATOM 2331 C C . GLU A 1 298 ? -5.591 17.165 -7.666 1.00 98.56 298 GLU A C 1
ATOM 2333 O O . GLU A 1 298 ? -4.489 17.261 -8.207 1.00 98.56 298 GLU A O 1
ATOM 2338 N N . ASN A 1 299 ? -5.836 17.687 -6.461 1.00 98.56 299 ASN A N 1
ATOM 2339 C CA . ASN A 1 299 ? -4.822 18.421 -5.700 1.00 98.56 299 ASN A CA 1
ATOM 2340 C C . ASN A 1 299 ? -3.595 17.555 -5.378 1.00 98.56 299 ASN A C 1
ATOM 2342 O O . ASN A 1 299 ? -2.470 18.048 -5.395 1.00 98.56 299 ASN A O 1
ATOM 2346 N N . THR A 1 300 ? -3.792 16.257 -5.130 1.00 98.75 300 THR A N 1
ATOM 2347 C CA . THR A 1 300 ? -2.697 15.302 -4.922 1.00 98.75 300 THR A CA 1
ATOM 2348 C C . THR A 1 300 ? -1.847 15.154 -6.181 1.00 98.75 300 THR A C 1
ATOM 2350 O O . THR A 1 300 ? -0.627 15.144 -6.071 1.00 98.75 300 THR A O 1
ATOM 2353 N N . LEU A 1 301 ? -2.443 15.088 -7.377 1.00 98.62 301 LEU A N 1
ATOM 2354 C CA . LEU A 1 301 ? -1.679 15.054 -8.632 1.00 98.62 301 LEU A CA 1
ATOM 2355 C C . LEU A 1 301 ? -0.844 16.327 -8.821 1.00 98.62 301 LEU A C 1
ATOM 2357 O O . LEU A 1 301 ? 0.352 16.220 -9.085 1.00 98.62 301 LEU A O 1
ATOM 2361 N N . SER A 1 302 ? -1.434 17.502 -8.585 1.00 98.44 302 SER A N 1
ATOM 2362 C CA . SER A 1 302 ? -0.707 18.780 -8.622 1.00 98.44 302 SER A CA 1
ATOM 2363 C C . SER A 1 302 ? 0.432 18.818 -7.599 1.00 98.44 302 SER A C 1
ATOM 2365 O O . SER A 1 302 ? 1.529 19.296 -7.885 1.00 98.44 302 SER A O 1
ATOM 2367 N N . LYS A 1 303 ? 0.208 18.266 -6.401 1.00 98.69 303 LYS A N 1
ATOM 2368 C CA . LYS A 1 303 ? 1.246 18.168 -5.375 1.00 98.69 303 LYS A CA 1
ATOM 2369 C C . LYS A 1 303 ? 2.369 17.214 -5.781 1.00 98.69 303 LYS A C 1
ATOM 2371 O O . LYS A 1 303 ? 3.529 17.489 -5.497 1.00 98.69 303 LYS A O 1
ATOM 2376 N N . LEU A 1 304 ? 2.054 16.116 -6.467 1.00 98.56 304 LEU A N 1
ATOM 2377 C CA . LEU A 1 304 ? 3.062 15.203 -7.006 1.00 98.56 304 LEU A CA 1
ATOM 2378 C C . LEU A 1 304 ? 3.923 15.876 -8.086 1.00 98.56 304 LEU A C 1
ATOM 2380 O O . LEU A 1 304 ? 5.123 15.620 -8.118 1.00 98.56 304 LEU A O 1
ATOM 2384 N N . ASP A 1 305 ? 3.360 16.769 -8.910 1.00 97.81 305 ASP A N 1
ATOM 2385 C CA . ASP A 1 305 ? 4.139 17.601 -9.848 1.00 97.81 305 ASP A CA 1
ATOM 2386 C C . ASP A 1 305 ? 5.114 18.532 -9.125 1.00 97.81 305 ASP A C 1
ATOM 2388 O O . ASP A 1 305 ? 6.283 18.633 -9.501 1.00 97.81 305 ASP A O 1
ATOM 2392 N N . GLU A 1 306 ? 4.659 19.171 -8.048 1.00 98.56 306 GLU A N 1
ATOM 2393 C CA . GLU A 1 306 ? 5.516 20.005 -7.205 1.00 98.56 306 GLU A CA 1
ATOM 2394 C C . GLU A 1 306 ? 6.653 19.187 -6.563 1.00 98.56 306 GLU A C 1
ATOM 2396 O O . GLU A 1 306 ? 7.811 19.610 -6.593 1.00 98.56 306 GLU A O 1
ATOM 2401 N N . LEU A 1 307 ? 6.348 18.005 -6.013 1.00 98.69 307 LEU A N 1
ATOM 2402 C CA . LEU A 1 307 ? 7.344 17.119 -5.400 1.00 98.69 307 LEU A CA 1
ATOM 2403 C C . LEU A 1 307 ? 8.349 16.583 -6.430 1.00 98.69 307 LEU A C 1
ATOM 2405 O O . LEU A 1 307 ? 9.536 16.502 -6.120 1.00 98.69 307 LEU A O 1
ATOM 2409 N N . ASP A 1 308 ? 7.913 16.276 -7.656 1.00 97.31 308 ASP A N 1
ATOM 2410 C CA . ASP A 1 308 ? 8.807 15.930 -8.768 1.00 97.31 308 ASP A CA 1
ATOM 2411 C C . ASP A 1 308 ? 9.735 17.105 -9.125 1.00 97.31 308 ASP A C 1
ATOM 2413 O O . ASP A 1 308 ? 10.936 16.910 -9.295 1.00 97.31 308 ASP A O 1
ATOM 2417 N N . ALA A 1 309 ? 9.223 18.339 -9.177 1.00 98.00 309 ALA A N 1
ATOM 2418 C CA . ALA A 1 309 ? 10.045 19.520 -9.455 1.00 98.00 309 ALA A CA 1
ATOM 2419 C C . ALA A 1 309 ? 11.047 19.832 -8.326 1.00 98.00 309 ALA A C 1
ATOM 2421 O O . ALA A 1 309 ? 12.152 20.319 -8.584 1.00 98.00 309 ALA A O 1
ATOM 2422 N N . ARG A 1 310 ? 10.676 19.559 -7.069 1.00 98.50 310 ARG A N 1
ATOM 2423 C CA . ARG A 1 310 ? 11.571 19.668 -5.906 1.00 98.50 310 ARG A CA 1
ATOM 2424 C C . ARG A 1 310 ? 12.603 18.550 -5.873 1.00 98.50 310 ARG A C 1
ATOM 2426 O O . ARG A 1 310 ? 13.750 18.815 -5.527 1.00 98.50 310 ARG A O 1
ATOM 2433 N N . TYR A 1 311 ? 12.237 17.341 -6.302 1.00 98.12 311 TYR A N 1
ATOM 2434 C CA . TYR A 1 311 ? 13.169 16.225 -6.435 1.00 98.12 311 TYR A CA 1
ATOM 2435 C C . TYR A 1 311 ? 14.375 16.622 -7.290 1.00 98.12 311 TYR A C 1
ATOM 2437 O O . TYR A 1 311 ? 15.498 16.421 -6.840 1.00 98.12 311 TYR A O 1
ATOM 2445 N N . GLU A 1 312 ? 14.174 17.290 -8.433 1.00 96.81 312 GLU A N 1
ATOM 2446 C CA . GLU A 1 312 ? 15.272 17.750 -9.308 1.00 96.81 312 GLU A CA 1
ATOM 2447 C C . GLU A 1 312 ? 16.220 18.769 -8.633 1.00 96.81 312 GLU A C 1
ATOM 2449 O O . GLU A 1 312 ? 17.338 18.991 -9.094 1.00 96.81 312 GLU A O 1
ATOM 2454 N N . LYS A 1 313 ? 15.801 19.377 -7.514 1.00 97.38 313 LYS A N 1
ATOM 2455 C CA . LYS A 1 313 ? 16.583 20.322 -6.697 1.00 97.38 313 LYS A CA 1
ATOM 2456 C C . LYS A 1 313 ? 17.131 19.685 -5.416 1.00 97.38 313 LYS A C 1
ATOM 2458 O O . LYS A 1 313 ? 17.510 20.411 -4.493 1.00 97.38 313 LYS A O 1
ATOM 2463 N N . SER A 1 314 ? 17.148 18.355 -5.328 1.00 97.25 314 SER A N 1
ATOM 2464 C CA . SER A 1 314 ? 17.676 17.652 -4.156 1.00 97.25 314 SER A CA 1
ATOM 2465 C C . SER A 1 314 ? 19.166 17.924 -3.951 1.00 97.25 314 SER A C 1
ATOM 2467 O O . SER A 1 314 ? 19.910 18.232 -4.881 1.00 97.25 314 SER A O 1
ATOM 2469 N N . SER A 1 315 ? 19.602 17.785 -2.708 1.00 94.31 315 SER A N 1
ATOM 2470 C CA . SER A 1 315 ? 20.997 17.765 -2.302 1.00 94.31 315 SER A CA 1
ATOM 2471 C C . SER A 1 315 ? 21.362 16.354 -1.862 1.00 94.31 315 SER A C 1
ATOM 2473 O O . SER A 1 315 ? 20.719 15.786 -0.975 1.00 94.31 315 SER A O 1
ATOM 2475 N N . VAL A 1 316 ? 22.394 15.782 -2.473 1.00 90.81 316 VAL A N 1
ATOM 2476 C CA . VAL A 1 316 ? 22.963 14.493 -2.076 1.00 90.81 316 VAL A CA 1
ATOM 2477 C C . VAL A 1 316 ? 24.345 14.764 -1.494 1.00 90.81 316 VAL A C 1
ATOM 2479 O O . VAL A 1 316 ? 25.358 14.746 -2.183 1.00 90.81 316 VAL A O 1
ATOM 2482 N N . SER A 1 317 ? 24.371 15.080 -0.197 1.00 80.56 317 SER A N 1
ATOM 2483 C CA . SER A 1 317 ? 25.579 15.545 0.498 1.00 80.56 317 SER A CA 1
ATOM 2484 C C . SER A 1 317 ? 26.644 14.461 0.688 1.00 80.56 317 SER A C 1
ATOM 2486 O O . SER A 1 317 ? 27.825 14.777 0.813 1.00 80.56 317 SER A O 1
ATOM 2488 N N . ASP A 1 318 ? 26.238 13.190 0.730 1.00 84.06 318 ASP A N 1
ATOM 2489 C CA . ASP A 1 318 ? 27.155 12.052 0.732 1.00 84.06 318 ASP A CA 1
ATOM 2490 C C . ASP A 1 318 ? 27.383 11.581 -0.708 1.00 84.06 318 ASP A C 1
ATOM 2492 O O . ASP A 1 318 ? 26.506 10.965 -1.318 1.00 84.06 318 ASP A O 1
ATOM 2496 N N . ALA A 1 319 ? 28.569 11.873 -1.242 1.00 76.75 319 ALA A N 1
ATOM 2497 C CA . ALA A 1 319 ? 29.001 11.454 -2.573 1.00 76.75 319 ALA A CA 1
ATOM 2498 C C . ALA A 1 319 ? 29.888 10.194 -2.550 1.00 76.75 319 ALA A C 1
ATOM 2500 O O . ALA A 1 319 ? 30.447 9.818 -3.589 1.00 76.75 319 ALA A O 1
ATOM 2501 N N . ALA A 1 320 ? 30.057 9.543 -1.389 1.00 84.50 320 ALA A N 1
ATOM 2502 C CA . ALA A 1 320 ? 30.856 8.329 -1.286 1.00 84.50 320 ALA A CA 1
ATOM 2503 C C . ALA A 1 320 ? 30.261 7.226 -2.173 1.00 84.50 320 ALA A C 1
ATOM 2505 O O . ALA A 1 320 ? 29.049 7.020 -2.211 1.00 84.50 320 ALA A O 1
ATOM 2506 N N . GLY A 1 321 ? 31.117 6.499 -2.896 1.00 78.00 321 GLY A N 1
ATOM 2507 C CA . GLY A 1 321 ? 30.692 5.381 -3.750 1.00 78.00 321 GLY A CA 1
ATOM 2508 C C . GLY A 1 321 ? 30.480 4.061 -3.001 1.00 78.00 321 GLY A C 1
ATOM 2509 O O . GLY A 1 321 ? 30.040 3.086 -3.601 1.00 78.00 321 GLY A O 1
ATOM 2510 N N . TRP A 1 322 ? 30.802 4.008 -1.706 1.00 82.25 322 TRP A N 1
ATOM 2511 C CA . TRP A 1 322 ? 30.735 2.806 -0.874 1.00 82.25 322 TRP A CA 1
ATOM 2512 C C . TRP A 1 322 ? 29.818 3.046 0.325 1.00 82.25 322 TRP A C 1
ATOM 2514 O O . TRP A 1 322 ? 29.853 4.121 0.920 1.00 82.25 322 TRP A O 1
ATOM 2524 N N . THR A 1 323 ? 28.994 2.056 0.688 1.00 83.88 323 THR A N 1
ATOM 2525 C CA . THR A 1 323 ? 28.049 2.099 1.834 1.00 83.88 323 THR A CA 1
ATOM 2526 C C . THR A 1 323 ? 27.038 3.259 1.848 1.00 83.88 323 THR A C 1
ATOM 2528 O O . THR A 1 323 ? 26.332 3.448 2.837 1.00 83.88 323 THR A O 1
ATOM 2531 N N . ASN A 1 324 ? 26.899 3.989 0.742 1.00 88.00 324 ASN A N 1
ATOM 2532 C CA . ASN A 1 324 ? 26.023 5.151 0.624 1.00 88.00 324 ASN A CA 1
ATOM 2533 C C . ASN A 1 324 ? 24.541 4.749 0.595 1.00 88.00 324 ASN A C 1
ATOM 2535 O O . ASN A 1 324 ? 24.121 3.952 -0.245 1.00 88.00 324 ASN A O 1
ATOM 2539 N N . GLN A 1 325 ? 23.748 5.322 1.502 1.00 90.12 325 GLN A N 1
ATOM 2540 C CA . GLN A 1 325 ? 22.300 5.090 1.582 1.00 90.12 325 GLN A CA 1
ATOM 2541 C C . GLN A 1 325 ? 21.486 6.169 0.857 1.00 90.12 325 GLN A C 1
ATOM 2543 O O . GLN A 1 325 ? 20.382 5.900 0.383 1.00 90.12 325 GLN A O 1
ATOM 2548 N N . THR A 1 326 ? 22.036 7.376 0.727 1.00 93.06 326 THR A N 1
ATOM 2549 C CA . THR A 1 326 ? 21.348 8.534 0.152 1.00 93.06 326 THR A CA 1
ATOM 2550 C C . THR A 1 326 ? 21.161 8.379 -1.351 1.00 93.06 326 THR A C 1
ATOM 2552 O O . THR A 1 326 ? 20.045 8.539 -1.831 1.00 93.06 326 THR A O 1
ATOM 2555 N N . ILE A 1 327 ? 22.199 7.998 -2.107 1.00 94.12 327 ILE A N 1
ATOM 2556 C CA . ILE A 1 327 ? 22.082 7.841 -3.570 1.00 94.12 327 ILE A CA 1
ATOM 2557 C C . ILE A 1 327 ? 21.042 6.766 -3.943 1.00 94.12 327 ILE A C 1
ATOM 2559 O O . ILE A 1 327 ? 20.141 7.063 -4.739 1.00 94.12 327 ILE A O 1
ATOM 2563 N N . PRO A 1 328 ? 21.086 5.533 -3.383 1.00 93.81 328 PRO A N 1
ATOM 2564 C CA . PRO A 1 328 ? 20.059 4.535 -3.659 1.00 93.81 328 PRO A CA 1
ATOM 2565 C C . PRO A 1 328 ? 18.659 5.004 -3.265 1.00 93.81 328 PRO A C 1
ATOM 2567 O O . PRO A 1 328 ? 17.726 4.772 -4.033 1.00 93.81 328 PRO A O 1
ATOM 2570 N N . PHE A 1 329 ? 18.508 5.674 -2.119 1.00 95.75 329 PHE A N 1
ATOM 2571 C CA . PHE A 1 329 ? 17.218 6.190 -1.668 1.00 95.75 329 PHE A CA 1
ATOM 2572 C C . PHE A 1 329 ? 16.666 7.267 -2.608 1.00 95.75 329 PHE A C 1
ATOM 2574 O O . PHE A 1 329 ? 15.522 7.160 -3.043 1.00 95.75 329 PHE A O 1
ATOM 2581 N N . THR A 1 330 ? 17.477 8.253 -2.998 1.00 96.81 330 THR A N 1
ATOM 2582 C CA . THR A 1 330 ? 17.080 9.300 -3.953 1.00 96.81 330 THR A CA 1
ATOM 2583 C C . THR A 1 330 ? 16.634 8.678 -5.278 1.00 96.81 330 THR A C 1
ATOM 2585 O O . THR A 1 330 ? 15.561 8.994 -5.787 1.00 96.81 330 THR A O 1
ATOM 2588 N N . ARG A 1 331 ? 17.360 7.676 -5.791 1.00 96.00 331 ARG A N 1
ATOM 2589 C CA . ARG A 1 331 ? 16.923 6.927 -6.983 1.00 96.00 331 ARG A CA 1
ATOM 2590 C C . ARG A 1 331 ? 15.570 6.233 -6.781 1.00 96.00 331 ARG A C 1
ATOM 2592 O O . ARG A 1 331 ? 14.732 6.236 -7.682 1.00 96.00 331 ARG A O 1
ATOM 2599 N N . GLN A 1 332 ? 15.355 5.614 -5.620 1.00 97.69 332 GLN A N 1
ATOM 2600 C CA . GLN A 1 332 ? 14.090 4.951 -5.283 1.00 97.69 332 GLN A CA 1
ATOM 2601 C C . GLN A 1 332 ? 12.939 5.956 -5.156 1.00 97.69 332 GLN A C 1
ATOM 2603 O O . GLN A 1 332 ? 11.831 5.655 -5.596 1.00 97.69 332 GLN A O 1
ATOM 2608 N N . LEU A 1 333 ? 13.197 7.158 -4.632 1.00 98.44 333 LEU A N 1
ATOM 2609 C CA . LEU A 1 333 ? 12.210 8.227 -4.489 1.00 98.44 333 LEU A CA 1
ATOM 2610 C C . LEU A 1 333 ? 11.596 8.635 -5.826 1.00 98.44 333 LEU A C 1
ATOM 2612 O O . LEU A 1 333 ? 10.375 8.746 -5.911 1.00 98.44 333 LEU A O 1
ATOM 2616 N N . LYS A 1 334 ? 12.392 8.752 -6.896 1.00 97.88 334 LYS A N 1
ATOM 2617 C CA . LYS A 1 334 ? 11.837 9.040 -8.230 1.00 97.88 334 LYS A CA 1
ATOM 2618 C C . LYS A 1 334 ? 10.833 7.976 -8.684 1.00 97.88 334 LYS A C 1
ATOM 2620 O O . LYS A 1 334 ? 9.790 8.288 -9.259 1.00 97.88 334 LYS A O 1
ATOM 2625 N N . ASN A 1 335 ? 11.119 6.707 -8.391 1.00 98.19 335 ASN A N 1
ATOM 2626 C CA . ASN A 1 335 ? 10.213 5.603 -8.707 1.00 98.19 335 ASN A CA 1
ATOM 2627 C C . ASN A 1 335 ? 8.974 5.603 -7.793 1.00 98.19 335 ASN A C 1
ATOM 2629 O O . ASN A 1 335 ? 7.879 5.310 -8.268 1.00 98.19 335 ASN A O 1
ATOM 2633 N N . MET A 1 336 ? 9.116 5.988 -6.521 1.00 98.75 336 MET A N 1
ATOM 2634 C CA . MET A 1 336 ? 7.986 6.172 -5.602 1.00 98.75 336 MET A CA 1
ATOM 2635 C C . MET A 1 336 ? 7.042 7.286 -6.072 1.00 98.75 336 MET A C 1
ATOM 2637 O O . MET A 1 336 ? 5.838 7.051 -6.128 1.00 98.75 336 MET A O 1
ATOM 2641 N N . LEU A 1 337 ? 7.568 8.447 -6.481 1.00 98.56 337 LEU A N 1
ATOM 2642 C CA . LEU A 1 337 ? 6.785 9.550 -7.062 1.00 98.56 337 LEU A CA 1
ATOM 2643 C C . LEU A 1 337 ? 6.046 9.107 -8.332 1.00 98.56 337 LEU A C 1
ATOM 2645 O O . LEU A 1 337 ? 4.854 9.369 -8.498 1.00 98.56 337 LEU A O 1
ATOM 2649 N N . THR A 1 338 ? 6.730 8.345 -9.190 1.00 98.31 338 THR A N 1
ATOM 2650 C CA . THR A 1 338 ? 6.131 7.783 -10.407 1.00 98.31 338 THR A CA 1
ATOM 2651 C C . THR A 1 338 ? 4.948 6.868 -10.081 1.00 98.31 338 THR A C 1
ATOM 2653 O O . THR A 1 338 ? 3.867 7.024 -10.649 1.00 98.31 338 THR A O 1
ATOM 2656 N N . LEU A 1 339 ? 5.124 5.923 -9.151 1.00 98.62 339 LEU A N 1
ATOM 2657 C CA . LEU A 1 339 ? 4.052 5.007 -8.764 1.00 98.62 339 LEU A CA 1
ATOM 2658 C C . LEU A 1 339 ? 2.924 5.729 -8.018 1.00 98.62 339 LEU A C 1
ATOM 2660 O O . LEU A 1 339 ? 1.761 5.423 -8.257 1.00 98.62 339 LEU A O 1
ATOM 2664 N N . ALA A 1 340 ? 3.230 6.715 -7.171 1.00 98.75 340 ALA A N 1
ATOM 2665 C CA . ALA A 1 340 ? 2.224 7.549 -6.514 1.00 98.75 340 ALA A CA 1
ATOM 2666 C C . ALA A 1 340 ? 1.283 8.195 -7.538 1.00 98.75 340 ALA A C 1
ATOM 2668 O O . ALA A 1 340 ? 0.064 8.125 -7.394 1.00 98.75 340 ALA A O 1
ATOM 2669 N N . ARG A 1 341 ? 1.839 8.725 -8.632 1.00 98.50 341 ARG A N 1
ATOM 2670 C CA . ARG A 1 341 ? 1.066 9.309 -9.732 1.00 98.50 341 ARG A CA 1
ATOM 2671 C C . ARG A 1 341 ? 0.172 8.290 -10.434 1.00 98.50 341 ARG A C 1
ATOM 2673 O O . ARG A 1 341 ? -0.986 8.597 -10.707 1.00 98.50 341 ARG A O 1
ATOM 2680 N N . VAL A 1 342 ? 0.680 7.081 -10.691 1.00 98.56 342 VAL A N 1
ATOM 2681 C CA . VAL A 1 342 ? -0.104 5.968 -11.262 1.00 98.56 342 VAL A CA 1
ATOM 2682 C C . VAL A 1 342 ? -1.297 5.632 -10.370 1.00 98.56 342 VAL A C 1
ATOM 2684 O O . VAL A 1 342 ? -2.435 5.609 -10.839 1.00 98.56 342 VAL A O 1
ATOM 2687 N N . MET A 1 343 ? -1.045 5.424 -9.075 1.00 98.81 343 MET A N 1
ATOM 2688 C CA . MET A 1 343 ? -2.080 5.074 -8.103 1.00 98.81 343 MET A CA 1
ATOM 2689 C C . MET A 1 343 ? -3.142 6.176 -7.998 1.00 98.81 343 MET A C 1
ATOM 2691 O O . MET A 1 343 ? -4.339 5.888 -8.068 1.00 98.81 343 MET A O 1
ATOM 2695 N N . THR A 1 344 ? -2.719 7.438 -7.872 1.00 98.81 344 THR A N 1
ATOM 2696 C CA . THR A 1 344 ? -3.624 8.588 -7.734 1.00 98.81 344 THR A CA 1
ATOM 2697 C C . THR A 1 344 ? -4.439 8.828 -9.001 1.00 98.81 344 THR A C 1
ATOM 2699 O O . THR A 1 344 ? -5.643 9.057 -8.906 1.00 98.81 344 THR A O 1
ATOM 2702 N N . LYS A 1 345 ? -3.839 8.719 -10.196 1.00 98.69 345 LYS A N 1
ATOM 2703 C CA . LYS A 1 345 ? -4.574 8.888 -11.461 1.00 98.69 345 LYS A CA 1
ATOM 2704 C C . LYS A 1 345 ? -5.611 7.784 -11.664 1.00 98.69 345 LYS A C 1
ATOM 2706 O O . LYS A 1 345 ? -6.739 8.091 -12.044 1.00 98.69 345 LYS A O 1
ATOM 2711 N N . GLY A 1 346 ? -5.258 6.530 -11.363 1.00 98.56 346 GLY A N 1
ATOM 2712 C CA . GLY A 1 346 ? -6.207 5.413 -11.383 1.00 98.56 346 GLY A CA 1
ATOM 2713 C C . GLY A 1 346 ? -7.372 5.646 -10.421 1.00 98.56 34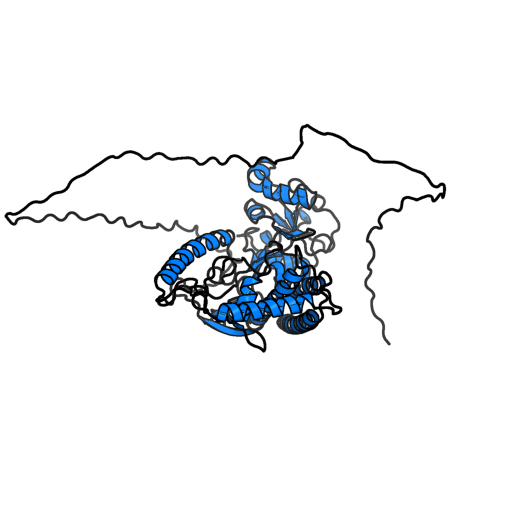6 GLY A C 1
ATOM 2714 O O . GLY A 1 346 ? -8.531 5.488 -10.796 1.00 98.56 346 GLY A O 1
ATOM 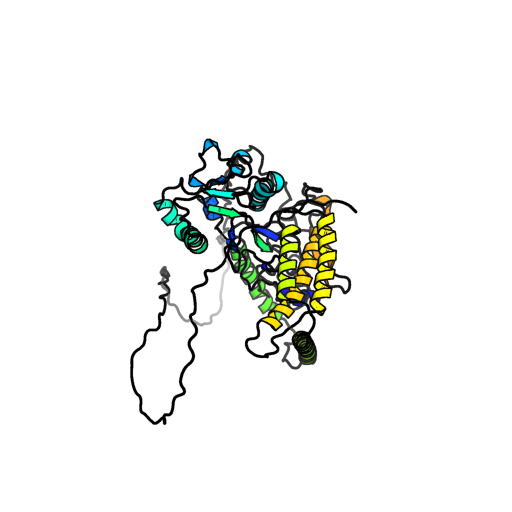2715 N N . ALA A 1 347 ? -7.080 6.127 -9.207 1.00 98.75 347 ALA A N 1
ATOM 2716 C CA . ALA A 1 347 ? -8.113 6.447 -8.232 1.00 98.75 347 ALA A CA 1
ATOM 2717 C C . ALA A 1 347 ? -9.005 7.597 -8.702 1.00 98.75 347 ALA A C 1
ATOM 2719 O O . ALA A 1 347 ? -10.213 7.518 -8.526 1.00 98.75 347 ALA A O 1
ATOM 2720 N N . LEU A 1 348 ? -8.439 8.647 -9.300 1.00 98.69 348 LEU A N 1
ATOM 2721 C CA . LEU A 1 348 ? -9.198 9.797 -9.784 1.00 98.69 348 LEU A CA 1
ATOM 2722 C C . LEU A 1 348 ? -10.211 9.389 -10.858 1.00 98.69 348 LEU A C 1
ATOM 2724 O O . LEU A 1 348 ? -11.369 9.766 -10.748 1.00 98.69 348 LEU A O 1
ATOM 2728 N N . LEU A 1 349 ? -9.809 8.576 -11.838 1.00 98.50 349 LEU A N 1
ATOM 2729 C CA . LEU A 1 349 ? -10.666 8.212 -12.976 1.00 98.50 349 LEU A CA 1
ATOM 2730 C C . LEU A 1 349 ? -11.703 7.114 -12.677 1.00 98.50 349 LEU A C 1
ATOM 2732 O O . LEU A 1 349 ? -12.591 6.855 -13.492 1.00 98.50 349 LEU A O 1
ATOM 2736 N N . ARG A 1 350 ? -11.592 6.441 -11.529 1.00 98.38 350 ARG A N 1
ATOM 2737 C CA . ARG A 1 350 ? -12.514 5.384 -11.103 1.00 98.38 350 ARG A CA 1
ATOM 2738 C C . ARG A 1 350 ? -13.598 5.952 -10.184 1.00 98.38 350 ARG A C 1
ATOM 2740 O O . ARG A 1 350 ? -13.416 6.016 -8.976 1.00 98.38 350 ARG A O 1
ATOM 2747 N N . ASP A 1 351 ? -14.719 6.382 -10.753 1.00 98.06 351 ASP A N 1
ATOM 2748 C CA . ASP A 1 351 ? -15.860 6.950 -10.022 1.00 98.06 351 ASP A CA 1
ATOM 2749 C C . ASP A 1 351 ? -16.865 5.867 -9.595 1.00 98.06 351 ASP A C 1
ATOM 2751 O O . ASP A 1 351 ? -18.014 5.822 -10.023 1.00 98.06 351 ASP A O 1
ATOM 2755 N N . GLU A 1 352 ? -16.405 4.975 -8.718 1.00 97.69 352 GLU A N 1
ATOM 2756 C CA . GLU A 1 352 ? -17.227 3.984 -8.016 1.00 97.69 352 GLU A CA 1
ATOM 2757 C C . GLU A 1 352 ? -16.665 3.725 -6.610 1.00 97.69 352 GLU A C 1
ATOM 2759 O O . GLU A 1 352 ? -15.607 4.236 -6.238 1.00 97.69 352 GLU A O 1
ATOM 2764 N N . SER A 1 353 ? -17.321 2.855 -5.844 1.00 96.56 353 SER A N 1
ATOM 2765 C CA . SER A 1 353 ? -16.754 2.276 -4.626 1.00 96.56 353 SER A CA 1
ATOM 2766 C C . SER A 1 353 ? -16.700 0.757 -4.722 1.00 96.56 353 SER A C 1
ATOM 2768 O O . SER A 1 353 ? -17.716 0.059 -4.762 1.00 96.56 353 SER A O 1
ATOM 2770 N N . ARG A 1 354 ? -15.479 0.215 -4.716 1.00 94.88 354 ARG A N 1
ATOM 2771 C CA . ARG A 1 354 ? -15.212 -1.217 -4.865 1.00 94.88 354 ARG A CA 1
ATOM 2772 C C . ARG A 1 354 ? -14.074 -1.645 -3.946 1.00 94.88 354 ARG A C 1
ATOM 2774 O O . ARG A 1 354 ? -12.931 -1.224 -4.094 1.00 94.88 354 ARG A O 1
ATOM 2781 N N . GLY A 1 355 ? -14.379 -2.551 -3.017 1.00 93.50 355 GLY A N 1
ATOM 2782 C CA . GLY A 1 355 ? -13.381 -3.115 -2.106 1.00 93.50 355 GLY A CA 1
ATOM 2783 C C . GLY A 1 355 ? -12.692 -2.042 -1.259 1.00 93.50 355 GLY A C 1
ATOM 2784 O O . GLY A 1 355 ? -13.350 -1.353 -0.485 1.00 93.50 355 GLY A O 1
ATOM 2785 N N . ALA A 1 356 ? -11.369 -1.927 -1.393 1.00 95.12 356 ALA A N 1
ATOM 2786 C CA . ALA A 1 356 ? -10.554 -0.951 -0.670 1.00 95.12 356 ALA A CA 1
ATOM 2787 C C . ALA A 1 356 ? -10.553 0.457 -1.303 1.00 95.12 356 ALA A C 1
ATOM 2789 O O . ALA A 1 356 ? -10.016 1.390 -0.711 1.00 95.12 356 ALA A O 1
ATOM 2790 N N . HIS A 1 357 ? -11.135 0.623 -2.494 1.00 97.56 357 HIS A N 1
ATOM 2791 C CA . HIS A 1 357 ? -11.360 1.930 -3.102 1.00 97.56 357 HIS A CA 1
ATOM 2792 C C . HIS A 1 357 ? -12.752 2.434 -2.720 1.00 97.56 357 HIS A C 1
ATOM 2794 O O . HIS A 1 357 ? -13.752 1.802 -3.064 1.00 97.56 357 HIS A O 1
ATOM 2800 N N . TYR A 1 358 ? -12.812 3.555 -2.004 1.00 97.00 358 TYR A N 1
ATOM 2801 C CA . TYR A 1 358 ? -14.066 4.135 -1.537 1.00 97.00 358 TYR A CA 1
ATOM 2802 C C . TYR A 1 358 ? -14.093 5.644 -1.780 1.00 97.00 358 TYR A C 1
ATOM 2804 O O . TYR A 1 358 ? -13.248 6.381 -1.259 1.00 97.00 358 TYR A O 1
ATOM 2812 N N . LYS A 1 359 ? -15.094 6.084 -2.546 1.00 97.44 359 LYS A N 1
ATOM 2813 C CA . LYS A 1 359 ? -15.407 7.488 -2.802 1.00 97.44 359 LYS A CA 1
ATOM 2814 C C . LYS A 1 359 ? -16.821 7.780 -2.303 1.00 97.44 359 LYS A C 1
ATOM 2816 O O . LYS A 1 359 ? -17.771 7.259 -2.881 1.00 97.44 359 LYS A O 1
ATOM 2821 N N . PRO A 1 360 ? -17.008 8.642 -1.290 1.00 95.31 360 PRO A N 1
ATOM 2822 C CA . PRO A 1 360 ? -18.342 8.947 -0.771 1.00 95.31 360 PRO A CA 1
ATOM 2823 C C . PRO A 1 360 ? -19.311 9.515 -1.818 1.00 95.31 360 PRO A C 1
ATOM 2825 O O . PRO A 1 360 ? -20.508 9.274 -1.721 1.00 95.31 360 PRO A O 1
ATOM 2828 N N . ALA A 1 361 ? -18.802 10.236 -2.825 1.00 97.31 361 ALA A N 1
ATOM 2829 C CA . ALA A 1 361 ? -19.606 10.756 -3.936 1.00 97.31 361 ALA A CA 1
ATOM 2830 C C . ALA A 1 361 ? -20.115 9.657 -4.892 1.00 97.31 361 ALA A C 1
ATOM 2832 O O . ALA A 1 361 ? -21.093 9.872 -5.603 1.00 97.31 361 ALA A O 1
ATOM 2833 N N . PHE A 1 362 ? -19.483 8.480 -4.874 1.00 96.94 362 PHE A N 1
ATOM 2834 C CA . PHE A 1 362 ? -19.815 7.312 -5.692 1.00 96.94 362 PHE A CA 1
ATOM 2835 C C . PHE A 1 362 ? -19.852 6.067 -4.788 1.00 96.94 362 PHE A C 1
ATOM 2837 O O . PHE A 1 362 ? -18.970 5.210 -4.869 1.00 96.94 362 PHE A O 1
ATOM 2844 N N . PRO A 1 363 ? -20.810 5.987 -3.845 1.00 93.38 363 PRO A N 1
ATOM 2845 C CA . PRO A 1 363 ? -20.768 5.025 -2.739 1.00 93.38 363 PRO A CA 1
ATOM 2846 C C . PRO A 1 363 ? -21.045 3.581 -3.173 1.00 93.38 363 PRO A C 1
ATOM 2848 O O . PRO A 1 363 ? -20.731 2.640 -2.439 1.00 93.38 363 PRO A O 1
ATOM 2851 N N . ASP A 1 364 ? -21.628 3.403 -4.356 1.00 93.62 364 ASP A N 1
ATOM 2852 C CA . ASP A 1 364 ? -22.006 2.110 -4.896 1.00 93.62 364 ASP A CA 1
ATOM 2853 C C . ASP A 1 364 ? -20.929 1.528 -5.811 1.00 93.62 364 ASP A C 1
ATOM 2855 O O . ASP A 1 364 ? -20.139 2.224 -6.450 1.00 93.62 364 ASP A O 1
ATOM 2859 N N . ARG A 1 365 ? -20.937 0.199 -5.887 1.00 94.44 365 ARG A N 1
ATOM 2860 C CA . ARG A 1 365 ? -20.166 -0.553 -6.870 1.00 94.44 365 ARG A CA 1
ATOM 2861 C C . ARG A 1 365 ? -20.862 -0.461 -8.227 1.00 94.44 365 ARG A C 1
ATOM 2863 O O . ARG A 1 365 ? -22.005 -0.906 -8.339 1.00 94.44 365 ARG A O 1
ATOM 2870 N N . ASP A 1 366 ? -20.151 -0.008 -9.252 1.00 95.44 366 ASP A N 1
ATOM 2871 C CA . ASP A 1 366 ? -20.690 0.168 -10.601 1.00 95.44 366 ASP A CA 1
ATOM 2872 C C . ASP A 1 366 ? -20.103 -0.881 -11.554 1.00 95.44 366 ASP A C 1
ATOM 2874 O O . ASP A 1 366 ? -19.038 -0.717 -12.148 1.00 95.44 366 ASP A O 1
ATOM 2878 N N . ASP A 1 367 ? -20.803 -2.009 -11.685 1.00 95.19 367 ASP A N 1
ATOM 2879 C CA . ASP A 1 367 ? -20.385 -3.072 -12.603 1.00 95.19 367 ASP A CA 1
ATOM 2880 C C . ASP A 1 367 ? -20.622 -2.719 -14.082 1.00 95.19 367 ASP A C 1
ATOM 2882 O O . ASP A 1 367 ? -20.005 -3.340 -14.941 1.00 95.19 367 ASP A O 1
ATOM 2886 N N . ALA A 1 368 ? -21.490 -1.750 -14.397 1.00 94.25 368 ALA A N 1
ATOM 2887 C CA . ALA A 1 368 ? -21.779 -1.388 -15.784 1.00 94.25 368 ALA A CA 1
ATOM 2888 C C . ALA A 1 368 ? -20.610 -0.616 -16.409 1.00 94.25 368 ALA A C 1
ATOM 2890 O O . ALA A 1 368 ? -20.250 -0.861 -17.560 1.00 94.25 368 ALA A O 1
ATOM 2891 N N . ASN A 1 369 ? -19.993 0.284 -15.639 1.00 95.94 369 ASN A N 1
ATOM 2892 C CA . ASN A 1 369 ? -18.900 1.122 -16.130 1.00 95.94 369 ASN A CA 1
ATOM 2893 C C . ASN A 1 369 ? -17.512 0.623 -15.700 1.00 95.94 369 ASN A C 1
ATOM 2895 O O . ASN A 1 369 ? -16.553 0.763 -16.467 1.00 95.94 369 ASN A O 1
ATOM 2899 N N . TYR A 1 370 ? -17.399 0.006 -14.516 1.00 96.56 370 TYR A N 1
ATOM 2900 C CA . TYR A 1 370 ? -16.114 -0.249 -13.856 1.00 96.56 370 TYR A CA 1
ATOM 2901 C C . TYR A 1 370 ? -15.866 -1.707 -13.436 1.00 96.56 370 TYR A C 1
ATOM 2903 O O . TYR A 1 370 ? -14.930 -1.971 -12.675 1.00 96.56 370 TYR A O 1
ATOM 2911 N N . LEU A 1 371 ? -16.603 -2.688 -13.978 1.00 96.25 371 LEU A N 1
ATOM 2912 C CA . LEU A 1 371 ? -16.213 -4.109 -13.907 1.00 96.25 371 LEU A CA 1
ATOM 2913 C C . LEU A 1 371 ? -14.997 -4.403 -14.808 1.00 96.25 371 LEU A C 1
ATOM 2915 O O . LEU A 1 371 ? -15.043 -5.201 -15.737 1.00 96.25 371 LEU A O 1
ATOM 2919 N N . LYS A 1 372 ? -13.902 -3.694 -14.546 1.00 96.31 372 LYS A N 1
ATOM 2920 C CA . LYS A 1 372 ? -12.722 -3.610 -15.398 1.00 96.31 372 LYS A CA 1
ATOM 2921 C C . LYS A 1 372 ? -11.459 -3.578 -14.547 1.00 96.31 372 LYS A C 1
ATOM 2923 O O . LYS A 1 372 ? -11.484 -3.187 -13.380 1.00 96.31 372 LYS A O 1
ATOM 2928 N N . THR A 1 373 ? -10.334 -3.940 -15.132 1.00 97.62 373 THR A N 1
ATOM 2929 C CA . THR A 1 373 ? -8.997 -3.688 -14.598 1.00 97.62 373 THR A CA 1
ATOM 2930 C C . THR A 1 373 ? -8.530 -2.326 -15.097 1.00 97.62 373 THR A C 1
ATOM 2932 O O . THR A 1 373 ? -8.586 -2.062 -16.295 1.00 97.62 373 THR A O 1
ATOM 2935 N N . THR A 1 374 ? -8.070 -1.460 -14.195 1.00 98.62 374 THR A N 1
ATOM 2936 C CA . THR A 1 374 ? -7.378 -0.219 -14.584 1.00 98.62 374 THR A CA 1
ATOM 2937 C C . THR A 1 374 ? -5.972 -0.593 -15.020 1.00 98.62 374 THR A C 1
ATOM 2939 O O . THR A 1 374 ? -5.269 -1.233 -14.242 1.00 98.62 374 THR A O 1
ATOM 2942 N N . VAL A 1 375 ? -5.545 -0.192 -16.215 1.00 98.62 375 VAL A N 1
ATOM 2943 C CA . VAL A 1 375 ? -4.179 -0.402 -16.709 1.00 98.62 375 VAL A CA 1
ATOM 2944 C C . VAL A 1 375 ? -3.559 0.949 -17.033 1.00 98.62 375 VAL A C 1
ATOM 2946 O O . VAL A 1 375 ? -4.105 1.727 -17.813 1.00 98.62 375 VAL A O 1
ATOM 2949 N N . ALA A 1 376 ? -2.427 1.231 -16.403 1.00 98.69 376 ALA A N 1
ATOM 2950 C CA . ALA A 1 376 ? -1.631 2.420 -16.618 1.00 98.69 376 ALA A CA 1
ATOM 2951 C C . ALA A 1 376 ? -0.443 2.109 -17.527 1.00 98.69 376 ALA A C 1
ATOM 2953 O O . ALA A 1 376 ? 0.280 1.131 -17.314 1.00 98.69 376 ALA A O 1
ATOM 2954 N N . GLU A 1 377 ? -0.221 2.996 -18.489 1.00 98.38 377 GLU A N 1
ATOM 2955 C CA . GLU A 1 377 ? 0.926 2.998 -19.389 1.00 98.38 377 GLU A CA 1
ATOM 2956 C C . GLU A 1 377 ? 1.758 4.260 -19.173 1.00 98.38 377 GLU A C 1
ATOM 2958 O O . GLU A 1 377 ? 1.228 5.360 -18.974 1.00 98.38 377 GLU A O 1
ATOM 2963 N N . HIS A 1 378 ? 3.080 4.105 -19.205 1.00 96.88 378 HIS A N 1
ATOM 2964 C CA . HIS A 1 378 ? 3.989 5.226 -19.032 1.00 96.88 378 HIS A CA 1
ATOM 2965 C C . HIS A 1 378 ? 4.007 6.125 -20.274 1.00 96.88 378 HIS A C 1
ATOM 2967 O O . HIS A 1 378 ? 4.181 5.647 -21.391 1.00 96.88 378 HIS A O 1
ATOM 2973 N N . SER A 1 379 ? 3.876 7.437 -20.067 1.00 94.50 379 SER A N 1
ATOM 2974 C CA . SER A 1 379 ? 4.051 8.455 -21.105 1.00 94.50 379 SER A CA 1
ATOM 2975 C C . SER A 1 379 ? 4.790 9.676 -20.547 1.00 94.50 379 SER A C 1
ATOM 2977 O O . SER A 1 379 ? 4.915 9.833 -19.328 1.00 94.50 379 SER A O 1
ATOM 2979 N N . SER A 1 380 ? 5.251 10.562 -21.433 1.00 87.12 380 SER A N 1
ATOM 2980 C CA . SER A 1 380 ? 5.930 11.811 -21.060 1.00 87.12 380 SER A CA 1
ATOM 2981 C C . SER A 1 380 ? 5.038 12.798 -20.302 1.00 87.12 380 SER A C 1
ATOM 2983 O O . SER A 1 380 ? 5.557 13.624 -19.559 1.00 87.12 380 SER A O 1
ATOM 2985 N N . GLU A 1 381 ? 3.716 12.712 -20.465 1.00 86.06 381 GLU A N 1
ATOM 2986 C CA . GLU A 1 381 ? 2.736 13.600 -19.817 1.00 86.06 381 GLU A CA 1
ATOM 2987 C C . GLU A 1 381 ? 2.155 12.995 -18.523 1.00 86.06 381 GLU A C 1
ATOM 2989 O O . GLU A 1 381 ? 1.282 13.578 -17.881 1.00 86.06 381 GLU A O 1
ATOM 2994 N N . GLY A 1 382 ? 2.639 11.816 -18.116 1.00 89.31 382 GLY A N 1
ATOM 2995 C CA . GLY A 1 382 ? 2.134 11.060 -16.971 1.00 89.31 382 GLY A CA 1
ATOM 2996 C C . GLY A 1 382 ? 1.480 9.729 -17.367 1.00 89.31 382 GLY A C 1
ATOM 2997 O O . GLY A 1 382 ? 1.584 9.292 -18.513 1.00 89.31 382 GLY A O 1
ATOM 2998 N N . PRO A 1 383 ? 0.850 9.016 -16.419 1.00 96.88 383 PRO A N 1
ATOM 2999 C CA . PRO A 1 383 ? 0.197 7.743 -16.708 1.00 96.88 383 PRO A CA 1
ATOM 3000 C C . PRO A 1 383 ? -1.009 7.933 -17.634 1.00 96.88 383 PRO A C 1
ATOM 3002 O O . PRO A 1 383 ? -1.964 8.629 -17.280 1.00 96.88 383 PRO A O 1
ATOM 3005 N N . THR A 1 384 ? -0.989 7.265 -18.787 1.00 97.94 384 THR A N 1
ATOM 3006 C CA . THR A 1 384 ? -2.183 7.098 -19.625 1.00 97.94 384 THR A CA 1
ATOM 3007 C C . THR A 1 384 ? -2.962 5.898 -19.107 1.00 97.94 384 THR A C 1
ATOM 3009 O O . THR A 1 384 ? -2.382 4.838 -18.887 1.00 97.94 384 THR A O 1
ATOM 3012 N N . ILE A 1 385 ? -4.263 6.066 -18.872 1.00 98.19 385 ILE A N 1
ATOM 3013 C CA . ILE A 1 385 ? -5.114 5.017 -18.308 1.00 98.19 385 ILE A CA 1
ATOM 3014 C C . ILE A 1 385 ? -6.001 4.430 -19.398 1.00 98.19 385 ILE A C 1
ATOM 3016 O O . ILE A 1 385 ? -6.701 5.158 -20.102 1.00 98.19 385 ILE A O 1
ATOM 3020 N N . ARG A 1 386 ? -6.020 3.102 -19.473 1.00 97.75 386 ARG A N 1
ATOM 3021 C CA . ARG A 1 386 ? -7.015 2.321 -20.204 1.00 97.75 386 ARG A CA 1
ATOM 3022 C C . ARG A 1 386 ? -7.638 1.277 -19.284 1.00 97.75 386 ARG A C 1
ATOM 3024 O O . ARG A 1 386 ? -7.182 1.064 -18.161 1.00 97.75 386 ARG A O 1
ATOM 3031 N N . TYR A 1 387 ? -8.684 0.624 -19.769 1.00 98.06 387 TYR A N 1
ATOM 3032 C CA . TYR A 1 387 ? -9.400 -0.399 -19.020 1.00 98.06 387 TYR A CA 1
ATOM 3033 C C . TYR A 1 387 ? -9.416 -1.721 -19.782 1.00 98.06 387 TYR A C 1
ATOM 3035 O O . TYR A 1 387 ? -9.567 -1.729 -21.002 1.00 98.06 387 TYR A O 1
ATOM 3043 N N . GLU A 1 388 ? -9.282 -2.825 -19.055 1.00 95.81 388 GLU A N 1
ATOM 3044 C CA . GLU A 1 388 ? -9.458 -4.185 -19.573 1.00 95.81 388 GLU A CA 1
ATOM 3045 C C . GLU A 1 388 ? -10.662 -4.840 -18.910 1.00 95.81 388 GLU A C 1
ATOM 3047 O O . GLU A 1 388 ? -10.892 -4.652 -17.717 1.00 95.81 388 GLU A O 1
ATOM 3052 N N . GLU A 1 389 ? -11.429 -5.618 -19.663 1.00 93.50 389 GLU A N 1
ATOM 3053 C CA . GLU A 1 389 ? -12.559 -6.361 -19.107 1.00 93.50 389 GLU A CA 1
ATOM 3054 C C . GLU A 1 389 ? -12.084 -7.437 -18.121 1.00 93.50 389 GLU A C 1
ATOM 3056 O O . GLU A 1 389 ? -11.015 -8.034 -18.272 1.00 93.50 389 GLU A O 1
ATOM 3061 N N . VAL A 1 390 ? -12.896 -7.697 -17.097 1.00 92.69 390 VAL A N 1
ATOM 3062 C CA . VAL A 1 390 ? -12.649 -8.791 -16.152 1.00 92.69 390 VAL A CA 1
ATOM 3063 C C . VAL A 1 390 ? -13.343 -10.054 -16.656 1.00 92.69 390 VAL A C 1
ATOM 3065 O O . VAL A 1 390 ? -14.537 -10.030 -16.949 1.00 92.69 390 VAL A O 1
ATOM 3068 N N . ASP A 1 391 ? -12.626 -11.181 -16.703 1.00 89.06 391 ASP A N 1
ATOM 3069 C CA . ASP A 1 391 ? -13.247 -12.470 -17.014 1.00 89.06 391 ASP A CA 1
ATOM 3070 C C . ASP A 1 391 ? -14.189 -12.915 -15.883 1.00 89.06 391 ASP A C 1
ATOM 3072 O O . ASP A 1 391 ? -13.776 -13.170 -14.749 1.00 89.06 391 ASP A O 1
ATOM 3076 N N . ILE A 1 392 ? -15.476 -13.017 -16.216 1.00 91.75 392 ILE A N 1
ATOM 3077 C CA . ILE A 1 392 ? -16.561 -13.443 -15.324 1.00 91.75 392 ILE A CA 1
ATOM 3078 C C . ILE A 1 392 ? -17.144 -14.810 -15.699 1.00 91.75 392 ILE A C 1
ATOM 3080 O O . ILE A 1 392 ? -18.194 -15.195 -15.179 1.00 91.75 392 ILE A O 1
ATOM 3084 N N . SER A 1 393 ? -16.478 -15.556 -16.586 1.00 89.69 393 SER A N 1
ATOM 3085 C CA . SER A 1 393 ? -16.951 -16.849 -17.098 1.00 89.69 393 SER A CA 1
ATOM 3086 C C . SER A 1 393 ? -17.194 -17.886 -15.995 1.00 89.69 393 SER A C 1
ATOM 3088 O O . SER A 1 393 ? -18.124 -18.684 -16.089 1.00 89.69 393 SER A O 1
ATOM 3090 N N . GLN A 1 394 ? -16.390 -17.853 -14.927 1.00 88.25 394 GLN A N 1
ATOM 3091 C CA . GLN A 1 394 ? -16.466 -18.811 -13.818 1.00 88.25 394 GLN A CA 1
ATOM 3092 C C . GLN A 1 394 ? -17.443 -18.389 -12.715 1.00 88.25 394 GLN A C 1
ATOM 3094 O O . GLN A 1 394 ? -18.059 -19.235 -12.067 1.00 88.25 394 GLN A O 1
ATOM 3099 N N . VAL A 1 395 ? -17.568 -17.084 -12.453 1.00 91.00 395 VAL A N 1
ATOM 3100 C CA . VAL A 1 395 ? -18.368 -16.557 -11.340 1.00 91.00 395 VAL A CA 1
ATOM 3101 C C . VAL A 1 395 ? -19.061 -15.268 -11.760 1.00 91.00 395 VAL A C 1
ATOM 3103 O O . VAL A 1 395 ? -18.430 -14.226 -11.917 1.00 91.00 395 VAL A O 1
ATOM 3106 N N . THR A 1 396 ? -20.390 -15.314 -11.848 1.00 91.56 396 THR A N 1
ATOM 3107 C CA . THR A 1 396 ? -21.204 -14.116 -12.078 1.00 91.56 396 THR A CA 1
ATOM 3108 C C . THR A 1 396 ? -21.093 -13.150 -10.888 1.00 91.56 396 THR A C 1
ATOM 3110 O O . THR A 1 396 ? -21.338 -13.579 -9.751 1.00 91.56 396 THR A O 1
ATOM 3113 N N . PRO A 1 397 ? -20.790 -11.855 -11.109 1.00 91.38 397 PRO A N 1
ATOM 3114 C CA . PRO A 1 397 ? -20.729 -10.855 -10.049 1.00 91.38 397 PRO A CA 1
ATOM 3115 C C . PRO A 1 397 ? -22.032 -10.763 -9.252 1.00 91.38 397 PRO A C 1
ATOM 3117 O O . PRO A 1 397 ? -23.134 -10.794 -9.798 1.00 91.38 397 PRO A O 1
ATOM 3120 N N . ARG A 1 398 ? -21.909 -10.629 -7.930 1.00 88.06 398 ARG A N 1
ATOM 3121 C CA . ARG A 1 398 ? -23.038 -10.410 -7.014 1.00 88.06 398 ARG A CA 1
ATOM 3122 C C . ARG A 1 398 ? -22.679 -9.341 -6.000 1.00 88.06 398 ARG A C 1
ATOM 3124 O O . ARG A 1 398 ? -21.504 -9.176 -5.664 1.00 88.06 398 ARG A O 1
ATOM 3131 N N . GLN A 1 399 ? -23.680 -8.634 -5.490 1.00 80.25 399 GLN A N 1
ATOM 3132 C CA . GLN A 1 399 ? -23.469 -7.622 -4.461 1.00 80.25 399 GLN A CA 1
ATOM 3133 C C . GLN A 1 399 ? -22.938 -8.268 -3.171 1.00 80.25 399 GLN A C 1
ATOM 3135 O O . GLN A 1 399 ? -23.518 -9.224 -2.652 1.00 80.25 399 GLN A O 1
ATOM 3140 N N . ARG A 1 400 ? -21.845 -7.724 -2.628 1.00 77.38 400 ARG A N 1
ATOM 3141 C CA . ARG A 1 400 ? -21.339 -8.075 -1.294 1.00 77.38 400 ARG A CA 1
ATOM 3142 C C . ARG A 1 400 ? -22.196 -7.364 -0.242 1.00 77.38 400 ARG A C 1
ATOM 3144 O O . ARG A 1 400 ? -22.083 -6.154 -0.091 1.00 77.38 400 ARG A O 1
ATOM 3151 N N . LYS A 1 401 ? -23.048 -8.102 0.476 1.00 74.06 401 LYS A N 1
ATOM 3152 C CA . LYS A 1 401 ? -23.864 -7.570 1.582 1.00 74.06 401 LYS A CA 1
ATOM 3153 C C . LYS A 1 401 ? -23.338 -8.081 2.921 1.00 74.06 401 LYS A C 1
ATOM 3155 O O . LYS A 1 401 ? -23.276 -9.288 3.130 1.00 74.06 401 LYS A O 1
ATOM 3160 N N . TYR A 1 402 ? -23.001 -7.158 3.820 1.00 70.69 402 TYR A N 1
ATOM 3161 C CA . TYR A 1 402 ? -22.533 -7.464 5.182 1.00 70.69 402 TYR A CA 1
ATOM 3162 C C . TYR A 1 402 ? -23.505 -7.007 6.277 1.00 70.69 402 TYR A C 1
ATOM 3164 O O . TYR A 1 402 ? -23.279 -7.286 7.448 1.00 70.69 402 TYR A O 1
ATOM 3172 N N . THR A 1 403 ? -24.594 -6.337 5.893 1.00 62.62 403 THR A N 1
ATOM 3173 C CA . THR A 1 403 ? -25.544 -5.661 6.788 1.00 62.62 403 THR A CA 1
ATOM 3174 C C . THR A 1 403 ? -26.894 -6.372 6.939 1.00 62.62 403 THR A C 1
ATOM 3176 O O . THR A 1 403 ? -27.734 -5.890 7.682 1.00 62.62 403 THR A O 1
ATOM 3179 N N . THR A 1 404 ? -27.151 -7.489 6.245 1.00 52.88 404 THR A N 1
ATOM 3180 C CA . THR A 1 404 ? -28.485 -8.132 6.238 1.00 52.88 404 THR A CA 1
ATOM 3181 C C . THR A 1 404 ? -28.571 -9.399 7.097 1.00 52.88 404 THR A C 1
ATOM 3183 O O . THR A 1 404 ? -27.740 -10.301 6.949 1.00 52.88 404 THR A O 1
ATOM 3186 N N . ASP A 1 405 ? -29.653 -9.504 7.879 1.00 46.00 405 ASP A N 1
ATOM 3187 C CA . ASP A 1 405 ? -30.009 -10.541 8.874 1.00 46.00 405 ASP A CA 1
ATOM 3188 C C . ASP A 1 405 ? -30.270 -11.962 8.344 1.00 46.00 405 ASP A C 1
ATOM 3190 O O . ASP A 1 405 ? -30.751 -12.832 9.070 1.00 46.00 405 ASP A O 1
ATOM 3194 N N . THR A 1 406 ? -29.970 -12.266 7.081 1.00 44.34 406 THR A N 1
ATOM 3195 C CA . THR A 1 406 ? -30.158 -13.638 6.596 1.00 44.34 406 THR A CA 1
ATOM 3196 C C . THR A 1 406 ? -29.038 -14.522 7.159 1.00 44.34 406 THR A C 1
ATOM 3198 O O . THR A 1 406 ? -27.860 -14.231 6.898 1.00 44.34 406 THR A O 1
ATOM 3201 N N . PRO A 1 407 ? -29.340 -15.592 7.925 1.00 39.62 407 PRO A N 1
ATOM 3202 C CA . PRO A 1 407 ? -28.316 -16.455 8.504 1.00 39.62 407 PRO A CA 1
ATOM 3203 C C . PRO A 1 407 ? -27.388 -16.969 7.404 1.00 39.62 407 PRO A C 1
ATOM 3205 O O . PRO A 1 407 ? -27.829 -17.331 6.311 1.00 39.62 407 PRO A O 1
ATOM 3208 N N . ALA A 1 408 ? -26.078 -16.950 7.664 1.00 40.81 408 ALA A N 1
ATOM 3209 C CA . ALA A 1 408 ? -25.133 -17.577 6.752 1.00 40.81 408 ALA A CA 1
ATOM 3210 C C . ALA A 1 408 ? -25.508 -19.059 6.684 1.00 40.81 408 ALA A C 1
ATOM 3212 O O . ALA A 1 408 ? -25.434 -19.757 7.696 1.00 40.81 408 ALA A O 1
ATOM 3213 N N . LYS A 1 409 ? -25.935 -19.543 5.511 1.00 36.56 409 LYS A N 1
ATOM 3214 C CA . LYS A 1 409 ? -25.962 -20.986 5.278 1.00 36.56 409 LYS A CA 1
ATOM 3215 C C . LYS A 1 409 ? -24.544 -21.478 5.546 1.00 36.56 409 LYS A C 1
ATOM 3217 O O . LYS A 1 409 ? -23.605 -20.948 4.951 1.00 36.56 409 LYS A O 1
ATOM 3222 N N . LYS A 1 410 ? -24.391 -22.446 6.457 1.00 30.80 410 LYS A N 1
ATOM 3223 C CA . LYS A 1 410 ? -23.152 -23.223 6.553 1.00 30.80 410 LYS A CA 1
ATOM 3224 C C . LYS A 1 410 ? -22.791 -23.624 5.128 1.00 30.80 410 LYS A C 1
ATOM 3226 O O . LYS A 1 410 ? -23.635 -24.189 4.435 1.00 30.80 410 LYS A O 1
ATOM 3231 N N . ALA A 1 411 ? -21.593 -23.258 4.680 1.00 36.38 411 ALA A N 1
ATOM 3232 C CA . ALA A 1 411 ? -21.082 -23.775 3.426 1.00 36.38 411 ALA A CA 1
ATOM 3233 C C . ALA A 1 411 ? -21.090 -25.299 3.558 1.00 36.38 411 ALA A C 1
ATOM 3235 O O . ALA A 1 411 ? -20.456 -25.840 4.468 1.00 36.38 411 ALA A O 1
ATOM 3236 N N . GLU A 1 412 ? -21.873 -25.977 2.723 1.00 36.56 412 GLU A N 1
ATOM 3237 C CA . GLU A 1 412 ? -21.731 -27.419 2.612 1.00 36.56 412 GLU A CA 1
ATOM 3238 C C . GLU A 1 412 ? -20.328 -27.697 2.070 1.00 36.56 412 GLU A C 1
ATOM 3240 O O . GLU A 1 412 ? -19.861 -26.967 1.186 1.00 36.56 412 GLU A O 1
ATOM 3245 N N . PRO A 1 413 ? -19.613 -28.688 2.624 1.00 31.23 413 PRO A N 1
ATOM 3246 C CA . PRO A 1 413 ? -18.301 -29.041 2.123 1.00 31.23 413 PRO A CA 1
ATOM 3247 C C . PRO A 1 413 ? -18.425 -29.359 0.635 1.00 31.23 413 PRO A C 1
ATOM 3249 O O . PRO A 1 413 ? -19.182 -30.243 0.236 1.00 31.23 413 PRO A O 1
ATOM 3252 N N . VAL A 1 414 ? -17.682 -28.620 -0.187 1.00 35.06 414 VAL A N 1
ATOM 3253 C CA . VAL A 1 414 ? -17.528 -28.935 -1.604 1.00 35.06 414 VAL A CA 1
ATOM 3254 C C . VAL A 1 414 ? -16.881 -30.315 -1.665 1.00 35.06 414 VAL A C 1
ATOM 3256 O O . VAL A 1 414 ? -15.696 -30.464 -1.366 1.00 35.06 414 VAL A O 1
ATOM 3259 N N . GLN A 1 415 ? -17.664 -31.341 -2.003 1.00 29.55 415 GLN A N 1
ATOM 3260 C CA . GLN A 1 415 ? -17.112 -32.647 -2.332 1.00 29.55 415 GLN A CA 1
ATOM 3261 C C . GLN A 1 415 ? -16.334 -32.505 -3.637 1.00 29.55 415 GLN A C 1
ATOM 3263 O O . GLN A 1 415 ? -16.898 -32.511 -4.730 1.00 29.55 415 GLN A O 1
ATOM 3268 N N . ILE A 1 416 ? -15.016 -32.373 -3.519 1.00 33.88 416 ILE A N 1
ATOM 3269 C CA . ILE A 1 416 ? -14.115 -32.581 -4.644 1.00 33.88 416 ILE A CA 1
ATOM 3270 C C . ILE A 1 416 ? -14.149 -34.083 -4.934 1.00 33.88 416 ILE A C 1
ATOM 3272 O O . ILE A 1 416 ? -13.502 -34.887 -4.264 1.00 33.88 416 ILE A O 1
ATOM 3276 N N . SER A 1 417 ? -14.967 -34.462 -5.913 1.00 29.39 417 SER A N 1
ATOM 3277 C CA . SER A 1 417 ? -14.969 -35.796 -6.499 1.00 29.39 417 SER A CA 1
ATOM 3278 C C . SER A 1 417 ? -13.632 -36.015 -7.208 1.00 29.39 417 SER A C 1
ATOM 3280 O O . SER A 1 417 ? -13.465 -35.662 -8.376 1.00 29.39 417 SER A O 1
ATOM 3282 N N . LEU A 1 418 ? -12.672 -36.615 -6.504 1.00 33.25 418 LEU A N 1
ATOM 3283 C CA . LEU A 1 418 ? -11.523 -37.264 -7.127 1.00 33.25 418 LEU A CA 1
ATOM 3284 C C . LEU A 1 418 ? -12.053 -38.466 -7.917 1.00 33.25 418 LEU A C 1
ATOM 3286 O O . LEU A 1 418 ? -12.167 -39.572 -7.388 1.00 33.25 418 LEU A O 1
ATOM 3290 N N . ASN A 1 419 ? -12.415 -38.246 -9.182 1.00 31.83 419 ASN A N 1
ATOM 3291 C CA . ASN A 1 419 ? -12.715 -39.332 -10.108 1.00 31.83 419 ASN A CA 1
ATOM 3292 C C . ASN A 1 419 ? -11.417 -40.091 -10.400 1.00 31.83 419 ASN A C 1
ATOM 3294 O O . ASN A 1 419 ? -10.694 -39.807 -11.354 1.00 31.83 419 ASN A O 1
ATOM 3298 N N . GLY A 1 420 ? -11.128 -41.071 -9.545 1.00 31.27 420 GLY A N 1
ATOM 3299 C CA . GLY A 1 420 ? -10.174 -42.122 -9.836 1.00 31.27 420 GLY A CA 1
ATOM 3300 C C . GLY A 1 420 ? -10.636 -42.876 -11.077 1.00 31.27 420 GLY A C 1
ATOM 3301 O O . GLY A 1 420 ? -11.724 -43.453 -11.095 1.00 31.27 420 GLY A O 1
ATOM 3302 N N . HIS A 1 421 ? -9.800 -42.867 -12.114 1.00 33.94 421 HIS A N 1
ATOM 3303 C CA . HIS A 1 421 ? -9.900 -43.790 -13.236 1.00 33.94 421 HIS A CA 1
ATOM 3304 C C . HIS A 1 421 ? -9.903 -45.227 -12.698 1.00 33.94 421 HIS A C 1
ATOM 3306 O O . HIS A 1 421 ? -8.863 -45.787 -12.355 1.00 33.94 421 HIS A O 1
ATOM 3312 N N . LYS A 1 422 ? -11.089 -45.831 -12.609 1.00 30.73 422 LYS A N 1
ATOM 3313 C CA . LYS A 1 422 ? -11.235 -47.280 -12.524 1.00 30.73 422 LYS A CA 1
ATOM 3314 C C . LYS A 1 422 ? -11.276 -47.803 -13.952 1.00 30.73 422 LYS A C 1
ATOM 3316 O O . LYS A 1 422 ? -12.261 -47.600 -14.656 1.00 30.73 422 LYS A O 1
ATOM 3321 N N . ASN A 1 423 ? -10.195 -48.462 -14.364 1.00 30.30 423 ASN A N 1
ATOM 3322 C CA . ASN A 1 423 ? -10.168 -49.271 -15.576 1.00 30.30 423 ASN A CA 1
ATOM 3323 C C . ASN A 1 423 ? -11.295 -50.307 -15.503 1.00 30.30 423 ASN A C 1
ATOM 3325 O O . ASN A 1 423 ? -11.281 -51.197 -14.652 1.00 30.30 423 ASN A O 1
ATOM 3329 N N . GLY A 1 424 ? -12.283 -50.149 -16.382 1.00 28.09 424 GLY A N 1
ATOM 3330 C CA . GLY A 1 424 ? -13.350 -51.114 -16.587 1.00 28.09 424 GLY A CA 1
ATOM 3331 C C . GLY A 1 424 ? -12.799 -52.358 -17.270 1.00 28.09 424 GLY A C 1
ATOM 3332 O O . GLY A 1 424 ? -12.304 -52.305 -18.393 1.00 28.09 424 GLY A O 1
ATOM 3333 N N . THR A 1 425 ? -12.899 -53.485 -16.581 1.00 29.42 425 THR A N 1
ATOM 3334 C CA . THR A 1 425 ? -12.765 -54.819 -17.149 1.00 29.42 425 THR A CA 1
ATOM 3335 C C . THR A 1 425 ? -14.004 -55.127 -17.988 1.00 29.42 425 THR A C 1
ATOM 3337 O O . THR A 1 425 ? -15.066 -55.415 -17.447 1.00 29.42 425 THR A O 1
ATOM 3340 N N . ASN A 1 426 ? -13.865 -55.110 -19.313 1.00 30.66 426 ASN A N 1
ATOM 3341 C CA . ASN A 1 426 ? -14.798 -55.783 -20.214 1.00 30.66 426 ASN A CA 1
ATOM 3342 C C . ASN A 1 426 ? -14.061 -56.937 -20.887 1.00 30.66 426 ASN A C 1
ATOM 3344 O O . ASN A 1 426 ? -13.210 -56.737 -21.750 1.00 30.66 426 ASN A O 1
ATOM 3348 N N . GLY A 1 427 ? -14.391 -58.155 -20.463 1.00 25.44 427 GLY A N 1
ATOM 3349 C CA . GLY A 1 427 ? -14.075 -59.353 -21.222 1.00 25.44 427 GLY A CA 1
ATOM 3350 C C . GLY A 1 427 ? -15.047 -59.495 -22.385 1.00 25.44 427 GLY A C 1
ATOM 3351 O O . GLY A 1 427 ? -16.244 -59.317 -22.187 1.00 25.44 427 GLY A O 1
ATOM 3352 N N . HIS A 1 428 ? -14.533 -59.847 -23.560 1.00 29.30 428 HIS A N 1
ATOM 3353 C CA . HIS A 1 428 ? -15.171 -60.728 -24.538 1.00 29.30 428 HIS A CA 1
ATOM 3354 C C . HIS A 1 428 ? -14.074 -61.430 -25.356 1.00 29.30 428 HIS A C 1
ATOM 3356 O O . HIS A 1 428 ? -12.952 -60.951 -25.490 1.00 29.30 428 HIS A O 1
ATOM 3362 N N . SER A 1 429 ? -14.416 -62.635 -25.784 1.00 26.59 429 SER A N 1
ATOM 3363 C CA . SER A 1 429 ? -13.586 -63.793 -26.112 1.00 26.59 429 SER A CA 1
ATOM 3364 C C . SER A 1 429 ? -12.974 -63.850 -27.520 1.00 26.59 429 SER A C 1
ATOM 3366 O O . SER A 1 429 ? -13.574 -63.373 -28.475 1.00 26.59 429 SER A O 1
ATOM 3368 N N . ASN A 1 430 ? -11.911 -64.666 -27.604 1.00 26.86 430 ASN A N 1
ATOM 3369 C CA . ASN A 1 430 ? -11.431 -65.505 -28.718 1.00 26.86 430 ASN A CA 1
ATOM 3370 C C . ASN A 1 430 ? -10.721 -64.879 -29.934 1.00 26.86 430 ASN A C 1
ATOM 3372 O O . ASN A 1 430 ? -11.305 -64.152 -30.727 1.00 26.86 430 ASN A O 1
ATOM 3376 N N . GLY A 1 431 ? -9.489 -65.356 -30.166 1.00 25.39 431 GLY A N 1
ATOM 3377 C CA . GLY A 1 431 ? -8.765 -65.258 -31.437 1.00 25.39 431 GLY A CA 1
ATOM 3378 C C . GLY A 1 431 ? -7.311 -65.732 -31.316 1.00 25.39 431 GLY A C 1
ATOM 3379 O O . GLY A 1 431 ? -6.518 -65.125 -30.614 1.00 25.39 431 GLY A O 1
ATOM 3380 N N . HIS A 1 432 ? -6.988 -66.848 -31.964 1.00 27.19 432 HIS A N 1
ATOM 3381 C CA . HIS A 1 432 ? -5.734 -67.605 -31.907 1.00 27.19 432 HIS A CA 1
ATOM 3382 C C . HIS A 1 432 ? -4.459 -66.911 -32.452 1.00 27.19 432 HIS A C 1
ATOM 3384 O O . HIS A 1 432 ? -4.508 -66.204 -33.449 1.00 27.19 432 HIS A O 1
ATOM 3390 N N . ALA A 1 433 ? -3.327 -67.364 -31.886 1.00 27.16 433 ALA A N 1
ATOM 3391 C CA . ALA A 1 433 ? -2.043 -67.736 -32.516 1.00 27.16 433 ALA A CA 1
ATOM 3392 C C . ALA A 1 433 ? -0.898 -66.711 -32.732 1.00 27.16 433 ALA A C 1
ATOM 3394 O O . ALA A 1 433 ? -0.966 -65.809 -33.552 1.00 27.16 433 ALA A O 1
ATOM 3395 N N . ASN A 1 434 ? 0.221 -67.080 -32.082 1.00 26.28 434 ASN A N 1
ATOM 3396 C CA . ASN A 1 434 ? 1.637 -67.040 -32.480 1.00 26.28 434 ASN A CA 1
ATOM 3397 C C . ASN A 1 434 ? 2.376 -65.714 -32.733 1.00 26.28 434 ASN A C 1
ATOM 3399 O O . ASN A 1 434 ? 2.186 -65.059 -33.748 1.00 26.28 434 ASN A O 1
ATOM 3403 N N . GLY A 1 435 ? 3.453 -65.530 -31.953 1.00 24.70 435 GLY A N 1
ATOM 3404 C CA . GLY A 1 435 ? 4.780 -65.356 -32.554 1.00 24.70 435 GLY A CA 1
ATOM 3405 C C . GLY A 1 435 ? 5.668 -64.251 -31.979 1.00 24.70 435 GLY A C 1
ATOM 3406 O O . GLY A 1 435 ? 5.474 -63.082 -32.271 1.00 24.70 435 GLY A O 1
ATOM 3407 N N . HIS A 1 436 ? 6.743 -64.698 -31.325 1.00 27.02 436 HIS A N 1
ATOM 3408 C CA . HIS A 1 436 ? 8.061 -64.064 -31.184 1.00 27.02 436 HIS A CA 1
ATOM 3409 C C . HIS A 1 436 ? 8.388 -63.128 -30.009 1.00 27.02 436 HIS A C 1
ATOM 3411 O O . HIS A 1 436 ? 7.689 -62.192 -29.644 1.00 27.02 436 HIS A O 1
ATOM 3417 N N . ALA A 1 437 ? 9.544 -63.475 -29.440 1.00 25.55 437 ALA A N 1
ATOM 3418 C CA . ALA A 1 437 ? 10.213 -62.984 -28.253 1.00 25.55 437 ALA A CA 1
ATOM 3419 C C . ALA A 1 437 ? 11.242 -61.880 -28.551 1.00 25.55 437 ALA A C 1
ATOM 3421 O O . ALA A 1 437 ? 11.843 -61.872 -29.623 1.00 25.55 437 ALA A O 1
ATOM 3422 N N . ASN A 1 438 ? 11.490 -61.030 -27.549 1.00 28.34 438 ASN A N 1
ATOM 3423 C CA . ASN A 1 438 ? 12.802 -60.644 -26.985 1.00 28.34 438 ASN A CA 1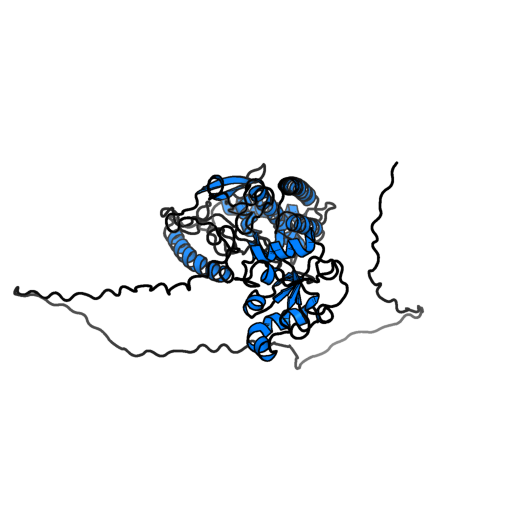
ATOM 3424 C C . ASN A 1 438 ? 12.517 -59.616 -25.866 1.00 28.34 438 ASN A C 1
ATOM 3426 O O . ASN A 1 438 ? 11.796 -58.655 -26.099 1.00 28.34 438 ASN A O 1
ATOM 3430 N N . GLY A 1 439 ? 12.843 -59.869 -24.591 1.00 24.42 439 GLY A N 1
ATOM 3431 C CA . GLY A 1 439 ? 14.186 -59.709 -24.003 1.00 24.42 439 GLY A CA 1
ATOM 3432 C C . GLY A 1 439 ? 14.451 -58.209 -23.790 1.00 24.42 439 GLY A C 1
ATOM 3433 O O . GLY A 1 439 ? 14.608 -57.501 -24.770 1.00 24.42 439 GLY A O 1
ATOM 3434 N N . TYR A 1 440 ? 14.381 -57.630 -22.586 1.00 25.55 440 TYR A N 1
ATOM 3435 C CA . TYR A 1 440 ? 15.364 -57.768 -21.505 1.00 25.55 440 TYR A CA 1
ATOM 3436 C C . TYR A 1 440 ? 14.783 -57.395 -20.128 1.00 25.55 440 TYR A C 1
ATOM 3438 O O . TYR A 1 440 ? 13.928 -56.523 -20.000 1.00 25.55 440 TYR A O 1
ATOM 3446 N N . ALA A 1 441 ? 15.310 -58.065 -19.103 1.00 25.62 441 ALA A N 1
ATOM 3447 C CA . ALA A 1 441 ? 14.992 -57.931 -17.688 1.00 25.62 441 ALA A CA 1
ATOM 3448 C C . ALA A 1 441 ? 16.056 -57.126 -16.920 1.00 25.62 441 ALA A C 1
ATOM 3450 O O . ALA A 1 441 ? 17.232 -57.179 -17.274 1.00 25.62 441 ALA A O 1
ATOM 3451 N N . ASN A 1 442 ? 15.614 -56.455 -15.848 1.00 28.81 442 ASN A N 1
ATOM 3452 C CA . ASN A 1 442 ? 16.239 -56.248 -14.523 1.00 28.81 442 ASN A CA 1
ATOM 3453 C C . ASN A 1 442 ? 15.747 -54.902 -13.966 1.00 28.81 442 ASN A C 1
ATOM 3455 O O . ASN A 1 442 ? 15.738 -53.911 -14.677 1.00 28.81 442 ASN A O 1
ATOM 3459 N N . GLY A 1 443 ? 15.338 -54.746 -12.715 1.00 25.78 443 GLY A N 1
ATOM 3460 C CA . GLY A 1 443 ? 15.321 -55.635 -11.567 1.00 25.78 443 GLY A CA 1
ATOM 3461 C C . GLY A 1 443 ? 14.688 -54.852 -10.413 1.00 25.78 443 GLY A C 1
ATOM 3462 O O . GLY A 1 443 ? 14.866 -53.645 -10.279 1.00 25.78 443 GLY A O 1
ATOM 3463 N N . THR A 1 444 ? 13.882 -55.551 -9.636 1.00 26.59 444 THR A N 1
ATOM 3464 C CA . THR A 1 444 ? 13.124 -55.098 -8.470 1.00 26.59 444 THR A CA 1
ATOM 3465 C C . THR A 1 444 ? 14.008 -54.721 -7.280 1.00 26.59 444 THR A C 1
ATOM 3467 O O . THR A 1 444 ? 14.962 -55.437 -6.988 1.00 26.59 444 THR A O 1
ATOM 3470 N N . ASN A 1 445 ? 13.591 -53.720 -6.497 1.00 27.14 445 ASN A N 1
ATOM 3471 C CA . ASN A 1 445 ? 13.450 -53.873 -5.044 1.00 27.14 445 ASN A CA 1
ATOM 3472 C C . ASN A 1 445 ? 12.494 -52.816 -4.470 1.00 27.14 445 ASN A C 1
ATOM 3474 O O . ASN A 1 445 ? 12.5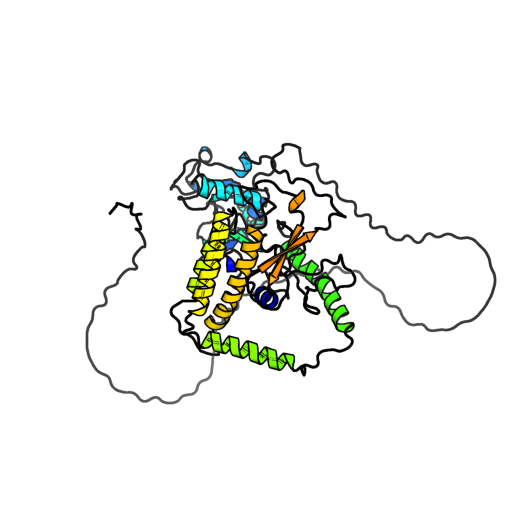74 -51.640 -4.812 1.00 27.14 445 ASN A O 1
ATOM 3478 N N . GLY A 1 446 ? 11.555 -53.280 -3.644 1.00 23.61 446 GLY A N 1
ATOM 3479 C CA . GLY A 1 446 ? 10.524 -52.477 -2.989 1.00 23.61 446 GLY A CA 1
ATOM 3480 C C . GLY A 1 446 ? 10.799 -52.200 -1.507 1.00 23.61 446 GLY A C 1
ATOM 3481 O O . GLY A 1 446 ? 11.873 -52.514 -1.000 1.00 23.61 446 GLY A O 1
ATOM 3482 N N . TYR A 1 447 ? 9.741 -51.696 -0.852 1.00 24.34 447 TYR A N 1
ATOM 3483 C CA . TYR A 1 447 ? 9.588 -51.264 0.554 1.00 24.34 447 TYR A CA 1
ATOM 3484 C C . TYR A 1 447 ? 10.122 -49.846 0.838 1.00 24.34 447 TYR A C 1
ATOM 3486 O O . TYR A 1 447 ? 11.199 -49.489 0.392 1.00 24.34 447 TYR A O 1
ATOM 3494 N N . SER A 1 448 ? 9.448 -48.949 1.563 1.00 25.56 448 SER A N 1
ATOM 3495 C CA . SER A 1 448 ? 8.208 -49.002 2.354 1.00 25.56 448 SER A CA 1
ATOM 3496 C C . SER A 1 448 ? 7.830 -47.572 2.773 1.00 25.56 448 SER A C 1
ATOM 3498 O O . SER A 1 448 ? 8.710 -46.742 2.989 1.00 25.56 448 SER A O 1
ATOM 3500 N N . ASN A 1 449 ? 6.531 -47.316 2.954 1.00 29.62 449 ASN A N 1
ATOM 3501 C CA . ASN A 1 449 ? 5.995 -46.129 3.625 1.00 29.62 449 ASN A CA 1
ATOM 3502 C C . ASN A 1 449 ? 6.623 -45.933 5.015 1.00 29.62 449 ASN A C 1
ATOM 3504 O O . ASN A 1 449 ? 6.548 -46.826 5.857 1.00 29.62 449 ASN A O 1
ATOM 3508 N N . GLY A 1 450 ? 7.148 -44.737 5.270 1.00 24.83 450 GLY A N 1
ATOM 3509 C CA . GLY A 1 450 ? 7.567 -44.276 6.588 1.00 24.83 450 GLY A CA 1
ATOM 3510 C C . GLY A 1 450 ? 7.404 -42.764 6.668 1.00 24.83 450 GLY A C 1
ATOM 3511 O O . GLY A 1 450 ? 8.093 -42.023 5.975 1.00 24.83 450 GLY A O 1
ATOM 3512 N N . ALA A 1 451 ? 6.447 -42.315 7.477 1.00 26.48 451 ALA A N 1
ATOM 3513 C CA . ALA A 1 451 ? 6.262 -40.916 7.823 1.00 26.48 451 ALA A CA 1
ATOM 3514 C C . ALA A 1 451 ? 7.509 -40.387 8.551 1.00 26.48 451 ALA A C 1
ATOM 3516 O O . ALA A 1 451 ? 7.973 -41.010 9.505 1.00 26.48 451 ALA A O 1
ATOM 3517 N N . VAL A 1 452 ? 8.023 -39.233 8.126 1.00 26.20 452 VAL A N 1
ATOM 3518 C CA . VAL A 1 452 ? 9.098 -38.512 8.820 1.00 26.20 452 VAL A CA 1
ATOM 3519 C C . VAL A 1 452 ? 8.505 -37.228 9.409 1.00 26.20 452 VAL A C 1
ATOM 3521 O O . VAL A 1 452 ? 8.041 -36.382 8.643 1.00 26.20 452 VAL A O 1
ATOM 3524 N N . PRO A 1 453 ? 8.487 -37.053 10.742 1.00 27.94 453 PRO A N 1
ATOM 3525 C CA . PRO A 1 453 ? 8.168 -35.774 11.355 1.00 27.94 453 PRO A CA 1
ATOM 3526 C C . PRO A 1 453 ? 9.417 -34.883 11.328 1.00 27.94 453 PRO A C 1
ATOM 3528 O O . PRO A 1 453 ? 10.447 -35.226 11.903 1.00 27.94 453 PRO A O 1
ATOM 3531 N N . ILE A 1 454 ? 9.332 -33.730 10.663 1.00 26.86 454 ILE A N 1
ATOM 3532 C CA . ILE A 1 454 ? 10.372 -32.698 10.726 1.00 26.86 454 ILE A CA 1
ATOM 3533 C C . ILE A 1 454 ? 10.117 -31.858 11.980 1.00 26.86 454 ILE A C 1
ATOM 3535 O O . ILE A 1 454 ? 9.229 -31.008 12.010 1.00 26.86 454 ILE A O 1
ATOM 3539 N N . SER A 1 455 ? 10.893 -32.126 13.028 1.00 24.92 455 SER A N 1
ATOM 3540 C CA . SER A 1 455 ? 11.096 -31.231 14.166 1.00 24.92 455 SER A CA 1
ATOM 3541 C C . SER A 1 455 ? 12.174 -30.206 13.809 1.00 24.92 455 SER A C 1
ATOM 3543 O O . SER A 1 455 ? 13.293 -30.591 13.473 1.00 24.92 455 SER A O 1
ATOM 3545 N N . VAL A 1 456 ? 11.853 -28.919 13.909 1.00 28.70 456 VAL A N 1
ATOM 3546 C CA . VAL A 1 456 ? 12.815 -27.815 13.778 1.00 28.70 456 VAL A CA 1
ATOM 3547 C C . VAL A 1 456 ? 13.264 -27.414 15.192 1.00 28.70 456 VAL A C 1
ATOM 3549 O O . VAL A 1 456 ? 12.401 -27.017 15.978 1.00 28.70 456 VAL A O 1
ATOM 3552 N N . PRO A 1 457 ? 14.552 -27.529 15.570 1.00 28.47 457 PRO A N 1
ATOM 3553 C CA . PRO A 1 457 ? 15.062 -26.940 16.803 1.00 28.47 457 PRO A CA 1
ATOM 3554 C C . PRO A 1 457 ? 15.385 -25.455 16.599 1.00 28.47 457 PRO A C 1
ATOM 3556 O O . PRO A 1 457 ? 15.763 -25.035 15.507 1.00 28.47 457 PRO A O 1
ATOM 3559 N N . GLY A 1 458 ? 15.192 -24.682 17.667 1.00 25.03 458 GLY A N 1
ATOM 3560 C CA . GLY A 1 458 ? 15.292 -23.229 17.694 1.00 25.03 458 GLY A CA 1
ATOM 3561 C C . GLY A 1 458 ? 16.681 -22.669 17.396 1.00 25.03 458 GLY A C 1
ATOM 3562 O O . GLY A 1 458 ? 17.704 -23.309 17.626 1.00 25.03 458 GLY A O 1
ATOM 3563 N N . GLU A 1 459 ? 16.680 -21.436 16.899 1.00 26.12 459 GLU A N 1
ATOM 3564 C CA . GLU A 1 459 ? 17.868 -20.603 16.757 1.00 26.12 459 GLU A CA 1
ATOM 3565 C C . GLU A 1 459 ? 18.323 -20.113 18.138 1.00 26.12 459 GLU A C 1
ATOM 3567 O O . GLU A 1 459 ? 17.630 -19.346 18.811 1.00 26.12 459 GLU A O 1
ATOM 3572 N N . GLU A 1 460 ? 19.500 -20.575 18.556 1.00 26.33 460 GLU A N 1
ATOM 3573 C CA . GLU A 1 460 ? 20.253 -19.996 19.661 1.00 26.33 460 GLU A CA 1
ATOM 3574 C C . GLU A 1 460 ? 20.959 -18.711 19.219 1.00 26.33 460 GLU A C 1
ATOM 3576 O O . GLU A 1 460 ? 21.615 -18.623 18.181 1.00 26.33 460 GLU A O 1
ATOM 3581 N N . VAL A 1 461 ? 20.813 -17.709 20.078 1.00 26.45 461 VAL A N 1
ATOM 3582 C CA . VAL A 1 461 ? 21.446 -16.397 20.038 1.00 26.45 461 VAL A CA 1
ATOM 3583 C C . VAL A 1 461 ? 22.946 -16.554 20.309 1.00 26.45 461 VAL A C 1
ATOM 3585 O O . VAL A 1 461 ? 23.344 -16.899 21.419 1.00 26.45 461 VAL A O 1
ATOM 3588 N N . LEU A 1 462 ? 23.793 -16.248 19.324 1.00 25.58 462 LEU A N 1
ATOM 3589 C CA . LEU A 1 462 ? 25.240 -16.146 19.532 1.00 25.58 462 LEU A CA 1
ATOM 3590 C C . LEU A 1 462 ? 25.600 -14.775 20.120 1.00 25.58 462 LEU A C 1
ATOM 3592 O O . LEU A 1 462 ? 25.733 -13.777 19.412 1.00 25.58 462 LEU A O 1
ATOM 3596 N N . VAL A 1 463 ? 25.778 -14.754 21.442 1.00 26.62 463 VAL A N 1
ATOM 3597 C CA . VAL A 1 463 ? 26.501 -13.714 22.183 1.00 26.62 463 VAL A CA 1
ATOM 3598 C C . VAL A 1 463 ? 27.986 -14.087 22.178 1.00 26.62 463 VAL A C 1
ATOM 3600 O O . VAL A 1 463 ? 28.374 -15.109 22.736 1.00 26.62 463 VAL A O 1
ATOM 3603 N N . GLY A 1 464 ? 28.823 -13.271 21.535 1.00 23.86 464 GLY A N 1
ATOM 3604 C CA . GLY A 1 464 ? 30.275 -13.447 21.534 1.00 23.86 464 GLY A CA 1
ATOM 3605 C C . GLY A 1 464 ? 30.911 -12.951 22.836 1.00 23.86 464 GLY A C 1
ATOM 3606 O O . GLY A 1 464 ? 30.932 -11.751 23.094 1.00 23.86 464 GLY A O 1
ATOM 3607 N N . GLY A 1 465 ? 31.455 -13.877 23.627 1.00 22.75 465 GLY A N 1
ATOM 3608 C CA . GLY A 1 465 ? 32.385 -13.634 24.733 1.00 22.75 465 GLY A CA 1
ATOM 3609 C C . GLY A 1 465 ? 33.617 -14.525 24.552 1.00 22.75 465 GLY A C 1
ATOM 3610 O O . GLY A 1 465 ? 33.473 -15.711 24.268 1.00 22.75 465 GLY A O 1
ATOM 3611 N N . GLY A 1 466 ? 34.811 -13.933 24.617 1.00 22.50 466 GLY A N 1
ATOM 3612 C CA . GLY A 1 466 ? 36.067 -14.546 24.172 1.00 22.50 466 GLY A CA 1
ATOM 3613 C C . GLY A 1 466 ? 36.880 -15.313 25.219 1.00 22.50 466 GLY A C 1
ATOM 3614 O O . GLY A 1 466 ? 36.548 -15.330 26.399 1.00 22.50 466 GLY A O 1
ATOM 3615 N N . THR A 1 467 ? 37.999 -15.866 24.744 1.00 27.22 467 THR A N 1
ATOM 3616 C CA . THR A 1 467 ? 39.221 -16.290 25.463 1.00 27.22 467 THR A CA 1
ATOM 3617 C C . THR A 1 467 ? 40.380 -16.208 24.439 1.00 27.22 467 THR A C 1
ATOM 3619 O O . THR A 1 467 ? 40.184 -16.597 23.292 1.00 27.22 467 THR A O 1
ATOM 3622 N N . GLY A 1 468 ? 41.448 -15.419 24.665 1.00 23.95 468 GLY A N 1
ATOM 3623 C CA . GLY A 1 468 ? 42.770 -15.835 25.200 1.00 23.95 468 GLY A CA 1
ATOM 3624 C C . GLY A 1 468 ? 43.563 -16.680 24.178 1.00 23.95 468 GLY A C 1
ATOM 3625 O O . GLY A 1 468 ? 43.014 -17.649 23.684 1.00 23.95 468 GLY A O 1
ATOM 3626 N N . GLU A 1 469 ? 44.808 -16.451 23.752 1.00 27.16 469 GLU A N 1
ATOM 3627 C CA . GLU A 1 469 ? 45.988 -15.697 24.201 1.00 27.16 469 GLU A CA 1
ATOM 3628 C C . GLU A 1 469 ? 46.981 -15.611 23.012 1.00 27.16 469 GLU A C 1
ATOM 3630 O O . GLU A 1 469 ? 47.038 -16.541 22.204 1.00 27.16 469 GLU A O 1
ATOM 3635 N N . ASN A 1 470 ? 47.778 -14.535 22.933 1.00 28.52 470 ASN A N 1
ATOM 3636 C CA . ASN A 1 470 ? 49.245 -14.516 22.729 1.00 28.52 470 ASN A CA 1
ATOM 3637 C C . ASN A 1 470 ? 49.714 -13.210 22.065 1.00 28.52 470 ASN A C 1
ATOM 3639 O O . ASN A 1 470 ? 49.565 -12.995 20.864 1.00 28.52 470 ASN A O 1
ATOM 3643 N N . ASP A 1 471 ? 50.312 -12.368 22.902 1.00 27.97 471 ASP A N 1
ATOM 3644 C CA . ASP A 1 471 ? 51.101 -11.177 22.575 1.00 27.97 471 ASP A CA 1
ATOM 3645 C C . ASP A 1 471 ? 52.561 -11.597 22.272 1.00 27.97 471 ASP A C 1
ATOM 3647 O O . ASP A 1 471 ? 52.999 -12.652 22.751 1.00 27.97 471 ASP A O 1
ATOM 3651 N N . PRO A 1 472 ? 53.359 -10.794 21.539 1.00 31.36 472 PRO A N 1
ATOM 3652 C CA . PRO A 1 472 ? 54.306 -9.963 22.287 1.00 31.36 472 PRO A CA 1
ATOM 3653 C C . PRO A 1 472 ? 54.580 -8.559 21.698 1.00 31.36 472 PRO A C 1
ATOM 3655 O O . PRO A 1 472 ? 54.972 -8.412 20.545 1.00 31.36 472 PRO A O 1
ATOM 3658 N N . LEU A 1 473 ? 54.502 -7.555 22.586 1.00 25.44 473 LEU A N 1
ATOM 3659 C CA . LEU A 1 473 ? 55.471 -6.468 22.852 1.00 25.44 473 LEU A CA 1
ATOM 3660 C C . LEU A 1 473 ? 56.205 -5.810 21.660 1.00 25.44 473 LEU A C 1
ATOM 3662 O O . LEU A 1 473 ? 57.081 -6.416 21.051 1.00 25.44 473 LEU A O 1
ATOM 3666 N N . THR A 1 474 ? 56.070 -4.481 21.509 1.00 27.38 474 THR A N 1
ATOM 3667 C CA . THR A 1 474 ? 57.115 -3.511 21.940 1.00 27.38 474 THR A CA 1
ATOM 3668 C C . THR A 1 474 ? 56.774 -2.025 21.681 1.00 27.38 474 THR A C 1
ATOM 3670 O O . THR A 1 474 ? 56.413 -1.611 20.587 1.00 27.38 474 THR A O 1
ATOM 3673 N N . THR A 1 475 ? 57.023 -1.223 22.728 1.00 28.48 475 THR A N 1
ATOM 3674 C CA . THR A 1 475 ? 57.510 0.179 22.764 1.00 28.48 475 THR A CA 1
ATOM 3675 C C . THR A 1 475 ? 56.637 1.356 22.295 1.00 28.48 475 THR A C 1
ATOM 3677 O O . THR A 1 475 ? 56.510 1.649 21.112 1.00 28.48 475 THR A O 1
ATOM 3680 N N . ALA A 1 476 ? 56.214 2.152 23.283 1.00 27.86 476 ALA A N 1
ATOM 3681 C CA . ALA A 1 476 ? 55.973 3.594 23.186 1.00 27.86 476 ALA A CA 1
ATOM 3682 C C . ALA A 1 476 ? 57.176 4.383 23.755 1.00 27.86 476 ALA A C 1
ATOM 3684 O O . ALA A 1 476 ? 57.951 3.820 24.535 1.00 27.86 476 ALA A O 1
ATOM 3685 N N . PRO A 1 477 ? 57.268 5.701 23.491 1.00 30.59 477 PRO A N 1
ATOM 3686 C CA . PRO A 1 477 ? 57.822 6.632 24.471 1.00 30.59 477 PRO A CA 1
ATOM 3687 C C . PRO A 1 477 ? 56.849 7.775 24.836 1.00 30.59 477 PRO A C 1
ATOM 3689 O O . PRO A 1 477 ? 56.224 8.400 23.984 1.00 30.59 477 PRO A O 1
ATOM 3692 N N . SER A 1 478 ? 56.768 8.044 26.141 1.00 28.95 478 SER A N 1
ATOM 3693 C CA . SER A 1 478 ? 56.148 9.192 26.834 1.00 28.95 478 SER A CA 1
ATOM 3694 C C . SER A 1 478 ? 56.994 10.473 26.697 1.00 28.95 478 SER A C 1
ATOM 3696 O O . SER A 1 478 ? 58.218 10.366 26.691 1.00 28.95 478 SER A O 1
ATOM 3698 N N . ALA A 1 479 ? 56.443 11.692 26.588 1.00 27.88 479 ALA A N 1
ATOM 3699 C CA . ALA A 1 479 ? 56.016 12.652 27.646 1.00 27.88 479 ALA A CA 1
ATOM 3700 C C . ALA A 1 479 ? 55.942 14.080 26.993 1.00 27.88 479 ALA A C 1
ATOM 3702 O O . ALA A 1 479 ? 56.349 14.162 25.830 1.00 27.88 479 ALA A O 1
ATOM 3703 N N . PRO A 1 480 ? 55.570 15.226 27.639 1.00 35.72 480 PRO A N 1
ATOM 3704 C CA . PRO A 1 480 ? 55.112 15.511 29.017 1.00 35.72 480 PRO A CA 1
ATOM 3705 C C . PRO A 1 480 ? 53.831 16.427 29.082 1.00 35.72 480 PRO A C 1
ATOM 3707 O O . PRO A 1 480 ? 53.241 16.715 28.039 1.00 35.72 480 PRO A O 1
ATOM 3710 N N . PRO A 1 481 ? 53.353 16.877 30.273 1.00 35.59 481 PRO A N 1
ATOM 3711 C CA . PRO A 1 481 ? 52.020 17.469 30.458 1.00 35.59 481 PRO A CA 1
ATOM 3712 C C . PRO A 1 481 ? 51.999 19.008 30.382 1.00 35.59 481 PRO A C 1
ATOM 3714 O O . PRO A 1 481 ? 53.026 19.669 30.541 1.00 35.59 481 PRO A O 1
ATOM 3717 N N . ARG A 1 482 ? 50.801 19.584 30.199 1.00 32.84 482 ARG A N 1
ATOM 3718 C CA . ARG A 1 482 ? 50.515 21.005 30.459 1.00 32.84 482 ARG A CA 1
ATOM 3719 C C . ARG A 1 482 ? 49.263 21.170 31.318 1.00 32.84 482 ARG A C 1
ATOM 3721 O O . ARG A 1 482 ? 48.244 20.530 31.078 1.00 32.84 482 ARG A O 1
ATOM 3728 N N . ASP A 1 483 ? 49.418 22.040 32.307 1.00 30.00 483 ASP A N 1
ATOM 3729 C CA . ASP A 1 483 ? 48.477 22.432 33.349 1.00 30.00 483 ASP A CA 1
ATOM 3730 C C . ASP A 1 483 ? 47.203 23.132 32.850 1.00 30.00 483 ASP A C 1
ATOM 3732 O O . ASP A 1 483 ? 47.238 23.921 31.909 1.00 30.00 483 ASP A O 1
ATOM 3736 N N . GLY A 1 484 ? 46.126 22.929 33.619 1.00 27.95 484 GLY A N 1
ATOM 3737 C CA . GLY A 1 484 ? 45.391 24.020 34.272 1.00 27.95 484 GLY A CA 1
ATOM 3738 C C . GLY A 1 484 ? 44.328 24.777 33.470 1.00 27.95 484 GLY A C 1
ATOM 3739 O O . GLY A 1 484 ? 44.638 25.629 32.646 1.00 27.95 484 GLY A O 1
ATOM 3740 N N . GLY A 1 485 ? 43.059 24.592 33.845 1.00 26.55 485 GLY A N 1
ATOM 3741 C CA . GLY A 1 485 ? 41.981 25.520 33.488 1.00 26.55 485 GLY A CA 1
ATOM 3742 C C . GLY A 1 485 ? 40.599 24.974 33.826 1.00 26.55 485 GLY A C 1
ATOM 3743 O O . GLY A 1 485 ? 40.053 24.172 33.079 1.00 26.55 485 GLY A O 1
ATOM 3744 N N . GLY A 1 486 ? 40.057 25.378 34.977 1.00 26.53 486 GLY A N 1
ATOM 3745 C CA . GLY A 1 486 ? 38.761 24.936 35.487 1.00 26.53 486 GLY A CA 1
ATOM 3746 C C . GLY A 1 486 ? 37.557 25.382 34.650 1.00 26.53 486 GLY A C 1
ATOM 3747 O O . GLY A 1 486 ? 37.583 26.406 33.974 1.00 26.53 486 GLY A O 1
ATOM 3748 N N . GLY A 1 487 ? 36.475 24.616 34.765 1.00 28.19 487 GLY A N 1
ATOM 3749 C CA . GLY A 1 487 ? 35.171 24.938 34.197 1.00 28.19 487 GLY A CA 1
ATOM 3750 C C . GLY A 1 487 ? 34.133 23.922 34.657 1.00 28.19 487 GLY A C 1
ATOM 3751 O O . GLY A 1 487 ? 34.097 22.793 34.183 1.00 28.19 487 GLY A O 1
ATOM 3752 N N . THR A 1 488 ? 33.323 24.319 35.630 1.00 31.17 488 THR A N 1
ATOM 3753 C CA . THR A 1 488 ? 32.159 23.602 36.160 1.00 31.17 488 THR A CA 1
ATOM 3754 C C . THR A 1 488 ? 31.151 23.264 35.056 1.00 31.17 488 THR A C 1
ATOM 3756 O O . THR A 1 488 ? 30.613 24.180 34.440 1.00 31.17 488 THR A O 1
ATOM 3759 N N . ALA A 1 489 ? 30.837 21.982 34.851 1.00 29.77 489 ALA A N 1
ATOM 3760 C CA . ALA A 1 489 ? 29.698 21.556 34.038 1.00 29.77 489 ALA A CA 1
ATOM 3761 C C . ALA A 1 489 ? 28.524 21.193 34.958 1.00 29.77 489 ALA A C 1
ATOM 3763 O O . ALA A 1 489 ? 28.541 20.178 35.656 1.00 29.77 489 ALA A O 1
ATOM 3764 N N . GLN A 1 490 ? 27.528 22.078 34.984 1.00 28.72 490 GLN A N 1
ATOM 3765 C CA . GLN A 1 490 ? 26.205 21.807 35.528 1.00 28.72 490 GLN A CA 1
ATOM 3766 C C . GLN A 1 490 ? 25.476 20.801 34.633 1.00 28.72 490 GLN A C 1
ATOM 3768 O O . GLN A 1 490 ? 25.565 20.842 33.409 1.00 28.72 490 GLN A O 1
ATOM 3773 N N . SER A 1 491 ? 24.738 19.905 35.279 1.00 31.45 491 SER A N 1
ATOM 3774 C CA . SER A 1 491 ? 23.751 19.032 34.663 1.00 31.45 491 SER A CA 1
ATOM 3775 C C . SER A 1 491 ? 22.619 19.859 34.050 1.00 31.45 491 SER A C 1
ATOM 3777 O O . SER A 1 491 ? 21.888 20.517 34.795 1.00 31.45 491 SER A O 1
ATOM 3779 N N . GLU A 1 492 ? 22.405 19.765 32.740 1.00 28.78 492 GLU A N 1
ATOM 3780 C CA . GLU A 1 492 ? 21.164 20.230 32.122 1.00 28.78 492 GLU A CA 1
ATOM 3781 C C . GLU A 1 492 ? 20.356 19.064 31.558 1.00 28.78 492 GLU A C 1
ATOM 3783 O O . GLU A 1 492 ? 20.835 18.193 30.834 1.00 28.78 492 GLU A O 1
ATOM 3788 N N . LYS A 1 493 ? 19.106 19.058 32.015 1.00 28.42 493 LYS A N 1
ATOM 3789 C CA . LYS A 1 493 ? 18.030 18.129 31.716 1.00 28.42 493 LYS A CA 1
ATOM 3790 C C . LYS A 1 493 ? 17.497 18.383 30.307 1.00 28.42 493 LYS A C 1
ATOM 3792 O O . LYS A 1 493 ? 17.365 19.526 29.883 1.00 28.42 493 LYS A O 1
ATOM 3797 N N . SER A 1 494 ? 17.103 17.306 29.641 1.00 28.31 494 SER A N 1
ATOM 3798 C CA . SER A 1 494 ? 16.315 17.304 28.407 1.00 28.31 494 SER A CA 1
ATOM 3799 C C . SER A 1 494 ? 15.011 18.108 28.564 1.00 28.31 494 SER A C 1
ATOM 3801 O O . SER A 1 494 ? 14.323 17.924 29.573 1.00 28.31 494 SER A O 1
ATOM 3803 N N . PRO A 1 495 ? 14.614 18.957 27.596 1.00 33.03 495 PRO A N 1
ATOM 3804 C CA . PRO A 1 495 ? 13.324 19.626 27.653 1.00 33.03 495 PRO A CA 1
ATOM 3805 C C . PRO A 1 495 ? 12.205 18.756 27.063 1.00 33.03 495 PRO A C 1
ATOM 3807 O O . PRO A 1 495 ? 12.294 18.230 25.955 1.00 33.03 495 PRO A O 1
ATOM 3810 N N . ASN A 1 496 ? 11.140 18.647 27.856 1.00 29.03 496 ASN A N 1
ATOM 3811 C CA . ASN A 1 496 ? 9.820 18.131 27.508 1.00 29.03 496 ASN A CA 1
ATOM 3812 C C . ASN A 1 496 ? 9.196 18.949 26.364 1.00 29.03 496 ASN A C 1
ATOM 3814 O O . ASN A 1 496 ? 9.158 20.176 26.434 1.00 29.03 496 ASN A O 1
ATOM 3818 N N . MET A 1 497 ? 8.633 18.268 25.362 1.00 29.50 497 MET A N 1
ATOM 3819 C CA . MET A 1 497 ? 7.717 18.871 24.391 1.00 29.50 497 MET A CA 1
ATOM 3820 C C . MET A 1 497 ? 6.315 18.981 25.000 1.00 29.50 497 MET A C 1
ATOM 3822 O O . MET A 1 497 ? 5.614 17.981 25.140 1.00 29.50 497 MET A O 1
ATOM 3826 N N . ALA A 1 498 ? 5.893 20.201 25.312 1.00 30.66 498 ALA A N 1
ATOM 3827 C CA . ALA A 1 498 ? 4.492 20.577 25.438 1.00 30.66 498 ALA A CA 1
ATOM 3828 C C . ALA A 1 498 ? 4.363 22.062 25.071 1.00 30.66 498 ALA A C 1
ATOM 3830 O O . ALA A 1 498 ? 5.092 22.878 25.621 1.00 30.66 498 ALA A O 1
ATOM 3831 N N . ASP A 1 499 ? 3.467 22.347 24.120 1.00 30.42 499 ASP A N 1
ATOM 3832 C CA . ASP A 1 499 ? 2.781 23.622 23.833 1.00 30.42 499 ASP A CA 1
ATOM 3833 C C . ASP A 1 499 ? 2.869 24.058 22.364 1.00 30.42 499 ASP A C 1
ATOM 3835 O O . ASP A 1 499 ? 3.722 24.840 21.954 1.00 30.42 499 ASP A O 1
ATOM 3839 N N . ILE A 1 500 ? 1.886 23.616 21.573 1.00 30.53 500 ILE A N 1
ATOM 3840 C CA . ILE A 1 500 ? 1.449 24.327 20.367 1.00 30.53 500 ILE A CA 1
ATOM 3841 C C . ILE A 1 500 ? -0.055 24.579 20.520 1.00 30.53 500 ILE A C 1
ATOM 3843 O O . ILE A 1 500 ? -0.874 23.673 20.376 1.00 30.53 500 ILE A O 1
ATOM 3847 N N . LYS A 1 501 ? -0.419 25.824 20.854 1.00 28.95 501 LYS A N 1
ATOM 3848 C CA . LYS A 1 501 ? -1.793 26.343 20.758 1.00 28.95 501 LYS A CA 1
ATOM 3849 C C . LYS A 1 501 ? -2.059 26.847 19.330 1.00 28.95 501 LYS A C 1
ATOM 3851 O O . LYS A 1 501 ? -1.154 27.430 18.735 1.00 28.95 501 LYS A O 1
ATOM 3856 N N . PRO A 1 502 ? -3.284 26.706 18.791 1.00 33.78 502 PRO A N 1
ATOM 3857 C CA . PRO A 1 502 ? -3.636 27.227 17.474 1.00 33.78 502 PRO A CA 1
ATOM 3858 C C . PRO A 1 502 ? -4.019 28.715 17.544 1.00 33.78 502 PRO A C 1
ATOM 3860 O O . PRO A 1 502 ? -4.844 29.120 18.364 1.00 33.78 502 PRO A O 1
ATOM 3863 N N . GLY A 1 503 ? -3.422 29.526 16.669 1.00 27.52 503 GLY A N 1
ATOM 3864 C CA . GLY A 1 503 ? -3.768 30.933 16.475 1.00 27.52 503 GLY A CA 1
ATOM 3865 C C . GLY A 1 503 ? -4.975 31.096 15.549 1.00 27.52 503 GLY A C 1
ATOM 3866 O O . GLY A 1 503 ? -4.956 30.636 14.410 1.00 27.52 503 GLY A O 1
ATOM 3867 N N . MET A 1 504 ? -6.016 31.763 16.050 1.00 30.95 504 MET A N 1
ATOM 3868 C CA . MET A 1 504 ? -7.100 32.340 15.253 1.00 30.95 504 MET A CA 1
ATOM 3869 C C . MET A 1 504 ? -6.638 33.650 14.600 1.00 30.95 504 MET A C 1
ATOM 3871 O O . MET A 1 504 ? -5.889 34.418 15.201 1.00 30.95 504 MET A O 1
ATOM 3875 N N . GLY A 1 505 ? -7.099 33.880 13.370 1.00 26.69 505 GLY A N 1
ATOM 3876 C CA . GLY A 1 505 ? -6.764 35.040 12.548 1.00 26.69 505 GLY A CA 1
ATOM 3877 C C . GLY A 1 505 ? -7.432 36.358 12.952 1.00 26.69 505 GLY A C 1
ATOM 3878 O O . GLY A 1 505 ? -8.309 36.414 13.812 1.00 26.69 505 GLY A O 1
ATOM 3879 N N . GLY A 1 506 ? -7.025 37.418 12.252 1.00 24.95 506 GLY A N 1
ATOM 3880 C CA . GLY A 1 506 ? -7.628 38.745 12.312 1.00 24.95 506 GLY A CA 1
ATOM 3881 C C . GLY A 1 506 ? -7.026 39.685 11.265 1.00 24.95 506 GLY A C 1
ATOM 3882 O O . GLY A 1 506 ? -5.838 39.973 11.309 1.00 24.95 506 GLY A O 1
ATOM 3883 N N . ALA A 1 507 ? -7.885 40.104 10.336 1.00 31.02 507 ALA A N 1
ATOM 3884 C CA . ALA A 1 507 ? -7.753 41.118 9.288 1.00 31.02 507 ALA A CA 1
ATOM 3885 C C . ALA A 1 507 ? -6.767 42.286 9.523 1.00 31.02 507 ALA A C 1
ATOM 3887 O O . ALA A 1 507 ? -6.870 42.996 10.523 1.00 31.02 507 ALA A O 1
ATOM 3888 N N . ASN A 1 508 ? -5.906 42.550 8.534 1.00 32.03 508 ASN A N 1
ATOM 3889 C CA . ASN A 1 508 ? -5.967 43.690 7.597 1.00 32.03 508 ASN A CA 1
ATOM 3890 C C . ASN A 1 508 ? -4.847 43.583 6.559 1.00 32.03 508 ASN A C 1
ATOM 3892 O O . ASN A 1 508 ? -3.726 43.196 6.957 1.00 32.03 508 ASN A O 1
#

Secondary structure (DSSP, 8-state):
------GGGGSS-SS-TT---HHHHHHHTTT--EE-TT-EEEEEEEE--SSSPEEPPTHHHHTT-EEEEESSTT--S-GGGS-GGGEE-HHHHH-TTTGGGS-HHHHHHHHHIIIIIS--SGGGSS-EEEE-TTS-HHHHHHHTHHHHHHHHHHHSS-TTTSPEEEEEEEEEE--EE----SSSTTS-TTB-SSTT-B--GGGB-TTTTTSPPTTHHHHHHHHHHHHHHHHHHHHHHT-SS---S--HHHHHHHHHHHHHHHHHHT-BSSB-HHHHHHHHHHHHHHHSSSS--HHHHHHHHHHHHHHHHHHTTBB-----SSS-SHHHHHHHHHHHHHHHHHHHHHHHH--S-BTTB-BTTB-S--HHHH-EEEEEE--TTS-EEEEEEPP-SSS------SS-----PPPPP-----------------------------------------PPPP----------------------------------PPPP----PPPP----

pLDDT: mean 81.23, std 26.87, range [22.5, 98.81]

Foldseek 3Di:
DEQFACQLLLPAFQDDPSRNLLVQLVVLQVWFKWWPLLQFAKAFFWDDDDRHIHGQDLVLVVVPWFWWFFQDAQDADFQLPQDPVRIDSPQCVQQVQQRSNPARLVSQLVLCCCQPVVLGAHNSHSKIWTAPLPPDPVVCCVRPVVSQVVQCVGVVDRSNNGTDIGGIGTDAGLMAGEFACCPPVVAQGQATVPPLRGYFARNHNHDAPNHRDPPCRVVRRVVRCVRVVVSSVCSQVPDPDDDPVPPVVNVVVVVVVVVLLVLLLPQAADDALVVLSVVSSNLCNVASFSEHELVSLVVSLVVLVVSLVVLSRHHDPDNDPPPDPRSVSSSSSVSSSQSSQVNSVLLNVDQADDRRRAYPNHHHDDCPPPCWMWMWTDDPVHTDTDTHHDDCVPPDDDDDDSRDPDDPDDPDPPPPPPPDDDPDDDDDDDDDDDDDDDDDDDDDDDDDDDDDDDDDDDDDDDDDDDDDDDDDDDDDDDDDDDDDDDDDDDDDDDDDDDDDDDDDDDDD

Radius of gyration: 30.31 Å; chains: 1; bounding box: 88×111×69 Å